Protein 5V8W (pdb70)

B-factor: mean 38.39, std 20.38, range [12.82, 131.74]

Solvent-accessible surface area: 36473 Å² total; per-residue (Å²): 114,43,17,3,0,23,85,12,54,18,138,103,0,26,122,28,0,99,169,79,65,4,77,109,24,126,65,83,112,48,112,197,5,52,28,0,52,8,150,66,19,114,1,58,0,63,10,62,151,51,35,1,23,0,23,2,32,28,59,48,154,6,4,42,106,0,46,54,7,0,20,149,49,8,90,102,64,139,55,38,91,100,20,8,158,138,117,74,71,56,88,3,70,2,46,1,14,2,48,2,108,12,146,3,106,114,133,51,108,74,2,8,92,58,0,50,59,31,0,91,64,62,14,166,125,57,25,2,13,54,6,7,68,27,8,0,0,0,45,16,0,5,1,62,51,26,89,105,88,109,121,10,45,31,30,6,51,0,5,0,25,20,83,31,0,113,24,0,20,94,0,1,41,35,2,127,147,23,34,75,219,107,50,19,5,0,23,82,13,60,18,130,91,0,18,109,18,0,100,181,86,63,6,42,58,27,125,61,106,97,88,125,155,14,60,44,0,40,9,91,29,14,110,0,47,0,49,13,37,154,51,32,0,27,0,25,0,28,23,26,39,126,3,1,46,91,0,48,62,18,0,21,122,25,3,92,97,53,169,52,44,117,109,30,10,172,144,102,68,72,62,88,3,69,2,45,0,10,2,37,0,44,3,131,17,134,113,169,52,162,74,2,10,89,50,0,47,55,48,0,99,90,70,15,159,130,75,24,2,12,59,5,8,69,28,8,2,0,0,46,18,0,4,2,63,38,21,92,108,51,124,10,65,23,21,27,30,2,52,0,4,0,26,25,87,37,1,115,34,0,23,107,0,0,41,40,1,127,165,30,33,134,112,47,61,4,11,30,96,16,51,24,122,106,0,14,99,33,0,99,160,54,11,2,82,108,26,124,65,80,109,47,112,194,4,57,22,0,53,6,151,64,18,115,0,59,0,61,11,62,149,52,34,0,26,0,23,1,30,16,65,49,74,6,4,38,51,0,47,52,8,0,20,161,54,7,126,93,132,230,39,102,5,65,3,41,1,14,3,46,1,76,7,62,53,146,95,151,77,158,60,3,14,90,25,0,49,58,30,0,97,64,71,11,174,131,64,27,1,13,61,6,5,70,28,6,0,0,0,46,17,0,4,1,68,41,35,92,153,70,43,0,53,0,4,0,30,22,99,37,2,120,27,0,22,104,0,1,50,36,1,95,84,26,24,122,118,49,26,0,7,28,80,12,51,26,131,103,0,21,85,32,0,100,180,81,60,32,56,77,30,116,66,91,116,45,86,166,17,61,30,0,35,2,85,125,19,115,2,56,0,48,10,46,151,41,29,0,22,0,27,1,44,17,64,57,159,28,4,43,102,0,40,64,15,0,18,178,51,4,122,98,70,171,60,44,123,107,31,6,172,146,97,64,83,57,82,1,58,0,39,0,10,3,54,0,72,2,128,22,131,92,140,74,152,59,3,18,104,19,0,50,62,33,0,100,90,72,12,160,133,71,27,4,13,61,6,10,74,29,7,1,0,0,50,16,0,3,1,63,53,30,83,99,43,184,73,139,41,9,17,18,2,50,0,3,0,23,20,60,46,2,117,36,0,21,108,0,1,59,22,1,131,173,27,17,78,152

Radius of gyration: 35.38 Å; Cα contacts (8 Å, |Δi|>4): 1351; chains: 8; bounding box: 80×42×120 Å

Structure (mmCIF, N/CA/C/O backbone):
data_5V8W
#
_entry.id   5V8W
#
_cell.length_a   63.010
_cell.length_b   67.780
_cell.length_c   98.585
_cell.angle_alpha   90.00
_cell.angle_beta   100.65
_cell.angle_gamma   90.00
#
_symmetry.space_group_name_H-M   'P 1 21 1'
#
loop_
_entity.id
_entity.type
_entity.pdbx_description
1 polymer 'Integrator complex subunit 9'
2 polymer 'Integrator complex subunit 11'
3 water water
#
loop_
_atom_site.group_PDB
_atom_site.id
_atom_site.type_symbol
_atom_site.label_atom_id
_atom_site.label_alt_id
_atom_site.label_comp_id
_atom_site.label_asym_id
_atom_site.label_entity_id
_atom_site.label_seq_id
_atom_site.pdbx_PDB_ins_code
_atom_site.Cartn_x
_atom_site.Cartn_y
_atom_site.Cartn_z
_atom_site.occupancy
_atom_site.B_iso_or_equiv
_atom_site.auth_seq_id
_atom_site.auth_comp_id
_atom_site.auth_asym_id
_atom_site.auth_atom_id
_atom_site.pdbx_PDB_model_num
ATOM 1 N N . LYS A 1 2 ? 19.622 50.031 61.798 1.00 64.35 582 LYS A N 1
ATOM 2 C CA . LYS A 1 2 ? 18.734 50.999 62.441 1.00 61.61 582 LYS A CA 1
ATOM 3 C C . LYS A 1 2 ? 17.260 50.816 62.015 1.00 62.88 582 LYS A C 1
ATOM 4 O O . LYS A 1 2 ? 16.966 50.330 60.917 1.00 51.19 582 LYS A O 1
ATOM 10 N N . PRO A 1 3 ? 16.322 51.201 62.900 1.00 67.67 583 PRO A N 1
ATOM 11 C CA . PRO A 1 3 ? 14.895 51.085 62.573 1.00 64.42 583 PRO A CA 1
ATOM 12 C C . PRO A 1 3 ? 14.372 52.227 61.698 1.00 53.30 583 PRO A C 1
ATOM 13 O O . PRO A 1 3 ? 14.894 53.345 61.752 1.00 48.04 583 PRO A O 1
ATOM 17 N N . LEU A 1 4 ? 13.341 51.938 60.909 1.00 41.95 584 LEU A N 1
ATOM 18 C CA . LEU A 1 4 ? 12.550 52.987 60.287 1.00 43.39 584 LEU A CA 1
ATOM 19 C C . LEU A 1 4 ? 11.868 53.831 61.372 1.00 46.32 584 LEU A C 1
ATOM 20 O O . LEU A 1 4 ? 11.550 53.324 62.440 1.00 39.52 584 LEU A O 1
ATOM 25 N N . LEU A 1 5 ? 11.672 55.116 61.080 1.00 36.04 585 LEU A N 1
ATOM 26 C CA . LEU A 1 5 ? 11.085 56.097 61.998 1.00 42.23 585 LEU A CA 1
ATOM 27 C C . LEU A 1 5 ? 9.795 56.634 61.404 1.00 34.93 585 LEU A C 1
ATOM 28 O O . LEU A 1 5 ? 9.662 56.710 60.187 1.00 44.24 585 LEU A O 1
ATOM 33 N N . SER A 1 6 ? 8.833 56.989 62.245 1.00 39.43 586 SER A N 1
ATOM 34 C CA . SER A 1 6 ? 7.691 57.782 61.782 1.00 38.40 586 SER A CA 1
ATOM 35 C C . SER A 1 6 ? 7.162 58.643 62.922 1.00 37.96 586 SER A C 1
ATOM 36 O O . SER A 1 6 ? 7.459 58.410 64.095 1.00 36.98 586 SER A O 1
ATOM 39 N N . GLY A 1 7 ? 6.384 59.647 62.564 1.00 33.93 587 GLY A N 1
ATOM 40 C CA . GLY A 1 7 ? 5.778 60.510 63.549 1.00 40.41 587 GLY A CA 1
ATOM 41 C C . GLY A 1 7 ? 6.153 61.956 63.306 1.00 36.90 587 GLY A C 1
ATOM 42 O O . GLY A 1 7 ? 6.715 62.304 62.271 1.00 34.21 587 GLY A O 1
ATOM 43 N N . SER A 1 8 ? 5.825 62.794 64.278 1.00 35.60 588 SER A N 1
ATOM 44 C CA . SER A 1 8 ? 5.900 64.229 64.116 1.00 37.96 588 SER A CA 1
ATOM 45 C C . SER A 1 8 ? 6.658 64.801 65.295 1.00 38.13 588 SER A C 1
ATOM 46 O O . SER A 1 8 ? 6.681 64.205 66.371 1.00 36.19 588 SER A O 1
ATOM 49 N N . ILE A 1 9 ? 7.306 65.937 65.086 1.00 35.19 589 ILE A N 1
ATOM 50 C CA . ILE A 1 9 ? 7.960 66.633 66.186 1.00 31.70 589 ILE A CA 1
ATOM 51 C C . ILE A 1 9 ? 7.230 67.942 66.437 1.00 30.99 589 ILE A C 1
ATOM 52 O O . ILE A 1 9 ? 7.350 68.863 65.642 1.00 30.21 589 ILE A O 1
ATOM 57 N N . PRO A 1 10 ? 6.469 68.030 67.530 1.00 27.65 590 PRO A N 1
ATOM 58 C CA . PRO A 1 10 ? 5.785 69.299 67.827 1.00 25.21 590 PRO A CA 1
ATOM 59 C C . PRO A 1 10 ? 6.831 70.304 68.351 1.00 23.54 590 PRO A C 1
ATOM 60 O O . PRO A 1 10 ? 7.540 70.018 69.303 1.00 22.85 590 PRO A O 1
ATOM 64 N N . VAL A 1 11 ? 6.928 71.464 67.711 1.00 23.67 591 VAL A N 1
ATOM 65 C CA . VAL A 1 11 ? 8.037 72.367 67.978 1.00 26.09 591 VAL A CA 1
ATOM 66 C C . VAL A 1 11 ? 8.044 72.937 69.424 1.00 23.30 591 VAL A C 1
ATOM 67 O O . VAL A 1 11 ? 9.109 73.044 70.027 1.00 26.13 591 VAL A O 1
ATOM 71 N N . GLU A 1 12 ? 6.871 73.264 69.983 1.00 27.88 592 GLU A N 1
ATOM 72 C CA . GLU A 1 12 ? 6.753 73.731 71.366 1.00 27.51 592 GLU A CA 1
ATOM 73 C C . GLU A 1 12 ? 7.298 72.708 72.344 1.00 31.01 592 GLU A C 1
ATOM 74 O O . GLU A 1 12 ? 8.018 73.044 73.282 1.00 26.91 592 GLU A O 1
ATOM 80 N N . GLN A 1 13 ? 6.887 71.463 72.153 1.00 29.22 593 GLN A N 1
ATOM 81 C CA . GLN A 1 13 ? 7.316 70.396 73.024 1.00 30.02 593 GLN A CA 1
ATOM 82 C C . GLN A 1 13 ? 8.816 70.132 72.842 1.00 26.19 593 GLN A C 1
ATOM 83 O O . GLN A 1 13 ? 9.544 69.856 73.804 1.00 28.73 593 GLN A O 1
ATOM 89 N N . PHE A 1 14 ? 9.274 70.214 71.610 1.00 21.67 594 PHE A N 1
ATOM 90 C CA . PHE A 1 14 ? 10.682 69.933 71.364 1.00 21.84 594 PHE A CA 1
ATOM 91 C C . PHE A 1 14 ? 11.537 70.963 72.108 1.00 24.91 594 PHE A C 1
ATOM 92 O O . PHE A 1 14 ? 12.502 70.612 72.807 1.00 22.37 594 PHE A O 1
ATOM 100 N N . VAL A 1 15 ? 11.137 72.224 72.004 1.00 20.45 595 VAL A N 1
ATOM 101 C CA . VAL A 1 15 ? 11.874 73.320 72.640 1.00 21.95 595 VAL A CA 1
ATOM 102 C C . VAL A 1 15 ? 11.858 73.145 74.155 1.00 22.46 595 VAL A C 1
ATOM 103 O O . VAL A 1 15 ? 12.887 73.243 74.823 1.00 22.24 595 VAL A O 1
ATOM 107 N N . GLN A 1 16 ? 10.683 72.833 74.684 1.00 24.45 596 GLN A N 1
ATOM 108 C CA . GLN A 1 16 ? 10.578 72.572 76.098 1.00 26.62 596 GLN A CA 1
ATOM 109 C C . GLN A 1 16 ? 11.536 71.473 76.562 1.00 33.64 596 GLN A C 1
ATOM 110 O O . GLN A 1 16 ? 12.178 71.610 77.603 1.00 26.43 596 GLN A O 1
ATOM 116 N N . THR A 1 17 ? 11.655 70.399 75.791 1.00 23.40 597 THR A N 1
ATOM 117 C CA . THR A 1 17 ? 12.570 69.333 76.184 1.00 29.54 597 THR A CA 1
ATOM 118 C C . THR A 1 17 ? 14.046 69.744 75.991 1.00 25.33 597 THR A C 1
ATOM 119 O O . THR A 1 17 ? 14.937 69.290 76.712 1.00 22.89 597 THR A O 1
ATOM 123 N N . LEU A 1 18 ? 14.300 70.634 75.055 1.00 21.80 598 LEU A N 1
ATOM 124 C CA . LEU A 1 18 ? 15.648 71.163 74.908 1.00 19.66 598 LEU A CA 1
ATOM 125 C C . LEU A 1 18 ? 16.000 71.941 76.186 1.00 22.90 598 LEU A C 1
ATOM 126 O O . LEU A 1 18 ? 17.098 71.846 76.710 1.00 26.45 598 LEU A O 1
ATOM 131 N N . GLU A 1 19 ? 15.049 72.705 76.697 1.00 22.54 599 GLU A N 1
ATOM 132 C CA . GLU A 1 19 ? 15.306 73.453 77.901 1.00 24.94 599 GLU A CA 1
ATOM 133 C C . GLU A 1 19 ? 15.542 72.511 79.080 1.00 31.27 599 GLU A C 1
ATOM 134 O O . GLU A 1 19 ? 16.404 72.762 79.922 1.00 27.47 599 GLU A O 1
ATOM 140 N N . LYS A 1 20 ? 14.772 71.431 79.136 1.00 26.33 600 LYS A N 1
ATOM 141 C CA . LYS A 1 20 ? 14.870 70.480 80.233 1.00 34.40 600 LYS A CA 1
ATOM 142 C C . LYS A 1 20 ? 16.259 69.860 80.251 1.00 34.56 600 LYS A C 1
ATOM 143 O O . LYS A 1 20 ? 16.775 69.468 81.296 1.00 33.79 600 LYS A O 1
ATOM 149 N N . HIS A 1 21 ? 16.846 69.759 79.065 1.00 24.62 601 HIS A N 1
ATOM 150 C CA . HIS A 1 21 ? 18.154 69.155 78.912 1.00 24.70 601 HIS A CA 1
ATOM 151 C C . HIS A 1 21 ? 19.310 70.185 78.851 1.00 25.49 601 HIS A C 1
ATOM 152 O O . HIS A 1 21 ? 20.410 69.879 78.394 1.00 33.52 601 HIS A O 1
ATOM 159 N N . GLY A 1 22 ? 19.081 71.395 79.348 1.00 25.99 602 GLY A N 1
ATOM 160 C CA . GLY A 1 22 ? 20.199 72.312 79.617 1.00 25.05 602 GLY A CA 1
ATOM 161 C C . GLY A 1 22 ? 20.504 73.319 78.503 1.00 30.77 602 GLY A C 1
ATOM 162 O O . GLY A 1 22 ? 21.459 74.079 78.597 1.00 27.71 602 GLY A O 1
ATOM 163 N N . PHE A 1 23 ? 19.714 73.300 77.427 1.00 27.75 603 PHE A N 1
ATOM 164 C CA . PHE A 1 23 ? 19.807 74.314 76.376 1.00 28.38 603 PHE A CA 1
ATOM 165 C C . PHE A 1 23 ? 19.014 75.560 76.754 1.00 33.14 603 PHE A C 1
ATOM 166 O O . PHE A 1 23 ? 17.914 75.453 77.262 1.00 29.59 603 PHE A O 1
ATOM 174 N N . SER A 1 24 ? 19.571 76.731 76.492 1.00 28.66 604 SER A N 1
ATOM 175 C CA . SER A 1 24 ? 18.870 77.987 76.749 1.00 36.09 604 SER A CA 1
ATOM 176 C C . SER A 1 24 ? 19.095 78.933 75.550 1.00 41.63 604 SER A C 1
ATOM 177 O O . SER A 1 24 ? 19.947 78.649 74.694 1.00 31.04 604 SER A O 1
ATOM 180 N N . ASP A 1 25 ? 18.331 80.025 75.483 1.00 33.97 605 ASP A N 1
ATOM 181 C CA . ASP A 1 25 ? 18.415 81.008 74.385 1.00 42.22 605 ASP A CA 1
ATOM 182 C C . ASP A 1 25 ? 18.013 80.413 73.047 1.00 39.70 605 ASP A C 1
ATOM 183 O O . ASP A 1 25 ? 18.478 80.849 71.999 1.00 42.89 605 ASP A O 1
ATOM 188 N N . ILE A 1 26 ? 17.117 79.445 73.103 1.00 31.48 606 ILE A N 1
ATOM 189 C CA . ILE A 1 26 ? 16.650 78.759 71.909 1.00 33.50 606 ILE A CA 1
ATOM 190 C C . ILE A 1 26 ? 15.822 79.712 71.046 1.00 35.06 606 ILE A C 1
ATOM 191 O O . ILE A 1 26 ? 14.975 80.424 71.555 1.00 27.19 606 ILE A O 1
ATOM 196 N N . LYS A 1 27 ? 16.091 79.751 69.746 1.00 23.26 607 LYS A N 1
ATOM 197 C CA . LYS A 1 27 ? 15.290 80.599 68.865 1.00 24.86 607 LYS A CA 1
ATOM 198 C C . LYS A 1 27 ? 14.562 79.745 67.823 1.00 21.53 607 LYS A C 1
ATOM 199 O O . LYS A 1 27 ? 15.076 78.753 67.347 1.00 23.66 607 LYS A O 1
ATOM 205 N N . VAL A 1 28 ? 13.370 80.159 67.451 1.00 22.56 608 VAL A N 1
ATOM 206 C CA . VAL A 1 28 ? 12.542 79.391 66.552 1.00 21.86 608 VAL A CA 1
ATOM 207 C C . VAL A 1 28 ? 12.006 80.285 65.425 1.00 21.63 608 VAL A C 1
ATOM 208 O O . VAL A 1 28 ? 11.310 81.263 65.691 1.00 20.76 608 VAL A O 1
ATOM 212 N N . GLU A 1 29 ? 12.326 79.928 64.181 1.00 21.75 609 GLU A N 1
ATOM 213 C CA . GLU A 1 29 ? 11.763 80.565 62.985 1.00 19.74 609 GLU A CA 1
ATOM 214 C C . GLU 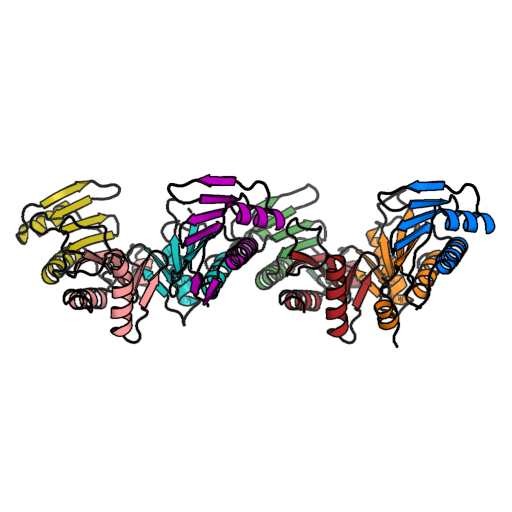A 1 29 ? 10.601 79.764 62.455 1.00 27.22 609 GLU A C 1
ATOM 215 O O . GLU A 1 29 ? 10.601 78.536 62.566 1.00 26.18 609 GLU A O 1
ATOM 221 N N . ASP A 1 30 ? 9.650 80.435 61.817 1.00 26.53 610 ASP A N 1
ATOM 222 C CA . ASP A 1 30 ? 8.628 79.749 61.046 1.00 31.01 610 ASP A CA 1
ATOM 223 C C . ASP A 1 30 ? 8.963 79.683 59.543 1.00 33.37 610 ASP A C 1
ATOM 224 O O . ASP A 1 30 ? 9.530 80.619 58.976 1.00 38.50 610 ASP A O 1
ATOM 229 N N . THR A 1 31 ? 8.607 78.568 58.922 1.00 32.44 611 THR A N 1
ATOM 230 C CA . THR A 1 31 ? 8.729 78.378 57.479 1.00 31.33 611 THR A CA 1
ATOM 231 C C . THR A 1 31 ? 7.332 78.173 56.990 1.00 28.21 611 THR A C 1
ATOM 232 O O . THR A 1 31 ? 6.415 78.250 57.783 1.00 32.91 611 THR A O 1
ATOM 236 N N . ALA A 1 32 ? 7.159 77.830 55.718 1.00 38.85 612 ALA A N 1
ATOM 237 C CA . ALA A 1 32 ? 5.811 77.845 55.134 1.00 40.92 612 ALA A CA 1
ATOM 238 C C . ALA A 1 32 ? 4.827 76.914 55.862 1.00 45.36 612 ALA A C 1
ATOM 239 O O . ALA A 1 32 ? 3.663 77.275 56.055 1.00 49.87 612 ALA A O 1
ATOM 241 N N . LYS A 1 33 ? 5.291 75.739 56.281 1.00 38.40 613 LYS A N 1
ATOM 242 C CA . LYS A 1 33 ? 4.443 74.819 57.054 1.00 46.49 613 LYS A CA 1
ATOM 243 C C . LYS A 1 33 ? 5.186 74.241 58.256 1.00 49.65 613 LYS A C 1
ATOM 244 O O . LYS A 1 33 ? 4.595 73.479 59.038 1.00 54.60 613 LYS A O 1
ATOM 250 N N . GLY A 1 34 ? 6.476 74.576 58.384 1.00 34.30 614 GLY A N 1
ATOM 251 C CA . GLY A 1 34 ? 7.278 74.073 59.483 1.00 32.85 614 GLY A CA 1
ATOM 252 C C . GLY A 1 34 ? 8.006 75.146 60.270 1.00 26.89 614 GLY A C 1
ATOM 253 O O . GLY A 1 34 ? 7.591 76.295 60.333 1.00 27.33 614 GLY A O 1
ATOM 254 N N . HIS A 1 35 ? 9.123 74.758 60.850 1.00 22.77 615 HIS A N 1
ATOM 255 C CA . HIS A 1 35 ? 9.880 75.618 61.748 1.00 30.77 615 HIS A CA 1
ATOM 256 C C . HIS A 1 35 ? 11.364 75.314 61.618 1.00 31.77 615 HIS A C 1
ATOM 257 O O . HIS A 1 35 ? 11.731 74.243 61.157 1.00 19.44 615 HIS A O 1
ATOM 264 N N . ILE A 1 36 ? 12.199 76.221 62.096 1.00 18.69 616 ILE A N 1
ATOM 265 C CA . ILE A 1 36 ? 13.616 75.944 62.242 1.00 19.70 616 ILE A CA 1
ATOM 266 C C . ILE A 1 36 ? 13.980 76.296 63.671 1.00 16.92 616 ILE A C 1
ATOM 267 O O . ILE A 1 36 ? 13.664 77.380 64.129 1.00 23.52 616 ILE A O 1
ATOM 272 N N . VAL A 1 37 ? 14.607 75.382 64.393 1.00 20.16 617 VAL A N 1
ATOM 273 C CA . VAL A 1 37 ? 15.084 75.693 65.729 1.00 18.16 617 VAL A CA 1
ATOM 274 C C . VAL A 1 37 ? 16.547 76.089 65.585 1.00 26.80 617 VAL A C 1
ATOM 275 O O . VAL A 1 37 ? 17.288 75.418 64.867 1.00 18.15 617 VAL A O 1
ATOM 279 N N . LEU A 1 38 ? 16.938 77.195 66.225 1.00 16.16 618 LEU A N 1
ATOM 280 C CA . LEU A 1 38 ? 18.272 77.763 66.093 1.00 21.74 618 LEU A CA 1
ATOM 281 C C . LEU A 1 38 ? 18.969 77.721 67.438 1.00 24.21 618 LEU A C 1
ATOM 282 O O . LEU A 1 38 ? 18.434 78.260 68.398 1.00 21.43 618 LEU A O 1
ATOM 287 N N . LEU A 1 39 ? 20.151 77.106 67.503 1.00 18.98 619 LEU A N 1
ATOM 288 C CA . LEU A 1 39 ? 20.932 77.033 68.750 1.00 17.52 619 LEU A CA 1
ATOM 289 C C . LEU A 1 39 ? 22.311 77.602 68.515 1.00 18.89 619 LEU A C 1
ATOM 290 O O . LEU A 1 39 ? 22.936 77.344 67.464 1.00 24.01 619 LEU A O 1
ATOM 295 N N . GLN A 1 40 ? 22.833 78.304 69.498 1.00 20.32 620 GLN A N 1
ATOM 296 C CA . GLN A 1 40 ? 24.185 78.834 69.352 1.00 25.36 620 GLN A CA 1
ATOM 297 C C . GLN A 1 40 ? 25.205 77.691 69.315 1.00 25.32 620 GLN A C 1
ATOM 298 O O . GLN A 1 40 ? 26.211 77.786 68.609 1.00 21.20 620 GLN A O 1
ATOM 304 N N . GLU A 1 41 ? 24.935 76.623 70.069 1.00 20.20 621 GLU A N 1
ATOM 305 C CA . GLU A 1 41 ? 25.845 75.470 70.171 1.00 20.06 621 GLU A CA 1
ATOM 306 C C . GLU A 1 41 ? 26.053 74.852 68.815 1.00 21.59 621 GLU A C 1
ATOM 307 O O . GLU A 1 41 ? 25.098 74.368 68.190 1.00 21.19 621 GLU A O 1
ATOM 313 N N . ALA A 1 42 ? 27.308 74.850 68.388 1.00 22.01 622 ALA A N 1
ATOM 314 C CA . ALA A 1 42 ? 27.733 74.336 67.103 1.00 18.42 622 ALA A CA 1
ATOM 315 C C . ALA A 1 42 ? 26.951 74.973 65.932 1.00 22.85 622 ALA A C 1
ATOM 316 O O . ALA A 1 42 ? 26.797 74.352 64.890 1.00 22.31 622 ALA A O 1
ATOM 318 N N . GLU A 1 43 ? 26.472 76.205 66.122 1.00 19.44 623 GLU A N 1
ATOM 319 C CA . GLU A 1 43 ? 25.734 76.945 65.093 1.00 17.85 623 GLU A CA 1
ATOM 320 C C . GLU A 1 43 ? 24.727 76.024 64.434 1.00 16.16 623 GLU A C 1
ATOM 321 O O . GLU A 1 43 ? 24.777 75.808 63.227 1.00 19.75 623 GLU A O 1
ATOM 327 N N . THR A 1 44 ? 23.825 75.492 65.256 1.00 15.57 624 THR A N 1
ATOM 328 C CA . THR A 1 44 ? 22.935 74.418 64.871 1.00 16.07 624 THR A CA 1
ATOM 329 C C . THR A 1 44 ? 21.605 74.919 64.378 1.00 20.55 624 THR A C 1
ATOM 330 O O . THR A 1 44 ? 21.000 75.782 65.023 1.00 19.76 624 THR A O 1
ATOM 334 N N . LEU A 1 45 ? 21.157 74.372 63.247 1.00 16.13 625 LEU A N 1
ATOM 335 C CA . LEU A 1 45 ? 19.778 74.525 62.784 1.00 17.90 625 LEU A CA 1
ATOM 336 C C . LEU A 1 45 ? 19.111 73.144 62.870 1.00 22.00 625 LEU A C 1
ATOM 337 O O . LEU A 1 45 ? 19.692 72.129 62.473 1.00 14.49 625 LEU A O 1
ATOM 342 N N . ILE A 1 46 ? 17.898 73.117 63.371 1.00 18.42 626 ILE A N 1
ATOM 343 C CA . ILE A 1 46 ? 17.082 71.922 63.314 1.00 14.43 626 ILE A CA 1
ATOM 344 C C . ILE A 1 46 ? 15.829 72.264 62.484 1.00 18.74 626 ILE A C 1
ATOM 345 O O . ILE A 1 46 ? 14.943 72.958 62.952 1.00 19.52 626 ILE A O 1
ATOM 350 N N . GLN A 1 47 ? 15.796 71.814 61.245 1.00 17.60 627 GLN A N 1
ATOM 351 C CA . GLN A 1 47 ? 14.662 72.050 60.351 1.00 16.94 627 GLN A CA 1
ATOM 352 C C . GLN A 1 47 ? 13.581 71.032 60.605 1.00 25.48 627 GLN A C 1
ATOM 353 O O . GLN A 1 47 ? 13.802 69.829 60.417 1.00 22.72 627 GLN A O 1
ATOM 359 N N . ILE A 1 48 ? 12.418 71.525 61.008 1.00 19.57 628 ILE A N 1
ATOM 360 C CA . ILE A 1 48 ? 11.295 70.667 61.393 1.00 25.06 628 ILE A CA 1
ATOM 361 C C . ILE A 1 48 ? 10.177 70.818 60.378 1.00 29.09 628 ILE A C 1
ATOM 362 O O . ILE A 1 48 ? 9.575 71.883 60.247 1.00 26.85 628 ILE A O 1
ATOM 367 N N . GLU A 1 49 ? 9.950 69.744 59.632 1.00 24.14 629 GLU A N 1
ATOM 368 C CA . GLU A 1 49 ? 8.934 69.704 58.605 1.00 31.76 629 GLU A CA 1
ATOM 369 C C . GLU A 1 49 ? 8.182 68.380 58.716 1.00 28.94 629 GLU A C 1
ATOM 370 O O . GLU A 1 49 ? 8.577 67.486 59.478 1.00 35.67 629 GLU A O 1
ATOM 376 N N . GLU A 1 50 ? 7.118 68.257 57.943 1.00 31.82 630 GLU A N 1
ATOM 377 C CA . GLU A 1 50 ? 6.305 67.053 57.929 1.00 34.82 630 GLU A CA 1
ATOM 378 C C . GLU A 1 50 ? 7.174 65.893 57.476 1.00 42.12 630 GLU A C 1
ATOM 379 O O . GLU A 1 50 ? 7.803 65.970 56.410 1.00 34.51 630 GLU A O 1
ATOM 385 N N . ASP A 1 51 ? 7.213 64.830 58.280 1.00 35.33 631 ASP A N 1
ATOM 386 C CA . ASP A 1 51 ? 8.018 63.650 57.965 1.00 36.97 631 ASP A CA 1
ATOM 387 C C . ASP A 1 51 ? 9.494 63.934 57.680 1.00 35.20 631 ASP A C 1
ATOM 388 O O . ASP A 1 51 ? 10.180 63.103 57.061 1.00 39.73 631 ASP A O 1
ATOM 393 N N . SER A 1 52 ? 9.992 65.087 58.115 1.00 29.62 632 SER A N 1
ATOM 394 C CA . SER A 1 52 ? 11.390 65.424 57.843 1.00 30.00 632 SER A CA 1
ATOM 395 C C . SER A 1 52 ? 12.037 66.283 58.927 1.00 25.95 632 SER A C 1
ATOM 396 O O . SER A 1 52 ? 11.634 67.403 59.171 1.00 30.16 632 SER A O 1
ATOM 399 N N . THR A 1 53 ? 13.064 65.754 59.567 1.00 25.20 633 THR A N 1
ATOM 400 C CA . THR A 1 53 ? 13.814 66.537 60.523 1.00 20.61 633 THR A CA 1
ATOM 401 C C . THR A 1 53 ? 15.262 66.573 60.057 1.00 20.92 633 THR A C 1
ATOM 402 O O . THR A 1 53 ? 15.855 65.525 59.787 1.00 20.53 633 THR A O 1
ATOM 406 N N . HIS A 1 54 ? 15.853 67.754 59.988 1.00 18.86 634 HIS A N 1
ATOM 407 C CA . HIS A 1 54 ? 17.218 67.834 59.467 1.00 19.52 634 HIS A CA 1
ATOM 408 C C . HIS A 1 54 ? 18.053 68.656 60.433 1.00 19.88 634 HIS A C 1
ATOM 409 O O . HIS A 1 54 ? 17.808 69.839 60.633 1.00 18.91 634 HIS A O 1
ATOM 416 N N . ILE A 1 55 ? 19.017 67.992 61.049 1.00 15.20 635 ILE A N 1
ATOM 417 C CA . ILE A 1 55 ? 19.923 68.635 61.983 1.00 15.38 635 ILE A CA 1
ATOM 418 C C . ILE A 1 55 ? 21.207 69.012 61.242 1.00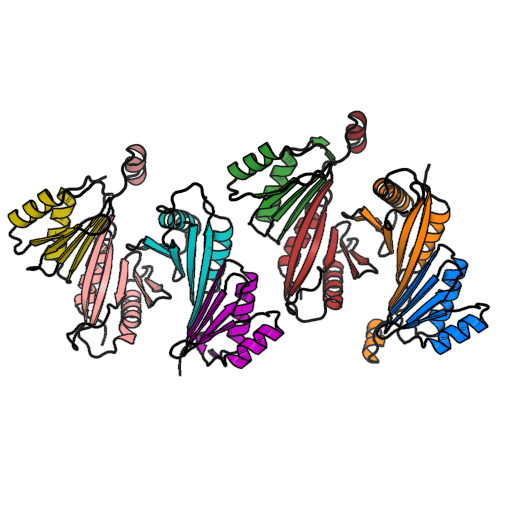 18.87 635 ILE A C 1
ATOM 419 O O . ILE A 1 55 ? 21.913 68.131 60.701 1.00 18.31 635 ILE A O 1
ATOM 424 N N . ILE A 1 56 ? 21.487 70.314 61.217 1.00 14.87 636 ILE A N 1
ATOM 425 C CA . ILE A 1 56 ? 22.680 70.856 60.564 1.00 17.16 636 ILE A CA 1
ATOM 426 C C . ILE A 1 56 ? 23.518 71.517 61.659 1.00 24.22 636 ILE A C 1
ATOM 427 O O . ILE A 1 56 ? 23.049 72.463 62.297 1.00 15.99 636 ILE A O 1
ATOM 432 N N . CYS A 1 57 ? 24.729 71.009 61.898 1.00 14.09 637 CYS A N 1
ATOM 433 C CA . CYS A 1 57 ? 25.591 71.572 62.921 1.00 14.46 637 CYS A CA 1
ATOM 434 C C . CYS A 1 57 ? 27.073 71.410 62.617 1.00 18.84 637 CYS A C 1
ATOM 435 O O . CYS A 1 57 ? 27.477 70.609 61.735 1.00 18.49 637 CYS A O 1
ATOM 438 N N . ASP A 1 58 ? 27.887 72.155 63.364 1.00 17.55 638 ASP A N 1
ATOM 439 C CA . ASP A 1 58 ? 29.343 72.037 63.273 1.00 16.67 638 ASP A CA 1
ATOM 440 C C . ASP A 1 58 ? 29.715 70.653 63.827 1.00 20.55 638 ASP A C 1
ATOM 441 O O . ASP A 1 58 ? 28.856 69.948 64.374 1.00 18.99 638 ASP A O 1
ATOM 446 N N . ASN A 1 59 ? 30.968 70.264 63.674 1.00 17.60 639 ASN A N 1
ATOM 447 C CA . ASN A 1 59 ? 31.402 68.912 64.054 1.00 19.15 639 ASN A CA 1
ATOM 448 C C . ASN A 1 59 ? 31.583 68.765 65.587 1.00 24.43 639 ASN A C 1
ATOM 449 O O . ASN A 1 59 ? 32.688 68.661 66.107 1.00 24.48 639 ASN A O 1
ATOM 454 N N . ASP A 1 60 ? 30.468 68.781 66.297 1.00 21.60 640 ASP A N 1
ATOM 455 C CA . ASP A 1 60 ? 30.454 68.674 67.739 1.00 22.53 640 ASP A CA 1
ATOM 456 C C . ASP A 1 60 ? 29.648 67.411 68.018 1.00 21.86 640 ASP A C 1
ATOM 457 O O . ASP A 1 60 ? 28.419 67.455 68.096 1.00 18.01 640 ASP A O 1
ATOM 462 N N . GLU A 1 61 ? 30.332 66.279 68.134 1.00 23.46 641 GLU A N 1
ATOM 463 C CA . GLU A 1 61 ? 29.639 65.002 68.138 1.00 21.82 641 GLU A CA 1
ATOM 464 C C . GLU A 1 61 ? 28.760 64.812 69.382 1.00 26.00 641 GLU A C 1
ATOM 465 O O . GLU A 1 61 ? 27.694 64.188 69.311 1.00 25.93 641 GLU A O 1
ATOM 471 N N . MET A 1 62 ? 29.194 65.370 70.510 1.00 26.04 642 MET A N 1
ATOM 472 C CA . MET A 1 62 ? 28.419 65.245 71.740 1.00 24.55 642 MET A CA 1
ATOM 473 C C . MET A 1 62 ? 27.128 66.055 71.675 1.00 23.40 642 MET A C 1
ATOM 474 O O . MET A 1 62 ? 26.091 65.599 72.156 1.00 20.53 642 MET A O 1
ATOM 479 N N . LEU A 1 63 ? 27.206 67.251 71.089 1.00 19.73 643 LEU A N 1
ATOM 480 C CA . LEU A 1 63 ? 26.015 68.054 70.799 1.00 23.18 643 LEU A CA 1
ATOM 481 C C . LEU A 1 63 ? 25.074 67.318 69.823 1.00 23.73 643 LEU A C 1
ATOM 482 O O . LEU A 1 63 ? 23.870 67.211 70.072 1.00 24.24 643 LEU A O 1
ATOM 487 N N . ARG A 1 64 ? 25.622 66.817 68.718 1.00 17.14 644 ARG A N 1
ATOM 488 C CA . ARG A 1 64 ? 24.799 66.142 67.701 1.00 18.89 644 ARG A CA 1
ATOM 489 C C . ARG A 1 64 ? 24.071 64.937 68.330 1.00 17.98 644 ARG A C 1
ATOM 490 O O . ARG A 1 64 ? 22.900 64.745 68.113 1.00 16.64 644 ARG A O 1
ATOM 498 N N . VAL A 1 65 ? 24.780 64.167 69.157 1.00 20.58 645 VAL A N 1
ATOM 499 C CA . VAL A 1 65 ? 24.203 62.974 69.772 1.00 22.95 645 VAL A CA 1
ATOM 500 C C . VAL A 1 65 ? 23.063 63.382 70.698 1.00 26.06 645 VAL A C 1
ATOM 501 O O . VAL A 1 65 ? 21.990 62.746 70.725 1.00 19.73 645 VAL A O 1
ATOM 505 N N . ARG A 1 66 ? 23.271 64.472 71.431 1.00 23.29 646 ARG A N 1
ATOM 506 C CA . ARG A 1 66 ? 22.232 64.956 72.344 1.00 20.84 646 ARG A CA 1
ATOM 507 C C . ARG A 1 66 ? 20.948 65.298 71.577 1.00 21.55 646 ARG A C 1
ATOM 508 O O . ARG A 1 66 ? 19.869 64.889 71.973 1.00 19.27 646 ARG A O 1
ATOM 516 N N . LEU A 1 67 ? 21.081 66.026 70.470 1.00 17.21 647 LEU A N 1
ATOM 517 C CA . LEU A 1 67 ? 19.918 66.406 69.671 1.00 23.11 647 LEU A CA 1
ATOM 518 C C . LEU A 1 67 ? 19.294 65.180 69.017 1.00 20.92 647 LEU A C 1
ATOM 519 O O . LEU A 1 67 ? 18.078 65.042 68.995 1.00 24.74 647 LEU A O 1
ATOM 524 N N . ARG A 1 68 ? 20.141 64.305 68.480 1.00 17.14 648 ARG A N 1
ATOM 525 C CA . ARG A 1 68 ? 19.686 63.054 67.894 1.00 20.79 648 ARG A CA 1
ATOM 526 C C . ARG A 1 68 ? 18.780 62.325 68.884 1.00 22.48 648 ARG A C 1
ATOM 527 O O . ARG A 1 68 ? 17.659 61.916 68.538 1.00 21.71 648 ARG A O 1
ATOM 535 N N . ASP A 1 69 ? 19.241 62.202 70.125 1.00 20.35 649 ASP A N 1
ATOM 536 C CA . ASP A 1 69 ? 18.475 61.413 71.110 1.00 25.17 649 ASP A CA 1
ATOM 537 C C . ASP A 1 69 ? 17.135 62.070 71.443 1.00 25.10 649 ASP A C 1
ATOM 538 O O . ASP A 1 69 ? 16.133 61.401 71.645 1.00 25.00 649 ASP A O 1
ATOM 543 N N . LEU A 1 70 ? 17.107 63.388 71.533 1.00 26.37 650 LEU A N 1
ATOM 544 C CA . LEU A 1 70 ? 15.847 64.034 71.908 1.00 22.09 650 LEU A CA 1
ATOM 545 C C . LEU A 1 70 ? 14.859 63.957 70.752 1.00 23.90 650 LEU A C 1
ATOM 546 O O . LEU A 1 70 ? 13.667 63.729 70.972 1.00 26.32 650 LEU A O 1
ATOM 551 N N . VAL A 1 71 ? 15.350 64.113 69.525 1.00 20.71 651 VAL A N 1
ATOM 552 C CA . VAL A 1 71 ? 14.466 63.975 68.367 1.00 24.65 651 VAL A CA 1
ATOM 553 C C . VAL A 1 71 ? 13.859 62.565 68.316 1.00 26.58 651 VAL A C 1
ATOM 554 O O . VAL A 1 71 ? 12.654 62.425 68.136 1.00 30.75 651 VAL A O 1
ATOM 558 N N . LEU A 1 72 ? 14.689 61.537 68.531 1.00 24.47 652 LEU A N 1
ATOM 559 C CA . LEU A 1 72 ? 14.237 60.138 68.498 1.00 27.79 652 LEU A CA 1
ATOM 560 C C . LEU A 1 72 ? 13.154 59.824 69.543 1.00 27.64 652 LEU A C 1
ATOM 561 O O . LEU A 1 72 ? 12.288 58.982 69.290 1.00 29.84 652 LEU A O 1
ATOM 566 N N . LYS A 1 73 ? 13.186 60.497 70.695 1.00 27.62 653 LYS A N 1
ATOM 567 C CA . LYS A 1 73 ? 12.157 60.293 71.721 1.00 37.06 653 LYS A CA 1
ATOM 568 C C . LYS A 1 73 ? 10.768 60.789 71.315 1.00 36.58 653 LYS A C 1
ATOM 569 O O . LYS A 1 73 ? 9.787 60.429 71.945 1.00 34.14 653 LYS A O 1
ATOM 575 N N . PHE A 1 74 ? 10.682 61.589 70.250 1.00 31.26 654 PHE A N 1
ATOM 576 C CA . PHE A 1 74 ? 9.380 62.002 69.730 1.00 31.25 654 PHE A CA 1
ATOM 577 C C . PHE A 1 74 ? 8.889 61.122 68.605 1.00 34.30 654 PHE A C 1
ATOM 578 O O . PHE A 1 74 ? 7.771 61.288 68.140 1.00 34.65 654 PHE A O 1
ATOM 586 N N . LEU A 1 75 ? 9.725 60.191 68.149 1.00 33.23 655 LEU A N 1
ATOM 587 C CA . LEU A 1 75 ? 9.355 59.350 67.017 1.00 35.97 655 LEU A CA 1
ATOM 588 C C . LEU A 1 75 ? 9.115 57.885 67.414 1.00 40.88 655 LEU A C 1
ATOM 589 O O . LEU A 1 75 ? 9.650 57.405 68.413 1.00 44.69 655 LEU A O 1
ATOM 594 N N . GLN A 1 76 ? 8.295 57.192 66.631 1.00 39.88 656 GLN A N 1
ATOM 595 C CA . GLN A 1 76 ? 8.118 55.739 66.756 1.00 47.34 656 GLN A CA 1
ATOM 596 C C . GLN A 1 76 ? 9.152 54.947 65.910 1.00 52.01 656 GLN A C 1
ATOM 597 O O . GLN A 1 76 ? 9.506 55.358 64.797 1.00 38.37 656 GLN A O 1
ATOM 603 N N . LYS A 1 77 ? 9.627 53.818 66.445 1.00 46.39 657 LYS A N 1
ATOM 604 C CA . LYS A 1 77 ? 10.683 53.026 65.797 1.00 51.25 657 LYS A CA 1
ATOM 605 C C . LYS A 1 77 ? 10.158 51.720 65.217 1.00 60.41 657 LYS A C 1
ATOM 606 O O . LYS A 1 77 ? 9.688 50.865 65.963 1.00 62.48 657 LYS A O 1
ATOM 612 N N . PHE A 1 78 ? 10.266 51.547 63.898 1.00 60.39 658 PHE A N 1
ATOM 613 C CA . PHE A 1 78 ? 9.822 50.301 63.254 1.00 70.42 658 PHE A CA 1
ATOM 614 C C . PHE A 1 78 ? 10.987 49.461 62.710 1.00 70.96 658 PHE A C 1
ATOM 615 O O . PHE A 1 78 ? 11.168 48.292 63.092 1.00 68.84 658 PHE A O 1
ATOM 623 N N . VAL B 2 7 ? 5.899 40.249 60.403 1.00 96.91 493 VAL B N 1
ATOM 624 C CA . VAL B 2 7 ? 5.746 41.410 59.531 1.00 96.29 493 VAL B CA 1
ATOM 625 C C . VAL B 2 7 ? 7.096 42.130 59.407 1.00 95.75 493 VAL B C 1
ATOM 626 O O . VAL B 2 7 ? 7.902 42.081 60.335 1.00 97.21 493 VAL B O 1
ATOM 630 N N . SER B 2 8 ? 7.359 42.767 58.262 1.00 94.61 494 SER B N 1
ATOM 631 C CA . SER B 2 8 ? 8.584 43.565 58.084 1.00 85.48 494 SER B CA 1
ATOM 632 C C . SER B 2 8 ? 8.393 45.013 58.571 1.00 82.65 494 SER B C 1
ATOM 633 O O . SER B 2 8 ? 7.322 45.354 59.082 1.00 74.61 494 SER B O 1
ATOM 636 N N . SER B 2 9 ? 9.415 45.860 58.405 1.00 77.61 495 SER B N 1
ATOM 637 C CA . SER B 2 9 ? 9.347 47.248 58.900 1.00 74.76 495 SER B CA 1
ATOM 638 C C . SER B 2 9 ? 8.533 48.191 58.002 1.00 78.64 495 SER B C 1
ATOM 639 O O . SER B 2 9 ? 7.872 49.104 58.510 1.00 68.49 495 SER B O 1
ATOM 642 N N . GLU B 2 10 ? 8.583 47.985 56.683 1.00 91.96 496 GLU B N 1
ATOM 643 C CA . GLU B 2 10 ? 7.805 48.815 55.757 1.00 96.37 496 GLU B CA 1
ATOM 644 C C . GLU B 2 10 ? 6.348 48.362 55.695 1.00 95.70 496 GLU B C 1
ATOM 645 O O . GLU B 2 10 ? 5.450 49.190 55.545 1.00 96.27 496 GLU B O 1
ATOM 651 N N . GLN B 2 11 ? 6.115 47.056 55.807 1.00 93.68 497 GLN B N 1
ATOM 652 C CA . GLN B 2 11 ? 4.751 46.534 55.884 1.00 92.99 497 GLN B CA 1
ATOM 653 C C . GLN B 2 11 ? 4.066 47.024 57.166 1.00 87.68 497 GLN B C 1
ATOM 654 O O . GLN B 2 11 ? 2.876 47.340 57.153 1.00 80.78 497 GLN B O 1
ATOM 660 N N . ALA B 2 12 ? 4.816 47.090 58.267 1.00 83.43 498 ALA B N 1
ATOM 661 C CA . ALA B 2 12 ? 4.262 47.523 59.551 1.00 81.18 498 ALA B CA 1
ATOM 662 C C . ALA B 2 12 ? 4.000 49.028 59.567 1.00 77.92 498 ALA B C 1
ATOM 663 O O . ALA B 2 12 ? 3.196 49.514 60.370 1.00 81.47 498 ALA B O 1
ATOM 665 N N . LEU B 2 13 ? 4.680 49.757 58.681 1.00 71.20 499 LEU B N 1
ATOM 666 C CA . LEU B 2 13 ? 4.401 51.176 58.474 1.00 64.97 499 LEU B CA 1
ATOM 667 C C . LEU B 2 13 ? 3.155 51.343 57.604 1.00 66.34 499 LEU B C 1
ATOM 668 O O . LEU B 2 13 ? 2.224 52.066 57.969 1.00 66.76 499 LEU B O 1
ATOM 673 N N . LYS B 2 14 ? 3.146 50.671 56.456 1.00 67.62 500 LYS B N 1
ATOM 674 C CA . LYS B 2 14 ? 2.033 50.764 55.504 1.00 76.67 500 LYS B CA 1
ATOM 675 C C . LYS B 2 14 ? 0.696 50.267 56.083 1.00 78.08 500 LYS B C 1
ATOM 676 O O . LYS B 2 14 ? -0.358 50.808 55.744 1.00 78.21 500 LYS B O 1
ATOM 682 N N . GLU B 2 15 ? 0.746 49.261 56.963 1.00 84.41 501 GLU B N 1
ATOM 683 C CA . GLU B 2 15 ? -0.454 48.691 57.612 1.00 89.57 501 GLU B CA 1
ATOM 684 C C . GLU B 2 15 ? -1.121 49.662 58.604 1.00 81.72 501 GLU B C 1
ATOM 685 O O . GLU B 2 15 ? -2.256 49.438 59.025 1.00 78.97 501 GLU B O 1
ATOM 691 N N . LEU B 2 16 ? -0.412 50.729 58.975 1.00 78.01 502 LEU B N 1
ATOM 692 C CA . LEU B 2 16 ? -0.926 51.726 59.920 1.00 69.91 502 LEU B CA 1
ATOM 693 C C . LEU B 2 16 ? -1.201 53.068 59.240 1.00 64.38 502 LEU B C 1
ATOM 694 O O . LEU B 2 16 ? -1.516 54.062 59.910 1.00 60.31 502 LEU B O 1
ATOM 699 N N . GLY B 2 17 ? -1.088 53.084 57.913 1.00 63.38 503 GLY B N 1
ATOM 700 C CA . GLY B 2 17 ? -1.240 54.304 57.139 1.00 68.07 503 GLY B CA 1
ATOM 701 C C . GLY B 2 17 ? -0.139 55.353 57.304 1.00 62.83 503 GLY B C 1
ATOM 702 O O . GLY B 2 17 ? -0.271 56.470 56.798 1.00 64.48 503 GLY B O 1
ATOM 703 N N . LEU B 2 18 ? 0.952 55.012 57.989 1.00 64.20 504 LEU B N 1
ATOM 704 C CA . LEU B 2 18 ? 1.987 56.013 58.310 1.00 57.46 504 LEU B CA 1
ATOM 705 C C . LEU B 2 18 ? 3.051 56.191 57.221 1.00 64.66 504 LEU B C 1
ATOM 706 O O . LEU B 2 18 ? 3.356 55.256 56.476 1.00 69.54 504 LEU B O 1
ATOM 711 N N . ALA B 2 19 ? 3.602 57.404 57.136 1.00 45.60 505 ALA B N 1
ATOM 712 C CA . ALA B 2 19 ? 4.707 57.711 56.242 1.00 47.93 505 ALA B CA 1
ATOM 713 C C . ALA B 2 19 ? 6.002 57.593 57.008 1.00 46.89 505 ALA B C 1
ATOM 714 O O . ALA B 2 19 ? 6.029 57.734 58.231 1.00 45.61 505 ALA B O 1
ATOM 716 N N . GLU B 2 20 ? 7.083 57.328 56.299 1.00 44.21 506 GLU B N 1
ATOM 717 C CA . GLU B 2 20 ? 8.363 57.277 56.959 1.00 37.45 506 GLU B CA 1
ATOM 718 C C . GLU B 2 20 ? 8.799 58.705 57.307 1.00 33.88 506 GLU B C 1
ATOM 719 O O . GLU B 2 20 ? 8.554 59.635 56.538 1.00 38.28 506 GLU B O 1
ATOM 725 N N . HIS B 2 21 ? 9.426 58.861 58.477 1.00 34.58 507 HIS B N 1
ATOM 726 C CA . HIS B 2 21 ? 10.031 60.124 58.900 1.00 34.98 507 HIS B CA 1
ATOM 727 C C . HIS B 2 21 ? 11.498 60.055 58.545 1.00 32.29 507 HIS B C 1
ATOM 728 O O . HIS B 2 21 ? 12.189 59.141 59.018 1.00 31.29 507 HIS B O 1
ATOM 735 N N . GLN B 2 22 ? 11.977 60.997 57.724 1.00 27.13 508 GLN B N 1
ATOM 736 C CA . GLN B 2 22 ? 13.405 61.055 57.391 1.00 28.71 508 GLN B CA 1
ATOM 737 C C . GLN B 2 22 ? 14.120 61.891 58.439 1.00 26.81 508 GLN B C 1
ATOM 738 O O . GLN B 2 22 ? 13.821 63.073 58.601 1.00 23.16 508 GLN B O 1
ATOM 744 N N . LEU B 2 23 ? 15.044 61.270 59.174 1.00 25.22 509 LEU B N 1
ATOM 745 C CA . LEU B 2 23 ? 15.918 62.022 60.068 1.00 24.20 509 LEU B CA 1
ATOM 746 C C . LEU B 2 23 ? 17.295 62.167 59.435 1.00 19.38 509 LEU B C 1
ATOM 747 O O . LEU B 2 23 ? 18.010 61.185 59.225 1.00 19.46 509 LEU B O 1
ATOM 752 N N . ARG B 2 24 ? 17.667 63.408 59.169 1.00 19.42 510 ARG B N 1
ATOM 753 C CA . ARG B 2 24 ? 18.879 63.687 58.398 1.00 20.47 510 ARG B CA 1
ATOM 754 C C . ARG B 2 24 ? 19.837 64.564 59.214 1.00 20.86 510 ARG B C 1
ATOM 755 O O . ARG B 2 24 ? 19.396 65.415 60.008 1.00 16.74 510 ARG B O 1
ATOM 763 N N . PHE B 2 25 ? 21.133 64.307 59.018 1.00 16.53 511 PHE B N 1
ATOM 764 C CA . PHE B 2 25 ? 22.215 65.028 59.653 1.00 19.35 511 PHE B CA 1
ATOM 765 C C . PHE B 2 25 ? 23.087 65.615 58.548 1.00 18.65 511 PHE B C 1
ATOM 766 O O . PHE B 2 25 ? 23.350 64.941 57.548 1.00 18.24 511 PHE B O 1
ATOM 774 N N . THR B 2 26 ? 23.521 66.856 58.733 1.00 15.68 512 THR B N 1
ATOM 775 C CA . THR B 2 26 ? 24.567 67.448 57.900 1.00 19.10 512 THR B CA 1
ATOM 776 C C . THR B 2 26 ? 25.544 68.086 58.855 1.00 24.49 512 THR B C 1
ATOM 777 O O . THR B 2 26 ? 25.195 69.009 59.590 1.00 25.25 512 THR B O 1
ATOM 781 N N . CYS B 2 27 ? 26.762 67.558 58.868 1.00 21.02 513 CYS B N 1
ATOM 782 C CA . CYS B 2 27 ? 27.803 68.062 59.741 1.00 18.21 513 CYS B CA 1
ATOM 783 C C . CYS B 2 27 ? 28.810 68.903 58.942 1.00 17.05 513 CYS B C 1
ATOM 784 O O . CYS B 2 27 ? 29.301 68.443 57.894 1.00 20.77 513 CYS B O 1
ATOM 787 N N . ARG B 2 28 ? 29.079 70.131 59.386 1.00 17.71 514 ARG B N 1
ATOM 788 C CA . ARG B 2 28 ? 30.075 71.034 58.733 1.00 16.23 514 ARG B CA 1
ATOM 789 C C . ARG B 2 28 ? 31.494 70.702 59.210 1.00 18.60 514 ARG B C 1
ATOM 790 O O . ARG B 2 28 ? 31.907 71.138 60.260 1.00 22.42 514 ARG B O 1
ATOM 798 N N . VAL B 2 29 ? 32.208 69.858 58.482 1.00 18.07 515 VAL B N 1
ATOM 799 C CA . VAL B 2 29 ? 33.542 69.483 58.897 1.00 19.10 515 VAL B CA 1
ATOM 800 C C . VAL B 2 29 ? 34.547 70.516 58.350 1.00 24.75 515 VAL B C 1
ATOM 801 O O . VAL B 2 29 ? 34.535 70.831 57.167 1.00 24.02 515 VAL B O 1
ATOM 805 N N . HIS B 2 30 ? 35.404 71.042 59.204 1.00 20.51 516 HIS B N 1
ATOM 806 C CA . HIS B 2 30 ? 36.430 71.991 58.771 1.00 21.61 516 HIS B CA 1
ATOM 807 C C . HIS B 2 30 ? 37.780 71.297 58.559 1.00 33.09 516 HIS B C 1
ATOM 808 O O . HIS B 2 30 ? 38.273 70.579 59.450 1.00 27.55 516 HIS B O 1
ATOM 815 N N . LEU B 2 31 ? 38.389 71.540 57.409 1.00 23.87 517 LEU B N 1
ATOM 816 C CA . LEU B 2 31 ? 39.707 71.001 57.126 1.00 33.13 517 LEU B CA 1
ATOM 817 C C . LEU B 2 31 ? 40.631 72.119 56.681 1.00 36.34 517 LEU B C 1
ATOM 818 O O . LEU B 2 31 ? 40.231 72.994 55.929 1.00 32.91 517 LEU B O 1
ATOM 823 N N . HIS B 2 32 ? 41.862 72.109 57.166 1.00 36.45 518 HIS B N 1
ATOM 824 C CA . HIS B 2 32 ? 42.818 73.072 56.695 1.00 30.79 518 HIS B CA 1
ATOM 825 C C . HIS B 2 32 ? 43.506 72.525 55.463 1.00 31.87 518 HIS B C 1
ATOM 826 O O . HIS B 2 32 ? 44.122 71.467 55.501 1.00 33.33 518 HIS B O 1
ATOM 833 N N . ASP B 2 33 ? 43.372 73.239 54.362 1.00 31.37 519 ASP B N 1
ATOM 834 C CA . ASP B 2 33 ? 44.053 72.882 53.125 1.00 37.32 519 ASP B CA 1
ATOM 835 C C . ASP B 2 33 ? 44.182 74.135 52.301 1.00 32.74 519 ASP B C 1
ATOM 836 O O . ASP B 2 33 ? 43.204 74.841 52.112 1.00 34.24 519 ASP B O 1
ATOM 841 N N . THR B 2 34 ? 45.368 74.426 51.814 1.00 34.99 520 THR B N 1
ATOM 842 C CA . THR B 2 34 ? 45.526 75.595 50.952 1.00 43.34 520 THR B CA 1
ATOM 843 C C . THR B 2 34 ? 45.437 75.243 49.463 1.00 40.36 520 THR B C 1
ATOM 844 O O . THR B 2 34 ? 45.469 76.129 48.618 1.00 38.42 520 THR B O 1
ATOM 848 N N . ARG B 2 35 ? 45.319 73.956 49.149 1.00 39.37 521 ARG B N 1
ATOM 849 C CA . ARG B 2 35 ? 45.044 73.518 47.780 1.00 39.44 521 ARG B CA 1
ATOM 850 C C . ARG B 2 35 ? 43.641 73.941 47.328 1.00 39.33 521 ARG B C 1
ATOM 851 O O . ARG B 2 35 ? 42.841 74.379 48.148 1.00 32.38 521 ARG B O 1
ATOM 859 N N . LYS B 2 36 ? 43.345 73.816 46.033 1.00 34.55 522 LYS B N 1
ATOM 860 C CA . LYS B 2 36 ? 41.997 74.080 45.536 1.00 35.42 522 LYS B CA 1
ATOM 861 C C . LYS B 2 36 ? 41.060 73.052 46.143 1.00 40.98 522 LYS B C 1
ATOM 862 O O . LYS B 2 36 ? 41.484 71.914 46.365 1.00 38.89 522 LYS B O 1
ATOM 868 N N . GLU B 2 37 ? 39.805 73.421 46.403 1.00 40.52 523 GLU B N 1
ATOM 869 C CA . GLU B 2 37 ? 38.876 72.510 47.083 1.00 38.80 523 GLU B CA 1
ATOM 870 C C . GLU B 2 37 ? 38.747 71.133 46.424 1.00 36.72 523 GLU B C 1
ATOM 871 O O . GLU B 2 37 ? 38.541 70.116 47.109 1.00 29.17 523 GLU B O 1
ATOM 877 N N . GLN B 2 38 ? 38.883 71.111 45.101 1.00 38.68 524 GLN B N 1
ATOM 878 C CA . GLN B 2 38 ? 38.800 69.874 44.326 1.00 40.63 524 GLN B CA 1
ATOM 879 C C . GLN B 2 38 ? 39.950 68.937 44.695 1.00 40.24 524 GLN B C 1
ATOM 880 O O . GLN B 2 38 ? 39.774 67.732 44.727 1.00 37.58 524 GLN B O 1
ATOM 886 N N . GLU B 2 39 ? 41.125 69.501 44.973 1.00 40.81 525 GLU B N 1
ATOM 887 C CA . GLU B 2 39 ? 42.266 68.706 45.430 1.00 41.22 525 GLU B CA 1
ATOM 888 C C . GLU B 2 39 ? 41.991 68.119 46.804 1.00 38.25 525 GLU B C 1
ATOM 889 O O . GLU B 2 39 ? 42.255 66.940 47.053 1.00 33.10 525 GLU B O 1
ATOM 895 N N . THR B 2 40 ? 41.464 68.965 47.682 1.00 36.22 526 THR B N 1
ATOM 896 C CA . THR B 2 40 ? 41.002 68.566 48.999 1.00 28.52 526 THR B CA 1
ATOM 897 C C . THR B 2 40 ? 40.027 67.387 48.956 1.00 34.17 526 THR B C 1
ATOM 898 O O . THR B 2 40 ? 40.186 66.396 49.675 1.00 33.61 526 THR B O 1
ATOM 902 N N . ALA B 2 41 ? 38.997 67.513 48.128 1.00 29.05 527 ALA B N 1
ATOM 903 C CA . ALA B 2 41 ? 38.025 66.436 47.938 1.00 28.28 527 ALA B CA 1
ATOM 904 C C . ALA B 2 41 ? 38.714 65.153 47.438 1.00 28.05 527 ALA B C 1
ATOM 905 O O . ALA B 2 41 ? 38.354 64.049 47.851 1.00 22.70 527 ALA B O 1
ATOM 907 N N . LEU B 2 42 ? 39.712 65.287 46.576 1.00 22.59 528 LEU B N 1
ATOM 908 C CA . LEU B 2 42 ? 40.421 64.096 46.113 1.00 31.25 528 LEU B CA 1
ATOM 909 C C . LEU B 2 42 ? 41.191 63.459 47.277 1.00 32.69 528 LEU B C 1
ATOM 910 O O . LEU B 2 42 ? 41.139 62.242 47.451 1.00 27.06 528 LEU B O 1
ATOM 915 N N . ARG B 2 43 ? 41.891 64.282 48.073 1.00 28.18 529 ARG B N 1
ATOM 916 C CA . ARG B 2 43 ? 42.629 63.777 49.239 1.00 28.08 529 ARG B CA 1
ATOM 917 C C . ARG B 2 43 ? 41.660 63.096 50.192 1.00 33.88 529 ARG B C 1
ATOM 918 O O . ARG B 2 43 ? 41.994 62.078 50.785 1.00 31.37 529 ARG B O 1
ATOM 926 N N . VAL B 2 44 ? 40.457 63.653 50.339 1.00 21.38 530 VAL B N 1
ATOM 927 C CA . VAL B 2 44 ? 39.497 63.039 51.242 1.00 19.76 530 VAL B CA 1
ATOM 928 C C . VAL B 2 44 ? 39.106 61.670 50.675 1.00 23.96 530 VAL B C 1
ATOM 929 O O . VAL B 2 44 ? 39.135 60.678 51.389 1.00 20.86 530 VAL B O 1
ATOM 933 N N . TYR B 2 45 ? 38.792 61.631 49.382 1.00 20.84 531 TYR B N 1
ATOM 934 C CA . TYR B 2 45 ? 38.407 60.390 48.729 1.00 23.61 531 TYR B CA 1
ATOM 935 C C . TYR B 2 45 ? 39.491 59.303 48.888 1.00 23.65 531 TYR B C 1
ATOM 936 O O . TYR B 2 45 ? 39.183 58.185 49.267 1.00 21.50 531 TYR B O 1
ATOM 945 N N . SER B 2 46 ? 40.750 59.634 48.600 1.00 27.99 532 SER B N 1
ATOM 946 C CA . SER B 2 46 ? 41.846 58.645 48.703 1.00 31.36 532 SER B CA 1
ATOM 947 C C . SER B 2 46 ? 42.016 58.118 50.115 1.00 29.10 532 SER B C 1
ATOM 948 O O . SER B 2 46 ? 42.273 56.936 50.311 1.00 28.95 532 SER B O 1
ATOM 951 N N . HIS B 2 47 ? 41.902 59.012 51.096 1.00 27.49 533 HIS B N 1
ATOM 952 C CA . HIS B 2 47 ? 42.022 58.623 52.508 1.00 32.79 533 HIS B CA 1
ATOM 953 C C . HIS B 2 47 ? 40.902 57.660 52.896 1.00 25.70 533 HIS B C 1
ATOM 954 O O . HIS B 2 47 ? 41.143 56.626 53.493 1.00 33.48 533 HIS B O 1
ATOM 961 N N . LEU B 2 48 ? 39.670 58.013 52.562 1.00 24.01 534 LEU B N 1
ATOM 962 C CA . LEU B 2 48 ? 38.539 57.164 52.958 1.00 26.95 534 LEU B CA 1
ATOM 963 C C . LEU B 2 48 ? 38.555 55.821 52.204 1.00 29.17 534 LEU B C 1
ATOM 964 O O . LEU B 2 48 ? 38.202 54.789 52.758 1.00 26.69 534 LEU B O 1
ATOM 969 N N . LYS B 2 49 ? 39.003 55.840 50.953 1.00 25.16 535 LYS B N 1
ATOM 970 C CA . LYS B 2 49 ? 39.067 54.613 50.169 1.00 25.44 535 LYS B CA 1
ATOM 971 C C . LYS B 2 49 ? 40.106 53.658 50.766 1.00 30.88 535 LYS B C 1
ATOM 972 O O . LYS B 2 49 ? 39.967 52.459 50.659 1.00 34.30 535 LYS B O 1
ATOM 978 N N . SER B 2 50 ? 41.139 54.214 51.397 1.00 30.97 536 SER B N 1
ATOM 979 C CA . SER B 2 50 ? 42.198 53.429 52.033 1.00 36.30 536 SER B CA 1
ATOM 980 C C . SER B 2 50 ? 41.810 52.915 53.417 1.00 41.07 536 SER B C 1
ATOM 981 O O . SER B 2 50 ? 42.100 51.776 53.781 1.00 46.57 536 SER B O 1
ATOM 984 N N . VAL B 2 51 ? 41.174 53.778 54.195 1.00 36.75 537 VAL B N 1
ATOM 985 C CA . VAL B 2 51 ? 40.720 53.422 55.530 1.00 38.11 537 VAL B CA 1
ATOM 986 C C . VAL B 2 51 ? 39.477 52.517 55.507 1.00 32.89 537 VAL B C 1
ATOM 987 O O . VAL B 2 51 ? 39.339 51.611 56.324 1.00 42.89 537 VAL B O 1
ATOM 991 N N . LEU B 2 52 ? 38.572 52.735 54.566 1.00 30.16 538 LEU B N 1
ATOM 992 C CA . LEU B 2 52 ? 37.359 51.933 54.592 1.00 33.55 538 LEU B CA 1
ATOM 993 C C . LEU B 2 52 ? 37.312 50.971 53.432 1.00 37.40 538 LEU B C 1
ATOM 994 O O . LEU B 2 52 ? 36.466 51.110 52.541 1.00 35.61 538 LEU B O 1
ATOM 999 N N . LYS B 2 53 ? 38.198 49.985 53.444 1.00 35.34 539 LYS B N 1
ATOM 1000 C CA . LYS B 2 53 ? 38.408 49.195 52.242 1.00 49.55 539 LYS B CA 1
ATOM 1001 C C . LYS B 2 53 ? 37.242 48.266 51.980 1.00 50.67 539 LYS B C 1
ATOM 1002 O O . LYS B 2 53 ? 37.019 47.861 50.850 1.00 59.29 539 LYS B O 1
ATOM 1008 N N . ASP B 2 54 ? 36.500 47.946 53.034 1.00 48.31 540 ASP B N 1
ATOM 1009 C CA . ASP B 2 54 ? 35.360 47.025 52.969 1.00 56.73 540 ASP B CA 1
ATOM 1010 C C . ASP B 2 54 ? 34.078 47.725 52.469 1.00 47.30 540 ASP B C 1
ATOM 1011 O O . ASP B 2 54 ? 33.048 47.087 52.225 1.00 43.91 540 ASP B O 1
ATOM 1016 N N . HIS B 2 55 ? 34.150 49.040 52.328 1.00 32.48 541 HIS B N 1
ATOM 1017 C CA . HIS B 2 55 ? 32.950 49.809 52.023 1.00 31.22 541 HIS B CA 1
ATOM 1018 C C . HIS B 2 55 ? 32.922 50.279 50.580 1.00 29.50 541 HIS B C 1
ATOM 1019 O O . HIS B 2 55 ? 33.955 50.349 49.926 1.00 31.24 541 HIS B O 1
ATOM 1026 N N . CYS B 2 56 ? 31.726 50.597 50.099 1.00 27.57 542 CYS B N 1
ATOM 1027 C CA . CYS B 2 56 ? 31.558 51.286 48.830 1.00 23.30 542 CYS B CA 1
ATOM 1028 C C . CYS B 2 56 ? 31.984 52.727 49.046 1.00 32.03 542 CYS B C 1
ATOM 1029 O O . CYS B 2 56 ? 31.375 53.452 49.840 1.00 23.85 542 CYS B O 1
ATOM 1032 N N . VAL B 2 57 ? 33.050 53.134 48.386 1.00 20.02 543 VAL B N 1
ATOM 1033 C CA . VAL B 2 57 ? 33.520 54.516 48.481 1.00 20.02 543 VAL B CA 1
ATOM 1034 C C . VAL B 2 57 ? 33.668 55.068 47.080 1.00 17.40 543 VAL B C 1
ATOM 1035 O O . VAL B 2 57 ? 34.330 54.444 46.228 1.00 19.18 543 VAL B O 1
ATOM 1039 N N . GLN B 2 58 ? 33.058 56.217 46.811 1.00 20.45 544 GLN B N 1
ATOM 1040 C CA . GLN B 2 58 ? 33.084 56.748 45.436 1.00 21.13 544 GLN B CA 1
ATOM 1041 C C . GLN B 2 58 ? 33.557 58.189 45.363 1.00 20.76 544 GLN B C 1
ATOM 1042 O O . GLN B 2 58 ? 33.443 58.947 46.333 1.00 20.19 544 GLN B O 1
ATOM 1048 N N . HIS B 2 59 ? 34.108 58.538 44.207 1.00 20.68 545 HIS B N 1
ATOM 1049 C CA . HIS B 2 59 ? 34.387 59.923 43.844 1.00 26.17 545 HIS B CA 1
ATOM 1050 C C . HIS B 2 59 ? 33.527 60.245 42.618 1.00 21.50 545 HIS B C 1
ATOM 1051 O O . HIS B 2 59 ? 33.790 59.774 41.530 1.00 28.01 545 HIS B O 1
ATOM 1058 N N . LEU B 2 60 ? 32.504 61.059 42.814 1.00 19.70 546 LEU B N 1
ATOM 1059 C CA . LEU B 2 60 ? 31.473 61.284 41.808 1.00 17.66 546 LEU B CA 1
ATOM 1060 C C . LEU B 2 60 ? 31.940 62.345 40.799 1.00 19.57 546 LEU B C 1
ATOM 1061 O O . LEU B 2 60 ? 32.830 63.113 41.121 1.00 26.98 546 LEU B O 1
ATOM 1066 N N . PRO B 2 61 ? 31.326 62.396 39.604 1.00 21.50 547 PRO B N 1
ATOM 1067 C CA . PRO B 2 61 ? 31.803 63.294 38.550 1.00 24.32 547 PRO B CA 1
ATOM 1068 C C . PRO B 2 61 ? 31.706 64.768 38.908 1.00 25.61 547 PRO B C 1
ATOM 1069 O O . PRO B 2 61 ? 32.345 65.551 38.219 1.00 27.80 547 PRO B O 1
ATOM 1073 N N . ASP B 2 62 ? 30.919 65.136 39.923 1.00 25.78 548 ASP B N 1
ATOM 1074 C CA . ASP B 2 62 ? 30.842 66.539 40.356 1.00 30.70 548 ASP B CA 1
ATOM 1075 C C . ASP B 2 62 ? 31.882 66.825 41.453 1.00 29.30 548 ASP B C 1
ATOM 1076 O O . ASP B 2 62 ? 31.949 67.932 41.943 1.00 31.38 548 ASP B O 1
ATOM 1081 N N . GLY B 2 63 ? 32.694 65.831 41.813 1.00 23.73 549 GLY B N 1
ATOM 1082 C CA . GLY B 2 63 ? 33.774 66.030 42.774 1.00 23.77 549 GLY B CA 1
ATOM 1083 C C . GLY B 2 63 ? 33.375 65.706 44.204 1.00 26.78 549 GLY B C 1
ATOM 1084 O O . GLY B 2 63 ? 34.201 65.737 45.131 1.00 22.30 549 GLY B O 1
ATOM 1085 N N . SER B 2 64 ? 32.105 65.374 44.396 1.00 21.16 550 SER B N 1
ATOM 1086 C CA . SER B 2 64 ? 31.635 64.989 45.718 1.00 17.92 550 SER B CA 1
ATOM 1087 C C . SER B 2 64 ? 32.112 63.549 46.018 1.00 22.34 550 SER B C 1
ATOM 1088 O O . SER B 2 64 ? 32.528 62.828 45.118 1.00 22.30 550 SER B O 1
ATOM 1091 N N . VAL B 2 65 ? 32.100 63.159 47.292 1.00 21.07 551 VAL B N 1
ATOM 1092 C CA . VAL B 2 65 ? 32.580 61.847 47.740 1.00 18.00 551 VAL B CA 1
ATOM 1093 C C . VAL B 2 65 ? 31.471 61.119 48.501 1.00 22.51 551 VAL B C 1
ATOM 1094 O O . VAL B 2 65 ? 30.685 61.752 49.194 1.00 18.04 551 VAL B O 1
ATOM 1098 N N . THR B 2 66 ? 31.369 59.800 48.373 1.00 22.98 552 THR B N 1
ATOM 1099 C CA . THR B 2 66 ? 30.356 59.095 49.149 1.00 20.46 552 THR B CA 1
ATOM 1100 C C . THR B 2 66 ? 30.957 57.867 49.775 1.00 22.29 552 THR B C 1
ATOM 1101 O O . THR B 2 66 ? 31.924 57.283 49.253 1.00 18.51 552 THR B O 1
ATOM 1105 N N . VAL B 2 67 ? 30.396 57.486 50.911 1.00 21.01 553 VAL B N 1
ATOM 1106 C CA . VAL B 2 67 ? 30.776 56.243 51.570 1.00 17.63 553 VAL B CA 1
ATOM 1107 C C . VAL B 2 67 ? 29.472 55.556 51.875 1.00 20.86 553 VAL B C 1
ATOM 1108 O O . VAL B 2 67 ? 28.684 56.070 52.675 1.00 20.64 553 VAL B O 1
ATOM 1112 N N . GLU B 2 68 ? 29.219 54.403 51.262 1.00 20.47 554 GLU B N 1
ATOM 1113 C CA . GLU B 2 68 ? 27.825 53.909 51.164 1.00 22.60 554 GLU B CA 1
ATOM 1114 C C . GLU B 2 68 ? 26.893 55.089 50.817 1.00 19.92 554 GLU B C 1
ATOM 1115 O O . GLU B 2 68 ? 27.086 55.756 49.823 1.00 17.38 554 GLU B O 1
ATOM 1121 N N . SER B 2 69 ? 25.931 55.405 51.674 1.00 20.25 555 SER B N 1
ATOM 1122 C CA . SER B 2 69 ? 25.006 56.457 51.326 1.00 17.74 555 SER B CA 1
ATOM 1123 C C . SER B 2 69 ? 25.264 57.762 52.098 1.00 21.89 555 SER B C 1
ATOM 1124 O O . SER B 2 69 ? 24.386 58.618 52.180 1.00 20.37 555 SER B O 1
ATOM 1127 N N . VAL B 2 70 ? 26.449 57.893 52.677 1.00 16.45 556 VAL B N 1
ATOM 1128 C CA . VAL B 2 70 ? 26.849 59.118 53.338 1.00 16.20 556 VAL B CA 1
ATOM 1129 C C . VAL B 2 70 ? 27.494 59.987 52.265 1.00 17.31 556 VAL B C 1
ATOM 1130 O O . VAL B 2 70 ? 28.365 59.504 51.512 1.00 16.71 556 VAL B O 1
ATOM 1134 N N . LEU B 2 71 ? 27.058 61.238 52.179 1.00 15.91 557 LEU B N 1
ATOM 1135 C CA . LEU B 2 71 ? 27.494 62.172 51.121 1.00 19.25 557 LEU B CA 1
ATOM 1136 C C . LEU B 2 71 ? 28.436 63.201 51.697 1.00 19.52 557 LEU B C 1
ATOM 1137 O O . LEU B 2 71 ? 28.092 63.827 52.693 1.00 16.43 557 LEU B O 1
ATOM 1142 N N . LEU B 2 72 ? 29.584 63.409 51.052 1.00 16.37 558 LEU B N 1
ATOM 1143 C CA . LEU B 2 72 ? 30.561 64.413 51.502 1.00 19.51 558 LEU B CA 1
ATOM 1144 C C . LEU B 2 72 ? 30.790 65.423 50.355 1.00 23.62 558 LEU B C 1
ATOM 1145 O O . LEU B 2 72 ? 31.262 65.042 49.275 1.00 24.12 558 LEU B O 1
ATOM 1150 N N . GLN B 2 73 ? 30.444 66.686 50.581 1.00 21.81 559 GLN B N 1
ATOM 1151 C CA . GLN B 2 73 ? 30.563 67.720 49.551 1.00 22.51 559 GLN B CA 1
ATOM 1152 C C . GLN B 2 73 ? 31.289 68.946 50.032 1.00 28.58 559 GLN B C 1
ATOM 1153 O O . GLN B 2 73 ? 31.128 69.349 51.180 1.00 29.89 559 GLN B O 1
ATOM 1159 N N . ALA B 2 74 ? 31.998 69.597 49.117 1.00 34.43 560 ALA B N 1
ATOM 1160 C CA . ALA B 2 74 ? 32.474 70.957 49.345 1.00 40.39 560 ALA B CA 1
ATOM 1161 C C . ALA B 2 74 ? 31.320 71.919 49.676 1.00 46.35 560 ALA B C 1
ATOM 1162 O O . ALA B 2 74 ? 30.254 71.901 49.054 1.00 45.65 560 ALA B O 1
ATOM 1164 N N . ALA B 2 75 ? 31.525 72.749 50.682 1.00 52.18 561 ALA B N 1
ATOM 1165 C CA . ALA B 2 75 ? 30.684 73.918 50.828 1.00 64.54 561 ALA B CA 1
ATOM 1166 C C . ALA B 2 75 ? 31.162 74.937 49.787 1.00 73.08 561 ALA B C 1
ATOM 1167 O O . ALA B 2 75 ? 32.150 74.682 49.075 1.00 56.51 561 ALA B O 1
ATOM 1169 N N . ALA B 2 76 ? 30.458 76.066 49.677 1.00 80.99 562 ALA B N 1
ATOM 1170 C CA . ALA B 2 76 ? 30.904 77.187 48.835 1.00 90.34 562 ALA B CA 1
ATOM 1171 C C . ALA B 2 76 ? 32.183 77.795 49.408 1.00 96.02 562 ALA B C 1
ATOM 1172 O O . ALA B 2 76 ? 32.245 78.053 50.618 1.00 95.08 562 ALA B O 1
ATOM 1174 N N . PRO B 2 77 ? 33.197 78.033 48.545 1.00 94.30 563 PRO B N 1
ATOM 1175 C CA . PRO B 2 77 ? 34.511 78.506 48.999 1.00 89.01 563 PRO B CA 1
ATOM 1176 C C . PRO B 2 77 ? 34.347 79.624 50.008 1.00 85.38 563 PRO B C 1
ATOM 1177 O O . PRO B 2 77 ? 33.494 80.482 49.801 1.00 91.99 563 PRO B O 1
ATOM 1181 N N . SER B 2 78 ? 35.099 79.583 51.099 1.00 76.85 564 SER B N 1
ATOM 1182 C CA . SER B 2 78 ? 34.956 80.586 52.147 1.00 77.70 564 SER B CA 1
ATOM 1183 C C . SER B 2 78 ? 35.274 81.992 51.636 1.00 83.51 564 SER B C 1
ATOM 1184 O O . SER B 2 78 ? 34.416 82.660 51.058 1.00 84.93 564 SER B O 1
ATOM 1187 N N . ASP B 2 80 ? 37.709 82.686 53.721 1.00 77.78 566 ASP B N 1
ATOM 1188 C CA . ASP B 2 80 ? 39.083 82.314 54.044 1.00 77.81 566 ASP B CA 1
ATOM 1189 C C . ASP B 2 80 ? 39.604 81.193 53.151 1.00 75.94 566 ASP B C 1
ATOM 1190 O O . ASP B 2 80 ? 38.986 80.124 53.052 1.00 68.52 566 ASP B O 1
ATOM 1195 N N . PRO B 2 81 ? 40.776 81.426 52.535 1.00 72.80 567 PRO B N 1
ATOM 1196 C CA . PRO B 2 81 ? 41.394 80.570 51.508 1.00 68.94 567 PRO B CA 1
ATOM 1197 C C . PRO B 2 81 ? 42.048 79.269 52.015 1.00 64.80 567 PRO B C 1
ATOM 1198 O O . PRO B 2 81 ? 42.290 78.372 51.205 1.00 64.10 567 PRO B O 1
ATOM 1202 N N . GLY B 2 82 ? 42.354 79.173 53.308 1.00 65.41 568 GLY B N 1
ATOM 1203 C CA . GLY B 2 82 ? 43.020 77.992 53.835 1.00 60.50 568 GLY B CA 1
ATOM 1204 C C . GLY B 2 82 ? 42.126 77.010 54.583 1.00 62.27 568 GLY B C 1
ATOM 1205 O O . GLY B 2 82 ? 42.600 76.007 55.106 1.00 54.82 568 GLY B O 1
ATOM 1206 N N . THR B 2 83 ? 40.830 77.301 54.640 1.00 45.90 569 THR B N 1
ATOM 1207 C CA . THR B 2 83 ? 39.877 76.444 55.348 1.00 39.64 569 THR B CA 1
ATOM 1208 C C . THR B 2 83 ? 38.797 75.887 54.453 1.00 34.17 569 THR B C 1
ATOM 1209 O O . THR B 2 83 ? 38.001 76.634 53.911 1.00 37.00 569 THR B O 1
ATOM 1213 N N . LYS B 2 84 ? 38.762 74.570 54.303 1.00 30.60 570 LYS B N 1
ATOM 1214 C CA . LYS B 2 84 ? 37.710 73.934 53.530 1.00 32.07 570 LYS B CA 1
ATOM 1215 C C . LYS B 2 84 ? 36.645 73.366 54.436 1.00 34.22 570 LYS B C 1
ATOM 1216 O O . LYS B 2 84 ? 36.942 72.719 55.440 1.00 32.43 570 LYS B O 1
ATOM 1222 N N . VAL B 2 85 ? 35.400 73.626 54.080 1.00 24.40 571 VAL B N 1
ATOM 1223 C CA . VAL B 2 85 ? 34.305 73.021 54.782 1.00 21.15 571 VAL B CA 1
ATOM 1224 C C . VAL B 2 85 ? 33.775 71.856 53.952 1.00 19.93 571 VAL B C 1
ATOM 1225 O O . VAL B 2 85 ? 33.450 71.998 52.775 1.00 20.29 571 VAL B O 1
ATOM 1229 N N . LEU B 2 86 ? 33.709 70.705 54.595 1.00 21.90 572 LEU B N 1
ATOM 1230 C CA . LEU B 2 86 ? 33.162 69.486 54.033 1.00 21.57 572 LEU B CA 1
ATOM 1231 C C . LEU B 2 86 ? 31.836 69.232 54.723 1.00 24.24 572 LEU B C 1
ATOM 1232 O O . LEU B 2 86 ? 31.815 68.962 55.920 1.00 21.55 572 LEU B O 1
ATOM 1237 N N . LEU B 2 87 ? 30.749 69.354 53.975 1.00 16.02 573 LEU B N 1
ATOM 1238 C CA . LEU B 2 87 ? 29.412 69.047 54.450 1.00 18.63 573 LEU B CA 1
ATOM 1239 C C . LEU B 2 87 ? 29.191 67.544 54.383 1.00 23.37 573 LEU B C 1
ATOM 1240 O O . LEU B 2 87 ? 29.132 66.961 53.289 1.00 21.55 573 LEU B O 1
ATOM 1245 N N . VAL B 2 88 ? 29.070 66.916 55.542 1.00 16.98 574 VAL B N 1
ATOM 1246 C CA . VAL B 2 88 ? 28.909 65.476 55.559 1.00 15.22 574 VAL B CA 1
ATOM 1247 C C . VA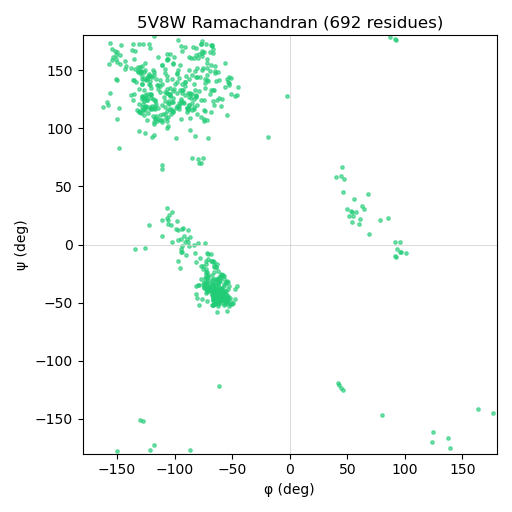L B 2 88 ? 27.472 65.200 55.901 1.00 18.93 574 VAL B C 1
ATOM 1248 O O . VAL B 2 88 ? 27.002 65.610 56.962 1.00 19.20 574 VAL B O 1
ATOM 1252 N N . SER B 2 89 ? 26.765 64.497 55.027 1.00 15.85 575 SER B N 1
ATOM 1253 C CA . SER B 2 89 ? 25.340 64.338 55.251 1.00 15.14 575 SER B CA 1
ATOM 1254 C C . SER B 2 89 ? 24.905 62.878 55.194 1.00 18.59 575 SER B C 1
ATOM 1255 O O . SER B 2 89 ? 25.369 62.132 54.353 1.00 18.25 575 SER B O 1
ATOM 1258 N N . TRP B 2 90 ? 24.029 62.480 56.116 1.00 17.56 576 TRP B N 1
ATOM 1259 C CA . TRP B 2 90 ? 23.504 61.110 56.129 1.00 19.34 576 TRP B CA 1
ATOM 1260 C C . TRP B 2 90 ? 22.149 61.102 56.806 1.00 20.85 576 TRP B C 1
ATOM 1261 O O . TRP B 2 90 ? 21.817 62.038 57.541 1.00 23.08 576 TRP B O 1
ATOM 1272 N N . THR B 2 91 ? 21.354 60.074 56.521 1.00 23.93 577 THR B N 1
ATOM 1273 C CA . THR B 2 91 ? 20.142 59.844 57.280 1.00 22.07 577 THR B CA 1
ATOM 1274 C C . THR B 2 91 ? 20.428 58.842 58.408 1.00 27.49 577 THR B C 1
ATOM 1275 O O . THR B 2 91 ? 21.503 58.202 58.479 1.00 26.68 577 THR B O 1
ATOM 1279 N N . TYR B 2 92 ? 19.439 58.718 59.279 1.00 27.13 578 TYR B N 1
ATOM 1280 C CA . TYR B 2 92 ? 19.515 57.881 60.456 1.00 25.72 578 TYR B CA 1
ATOM 1281 C C . TYR B 2 92 ? 19.837 56.408 60.119 1.00 30.20 578 TYR B C 1
ATOM 1282 O O . TYR B 2 92 ? 20.556 55.769 60.881 1.00 27.48 578 TYR B O 1
ATOM 1291 N N . GLN B 2 93 ? 19.354 55.896 58.980 1.00 27.96 579 GLN B N 1
ATOM 1292 C CA . GLN B 2 93 ? 19.745 54.565 58.479 1.00 34.72 579 GLN B CA 1
ATOM 1293 C C . GLN B 2 93 ? 21.257 54.327 58.503 1.00 34.15 579 GLN B C 1
ATOM 1294 O O . GLN B 2 93 ? 21.730 53.204 58.762 1.00 32.40 579 GLN B O 1
ATOM 1300 N N . ASP B 2 94 ? 22.009 55.368 58.175 1.00 25.26 580 ASP B N 1
ATOM 1301 C CA . ASP B 2 94 ? 23.467 55.271 58.157 1.00 30.30 580 ASP B CA 1
ATOM 1302 C C . ASP B 2 94 ? 24.127 55.952 59.330 1.00 25.93 580 ASP B C 1
ATOM 1303 O O . ASP B 2 94 ? 25.243 56.377 59.202 1.00 23.33 580 ASP B O 1
ATOM 1308 N N . GLU B 2 95 ? 23.415 56.082 60.442 1.00 23.73 581 GLU B N 1
ATOM 1309 C CA . GLU B 2 95 ? 23.902 56.831 61.614 1.00 23.20 581 GLU B CA 1
ATOM 1310 C C . GLU B 2 95 ? 25.293 56.414 62.099 1.00 27.18 581 GLU B C 1
ATOM 1311 O O . GLU B 2 95 ? 26.146 57.262 62.316 1.00 25.42 581 GLU B O 1
ATOM 1317 N N . GLU B 2 96 ? 25.550 55.112 62.219 1.00 25.64 582 GLU B N 1
ATOM 1318 C CA . GLU B 2 96 ? 26.856 54.656 62.699 1.00 33.06 582 GLU B CA 1
ATOM 1319 C C . GLU B 2 96 ? 27.982 55.065 61.756 1.00 33.13 582 GLU B C 1
ATOM 1320 O O . GLU B 2 96 ? 29.037 55.546 62.181 1.00 24.88 582 GLU B O 1
ATOM 1326 N N . LEU B 2 97 ? 27.743 54.891 60.469 1.00 27.32 583 LEU B N 1
ATOM 1327 C CA . LEU B 2 97 ? 28.749 55.216 59.485 1.00 23.61 583 LEU B CA 1
ATOM 1328 C C . LEU B 2 97 ? 29.009 56.722 59.467 1.00 24.32 583 LEU B C 1
ATOM 1329 O O . LEU B 2 97 ? 30.159 57.170 59.384 1.00 19.67 583 LEU B O 1
ATOM 1334 N N . GLY B 2 98 ? 27.928 57.493 59.570 1.00 19.88 584 GLY B N 1
ATOM 1335 C CA . GLY B 2 98 ? 28.012 58.941 59.521 1.00 18.50 584 GLY B CA 1
ATOM 1336 C C . GLY B 2 98 ? 28.812 59.510 60.684 1.00 22.65 584 GLY B C 1
ATOM 1337 O O . GLY B 2 98 ? 29.675 60.367 60.485 1.00 18.97 584 GLY B O 1
ATOM 1338 N N . SER B 2 99 ? 28.538 59.041 61.896 1.00 20.39 585 SER B N 1
ATOM 1339 C CA . SER B 2 99 ? 29.275 59.521 63.053 1.00 22.86 585 SER B CA 1
ATOM 1340 C C . SER B 2 99 ? 30.723 59.063 62.979 1.00 27.51 585 SER B C 1
ATOM 1341 O O . SER B 2 99 ? 31.626 59.811 63.330 1.00 29.64 585 SER B O 1
ATOM 1344 N N . PHE B 2 100 ? 30.944 57.832 62.530 1.00 26.11 586 PHE B N 1
ATOM 1345 C CA . PHE B 2 100 ? 32.304 57.357 62.298 1.00 22.49 586 PHE B CA 1
ATOM 1346 C C . PHE B 2 100 ? 33.123 58.299 61.372 1.00 28.33 586 PHE B C 1
ATOM 1347 O O . PHE B 2 100 ? 34.293 58.590 61.622 1.00 22.67 586 PHE B O 1
ATOM 1355 N N . LEU B 2 101 ? 32.509 58.756 60.293 1.00 18.58 587 LEU B N 1
ATOM 1356 C CA . LEU B 2 101 ? 33.223 59.550 59.316 1.00 17.35 587 LEU B CA 1
ATOM 1357 C C . LEU B 2 101 ? 33.514 60.937 59.861 1.00 19.20 587 LEU B C 1
ATOM 1358 O O . LEU B 2 101 ? 34.598 61.460 59.637 1.00 23.87 587 LEU B O 1
ATOM 1363 N N . THR B 2 102 ? 32.576 61.535 60.595 1.00 18.49 588 THR B N 1
ATOM 1364 C CA . THR B 2 102 ? 32.834 62.871 61.109 1.00 17.87 588 THR B CA 1
ATOM 1365 C C . THR B 2 102 ? 33.861 62.770 62.224 1.00 20.06 588 THR B C 1
ATOM 1366 O O . THR B 2 102 ? 34.712 63.641 62.379 1.00 19.95 588 THR B O 1
ATOM 1370 N N . SER B 2 103 ? 33.794 61.700 62.993 1.00 19.96 589 SER B N 1
ATOM 1371 C CA . SER B 2 103 ? 34.823 61.497 64.005 1.00 26.48 589 SER B CA 1
ATOM 1372 C C . SER B 2 103 ? 36.203 61.324 63.321 1.00 36.85 589 SER B C 1
ATOM 1373 O O . SER B 2 103 ? 37.215 61.884 63.775 1.00 24.54 589 SER B O 1
ATOM 1376 N N . LEU B 2 104 ? 36.241 60.571 62.220 1.00 25.54 590 LEU B N 1
ATOM 1377 C CA . LEU B 2 104 ? 37.525 60.269 61.558 1.00 22.87 590 LEU B CA 1
ATOM 1378 C C . LEU B 2 104 ? 38.166 61.565 61.062 1.00 30.35 590 LEU B C 1
ATOM 1379 O O . LEU B 2 104 ? 39.362 61.830 61.276 1.00 23.85 590 LEU B O 1
ATOM 1384 N N . LEU B 2 105 ? 37.350 62.402 60.433 1.00 19.79 591 LEU B N 1
ATOM 1385 C CA . LEU B 2 105 ? 37.883 63.597 59.805 1.00 19.35 591 LEU B CA 1
ATOM 1386 C C . LEU B 2 105 ? 38.337 64.629 60.833 1.00 27.48 591 LEU B C 1
ATOM 1387 O O . LEU B 2 105 ? 39.059 65.557 60.470 1.00 23.84 591 LEU B O 1
ATOM 1392 N N . LYS B 2 106 ? 37.974 64.454 62.109 1.00 27.17 592 LYS B N 1
ATOM 1393 C CA . LYS B 2 106 ? 38.503 65.336 63.158 1.00 28.75 592 LYS B CA 1
ATOM 1394 C C . LYS B 2 106 ? 40.008 65.234 63.254 1.00 33.44 592 LYS B C 1
ATOM 1395 O O . LYS B 2 106 ? 40.651 66.170 63.705 1.00 33.17 592 LYS B O 1
ATOM 1401 N N . LYS B 2 107 ? 40.569 64.080 62.885 1.00 31.44 593 LYS B N 1
ATOM 1402 C CA . LYS B 2 107 ? 42.030 63.882 62.936 1.00 31.80 593 LYS B CA 1
ATOM 1403 C C . LYS B 2 107 ? 42.724 64.353 61.679 1.00 35.18 593 LYS B C 1
ATOM 1404 O O . LYS B 2 107 ? 43.909 64.119 61.504 1.00 35.37 593 LYS B O 1
ATOM 1410 N N . GLY B 2 108 ? 41.980 64.989 60.780 1.00 32.00 594 GLY B N 1
ATOM 1411 C CA . GLY B 2 108 ? 42.587 65.489 59.562 1.00 30.66 594 GLY B CA 1
ATOM 1412 C C . GLY B 2 108 ? 42.815 64.458 58.469 1.00 33.49 594 GLY B C 1
ATOM 1413 O O . GLY B 2 108 ? 42.039 63.525 58.292 1.00 39.72 594 GLY B O 1
ATOM 1414 N N . LEU B 2 109 ? 43.885 64.653 57.714 1.00 35.40 595 LEU B N 1
ATOM 1415 C CA . LEU B 2 109 ? 44.163 63.850 56.534 1.00 34.53 595 LEU B CA 1
ATOM 1416 C C . LEU B 2 109 ? 45.623 63.469 56.560 1.00 40.40 595 LEU B C 1
ATOM 1417 O O . LEU B 2 109 ? 46.399 64.114 57.246 1.00 45.60 595 LEU B O 1
ATOM 1422 N N . PRO B 2 110 ? 45.996 62.421 55.820 1.00 46.88 596 PRO B N 1
ATOM 1423 C CA . PRO B 2 110 ? 47.413 62.081 55.661 1.00 53.05 596 PRO B CA 1
ATOM 1424 C C . PRO B 2 110 ? 48.190 63.292 55.185 1.00 58.93 596 PRO B C 1
ATOM 1425 O O . PRO B 2 110 ? 47.660 64.075 54.387 1.00 51.50 596 PRO B O 1
ATOM 1429 N N . GLN B 2 111 ? 49.419 63.431 55.666 1.00 63.46 597 GLN B N 1
ATOM 1430 C CA . GLN B 2 111 ? 50.259 64.574 55.343 1.00 73.64 597 GLN B CA 1
ATOM 1431 C C . GLN B 2 111 ? 50.364 64.843 53.842 1.00 75.31 597 GLN B C 1
ATOM 1432 O O . GLN B 2 111 ? 50.302 63.923 53.027 1.00 73.75 597 GLN B O 1
ATOM 1438 N N . LYS C 1 2 ? 40.154 51.761 31.478 1.00 32.85 582 LYS C N 1
ATOM 1439 C CA . LYS C 1 2 ? 40.242 53.007 30.679 1.00 31.72 582 LYS C CA 1
ATOM 1440 C C . LYS C 1 2 ? 41.495 53.745 31.039 1.00 30.86 582 LYS C C 1
ATOM 1441 O O . LYS C 1 2 ? 41.819 53.857 32.213 1.00 32.59 582 LYS C O 1
ATOM 1447 N N . PRO C 1 3 ? 42.206 54.260 30.031 1.00 38.12 583 PRO C N 1
ATO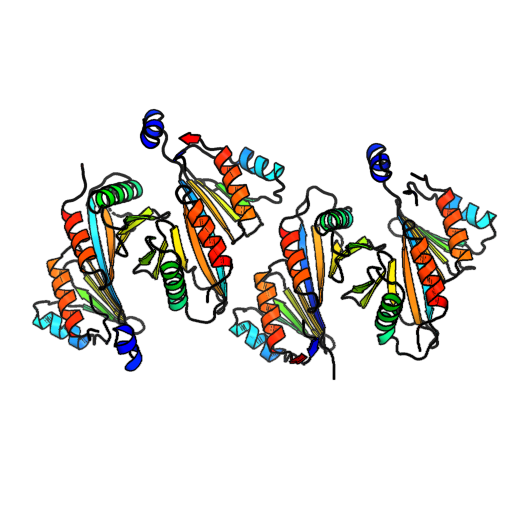M 1448 C CA . PRO C 1 3 ? 43.425 55.034 30.303 1.00 34.01 583 PRO C CA 1
ATOM 1449 C C . PRO C 1 3 ? 43.102 56.365 30.988 1.00 31.32 583 PRO C C 1
ATOM 1450 O O . PRO C 1 3 ? 41.992 56.880 30.823 1.00 29.78 583 PRO C O 1
ATOM 1454 N N . LEU C 1 4 ? 44.044 56.914 31.747 1.00 25.87 584 LEU C N 1
ATOM 1455 C CA . LEU C 1 4 ? 43.934 58.302 32.192 1.00 28.90 584 LEU C CA 1
ATOM 1456 C C . LEU C 1 4 ? 44.114 59.237 31.002 1.00 23.90 584 LEU C C 1
ATOM 1457 O O . LEU C 1 4 ? 44.842 58.927 30.056 1.00 29.25 584 LEU C O 1
ATOM 1462 N N . LEU C 1 5 ? 43.459 60.387 31.044 1.00 23.43 585 LEU C N 1
ATOM 1463 C CA . LEU C 1 5 ? 43.608 61.355 29.963 1.00 25.60 585 LEU C CA 1
ATOM 1464 C C . LEU C 1 5 ? 44.356 62.610 30.410 1.00 24.71 585 LEU C C 1
ATOM 1465 O O . LEU C 1 5 ? 44.353 62.965 31.577 1.00 25.40 585 LEU C O 1
ATOM 1470 N N . SER C 1 6 ? 44.994 63.274 29.460 1.00 25.48 586 SER C N 1
ATOM 1471 C CA . SER C 1 6 ? 45.405 64.663 29.638 1.00 28.63 586 SER C CA 1
ATOM 1472 C C . SER C 1 6 ? 45.513 65.303 28.270 1.00 36.72 586 SER C C 1
ATOM 1473 O O . SER C 1 6 ? 45.469 64.616 27.237 1.00 27.27 586 SER C O 1
ATOM 1476 N N . GLY C 1 7 ? 45.643 66.621 28.258 1.00 35.19 587 GLY C N 1
ATOM 1477 C CA . GLY C 1 7 ? 45.801 67.316 27.005 1.00 31.03 587 GLY C CA 1
ATOM 1478 C C . GLY C 1 7 ? 44.742 68.371 26.843 1.00 35.63 587 GLY C C 1
ATOM 1479 O O . GLY C 1 7 ? 44.124 68.814 27.815 1.00 32.81 587 GLY C O 1
ATOM 1480 N N . SER C 1 8 ? 44.544 68.801 25.605 1.00 33.79 588 SER C N 1
ATOM 1481 C CA . SER C 1 8 ? 43.598 69.867 25.355 1.00 42.60 588 SER C CA 1
ATOM 1482 C C . SER C 1 8 ? 42.970 69.735 23.975 1.00 43.42 588 SER C C 1
ATOM 1483 O O . SER C 1 8 ? 43.533 69.107 23.073 1.00 39.42 588 SER C O 1
ATOM 1486 N N . ILE C 1 9 ? 41.797 70.340 23.828 1.00 36.63 589 ILE C N 1
ATOM 1487 C CA . ILE C 1 9 ? 41.041 70.245 22.598 1.00 40.41 589 ILE C CA 1
ATOM 1488 C C . ILE C 1 9 ? 41.181 71.523 21.784 1.00 43.61 589 ILE C C 1
ATOM 1489 O O . ILE C 1 9 ? 40.694 72.581 22.198 1.00 43.72 589 ILE C O 1
ATOM 1494 N N . PRO C 1 10 ? 41.855 71.430 20.622 1.00 46.51 590 PRO C N 1
ATOM 1495 C CA . PRO C 1 10 ? 41.951 72.596 19.720 1.00 46.17 590 PRO C CA 1
ATOM 1496 C C . PRO C 1 10 ? 40.597 72.857 19.057 1.00 53.86 590 PRO C C 1
ATOM 1497 O O . PRO C 1 10 ? 40.186 72.096 18.187 1.00 47.42 590 PRO C O 1
ATOM 1501 N N . VAL C 1 11 ? 39.917 73.916 19.488 1.00 50.38 591 VAL C N 1
ATOM 1502 C CA . VAL C 1 11 ? 38.531 74.141 19.123 1.00 51.98 591 VAL C CA 1
ATOM 1503 C C . VAL C 1 11 ? 38.317 74.190 17.615 1.00 57.97 591 VAL C C 1
ATOM 1504 O O . VAL C 1 11 ? 37.378 73.564 17.109 1.00 51.78 591 VAL C O 1
ATOM 1508 N N . GLU C 1 12 ? 39.191 74.908 16.904 1.00 54.15 592 GLU C N 1
ATOM 1509 C CA . GLU C 1 12 ? 39.032 75.073 15.460 1.00 60.86 592 GLU C CA 1
ATOM 1510 C C . GLU C 1 12 ? 39.107 73.733 14.754 1.00 57.17 592 GLU C C 1
ATOM 1511 O O . GLU C 1 12 ? 38.205 73.374 14.008 1.00 57.81 592 GLU C O 1
ATOM 1517 N N . GLN C 1 13 ? 40.172 72.983 15.007 1.00 56.23 593 GLN C N 1
ATOM 1518 C CA . GLN C 1 13 ? 40.329 71.693 14.357 1.00 55.47 593 GLN C CA 1
ATOM 1519 C C . GLN C 1 13 ? 39.271 70.677 14.836 1.00 51.59 593 GLN C C 1
ATOM 1520 O O . GLN C 1 13 ? 38.876 69.792 14.087 1.00 52.03 593 GLN C O 1
ATOM 1526 N N . PHE C 1 14 ? 38.814 70.803 16.077 1.00 48.24 594 PHE C N 1
ATOM 1527 C CA . PHE C 1 14 ? 37.743 69.931 16.582 1.00 45.01 594 PHE C CA 1
ATOM 1528 C C . PHE C 1 14 ? 36.440 70.228 15.828 1.00 46.35 594 PHE C C 1
ATOM 1529 O O . PHE C 1 14 ? 35.754 69.318 15.355 1.00 46.00 594 PHE C O 1
ATOM 1537 N N . VAL C 1 15 ? 36.121 71.509 15.692 1.00 48.36 595 VAL C N 1
ATOM 1538 C CA . VAL C 1 15 ? 34.929 71.896 14.948 1.00 53.86 595 VAL C CA 1
ATOM 1539 C C . VAL C 1 15 ? 35.046 71.420 13.499 1.00 53.69 595 VAL C C 1
ATOM 1540 O O . VAL C 1 15 ? 34.089 70.882 12.938 1.00 54.09 595 VAL C O 1
ATOM 1544 N N . GLN C 1 16 ? 36.226 71.592 12.906 1.00 56.42 596 GLN C N 1
ATOM 1545 C CA . GLN C 1 16 ? 36.450 71.152 11.525 1.00 60.24 596 GLN C CA 1
ATOM 1546 C C . GLN C 1 16 ? 36.308 69.625 11.425 1.00 58.64 596 GLN C C 1
ATOM 1547 O O . GLN C 1 16 ? 35.749 69.101 10.456 1.00 60.42 596 GLN C O 1
ATOM 1553 N N . THR C 1 17 ? 36.795 68.917 12.444 1.00 54.28 597 THR C N 1
ATOM 1554 C CA . THR C 1 17 ? 36.707 67.458 12.474 1.00 52.55 597 THR C CA 1
ATOM 1555 C C . THR C 1 17 ? 35.238 67.035 12.592 1.00 54.12 597 THR C C 1
ATOM 1556 O O . THR C 1 17 ? 34.816 66.068 11.963 1.00 52.10 597 THR C O 1
ATOM 1560 N N . LEU C 1 18 ? 34.453 67.773 13.372 1.00 49.68 598 LEU C N 1
ATOM 1561 C CA . LEU C 1 18 ? 33.022 67.510 13.427 1.00 56.13 598 LEU C CA 1
ATOM 1562 C C . LEU C 1 18 ? 32.401 67.685 12.033 1.00 61.00 598 LEU C C 1
ATOM 1563 O O . LEU C 1 18 ? 31.542 66.903 11.631 1.00 63.12 598 LEU C O 1
ATOM 1568 N N . GLU C 1 19 ? 32.863 68.692 11.294 1.00 64.71 599 GLU C N 1
ATOM 1569 C CA . GLU C 1 19 ? 32.332 68.988 9.956 1.00 68.14 599 GLU C CA 1
ATOM 1570 C C . GLU C 1 19 ? 32.652 67.915 8.913 1.00 71.81 599 GLU C C 1
ATOM 1571 O O . GLU C 1 19 ? 31.926 67.772 7.937 1.00 84.47 599 GLU C O 1
ATOM 1577 N N . LYS C 1 20 ? 33.740 67.174 9.112 1.00 70.99 600 LYS C N 1
ATOM 1578 C CA . LYS C 1 20 ? 34.112 66.090 8.198 1.00 73.42 600 LYS C CA 1
ATOM 1579 C C . LYS C 1 20 ? 33.325 64.812 8.495 1.00 72.33 600 LYS C C 1
ATOM 1580 O O . LYS C 1 20 ? 33.298 63.883 7.685 1.00 68.34 600 LYS C O 1
ATOM 1586 N N . HIS C 1 21 ? 32.692 64.773 9.666 1.00 74.53 601 HIS C N 1
ATOM 1587 C CA . HIS C 1 21 ? 31.902 63.618 10.092 1.00 77.67 601 HIS C CA 1
ATOM 1588 C C . HIS C 1 21 ? 30.393 63.889 10.008 1.00 83.63 601 HIS C C 1
ATOM 1589 O O . HIS C 1 21 ? 29.596 63.225 10.680 1.00 85.72 601 HIS C O 1
ATOM 1596 N N . GLY C 1 22 ? 30.007 64.869 9.193 1.00 117.56 602 GLY C N 1
ATOM 1597 C CA . GLY C 1 22 ? 28.607 65.087 8.867 1.00 115.66 602 GLY C CA 1
ATOM 1598 C C . GLY C 1 22 ? 27.836 66.047 9.753 1.00 110.27 602 GLY C C 1
ATOM 1599 O O . GLY C 1 22 ? 26.635 66.240 9.552 1.00 115.17 602 GLY C O 1
ATOM 1600 N N . PHE C 1 23 ? 28.513 66.648 10.729 1.00 100.43 603 PHE C N 1
ATOM 1601 C CA . PHE C 1 23 ? 27.864 67.590 11.643 1.00 88.51 603 PHE C CA 1
ATOM 1602 C C . PHE C 1 23 ? 27.745 68.969 11.034 1.00 82.97 603 PHE C C 1
ATOM 1603 O O . PHE C 1 23 ? 28.729 69.562 10.595 1.00 82.13 603 PHE C O 1
ATOM 1611 N N . SER C 1 24 ? 26.530 69.487 11.034 1.00 83.30 604 SER C N 1
ATOM 1612 C CA . SER C 1 24 ? 26.275 70.754 10.399 1.00 84.75 604 SER C CA 1
ATOM 1613 C C . SER C 1 24 ? 25.719 71.749 11.392 1.00 90.21 604 SER C C 1
ATOM 1614 O O . SER C 1 24 ? 25.340 71.378 12.510 1.00 84.38 604 SER C O 1
ATOM 1617 N N . ASP C 1 25 ? 25.671 73.007 10.957 1.00 94.29 605 ASP C N 1
ATOM 1618 C CA . ASP C 1 25 ? 25.240 74.155 11.763 1.00 97.32 605 ASP C CA 1
ATOM 1619 C C . ASP C 1 25 ? 25.755 74.071 13.199 1.00 90.96 605 ASP C C 1
ATOM 1620 O O . ASP C 1 25 ? 24.987 74.054 14.171 1.00 91.53 605 ASP C O 1
ATOM 1625 N N . ILE C 1 26 ? 27.075 74.005 13.304 1.00 83.55 606 ILE C N 1
ATOM 1626 C CA . ILE C 1 26 ? 27.759 73.977 14.582 1.00 74.64 606 ILE C CA 1
ATOM 1627 C C . ILE C 1 26 ? 27.916 75.403 15.099 1.00 73.45 606 ILE C C 1
ATOM 1628 O O . ILE C 1 26 ? 28.444 76.268 14.403 1.00 75.55 606 ILE C O 1
ATOM 1633 N N . LYS C 1 27 ? 27.437 75.657 16.311 1.00 54.99 607 LYS C N 1
ATOM 1634 C CA . LYS C 1 27 ? 27.581 76.980 16.906 1.00 53.42 607 LYS C CA 1
ATOM 1635 C C . LYS C 1 27 ? 28.641 76.952 18.014 1.00 49.45 607 LYS C C 1
ATOM 1636 O O . LYS C 1 27 ? 28.737 75.988 18.759 1.00 48.60 607 LYS C O 1
ATOM 1642 N N . VAL C 1 28 ? 29.441 78.009 18.116 1.00 57.08 608 VAL C N 1
ATOM 1643 C CA . VAL C 1 28 ? 30.517 78.086 19.110 1.00 62.36 608 VAL C CA 1
ATOM 1644 C C . VAL C 1 28 ? 30.443 79.373 19.947 1.00 67.20 608 VAL C C 1
ATOM 1645 O O . VAL C 1 28 ? 30.576 80.474 19.402 1.00 68.32 608 VAL C O 1
ATOM 1649 N N . GLU C 1 29 ? 30.227 79.236 21.256 1.00 65.00 609 GLU C N 1
ATOM 1650 C CA . GLU C 1 29 ? 30.277 80.369 22.190 1.00 66.18 609 GLU C CA 1
ATOM 1651 C C . GLU C 1 29 ? 31.602 80.330 22.893 1.00 71.62 609 GLU C C 1
ATOM 1652 O O . GLU C 1 29 ? 32.202 79.265 22.975 1.00 70.57 609 GLU C O 1
ATOM 1658 N N . ASP C 1 30 ? 32.079 81.459 23.406 1.00 78.24 610 ASP C N 1
ATOM 1659 C CA . ASP C 1 30 ? 33.302 81.401 24.211 1.00 85.14 610 ASP C CA 1
ATOM 1660 C C . ASP C 1 30 ? 33.425 82.447 25.315 1.00 85.68 610 ASP C C 1
ATOM 1661 O O . ASP C 1 30 ? 33.638 83.635 25.063 1.00 87.29 610 ASP C O 1
ATOM 1666 N N . THR C 1 31 ? 33.286 81.971 26.546 1.00 83.40 611 THR C N 1
ATOM 1667 C CA . THR C 1 31 ? 33.686 82.722 27.724 1.00 85.73 611 THR C CA 1
ATOM 1668 C C . THR C 1 31 ? 35.223 82.807 27.749 1.00 87.28 611 THR C C 1
ATOM 1669 O O . THR C 1 31 ? 35.894 82.078 27.016 1.00 88.32 611 THR C O 1
ATOM 1673 N N . ALA C 1 32 ? 35.792 83.693 28.566 1.00 82.35 612 ALA C N 1
ATOM 1674 C CA . ALA C 1 32 ? 37.243 83.678 28.770 1.00 76.68 612 ALA C CA 1
ATOM 1675 C C . ALA C 1 32 ? 37.614 82.435 29.591 1.00 74.31 612 ALA C C 1
ATOM 1676 O O . ALA C 1 32 ? 38.790 82.105 29.765 1.00 64.08 612 ALA C O 1
ATOM 1678 N N . LYS C 1 33 ? 36.587 81.747 30.083 1.00 77.38 613 LYS C N 1
ATOM 1679 C CA . LYS C 1 33 ? 36.750 80.489 30.798 1.00 82.07 613 LYS C CA 1
ATOM 1680 C C . LYS C 1 33 ? 37.021 79.332 29.827 1.00 81.11 613 LYS C C 1
ATOM 1681 O O . LYS C 1 33 ? 37.693 78.352 30.172 1.00 83.83 613 LYS C O 1
ATOM 1687 N N . GLY C 1 34 ? 36.493 79.450 28.613 1.00 76.26 614 GLY C N 1
ATOM 1688 C CA . GLY C 1 34 ? 36.798 78.502 27.557 1.00 65.15 614 GLY C CA 1
ATOM 1689 C C . GLY C 1 34 ? 35.838 78.551 26.385 1.00 64.99 614 GLY C C 1
ATOM 1690 O O . GLY C 1 34 ? 35.394 79.632 25.967 1.00 61.17 614 GLY C O 1
ATOM 1691 N N . HIS C 1 35 ? 35.517 77.376 25.847 1.00 52.89 615 HIS C N 1
ATOM 1692 C CA . HIS C 1 35 ? 34.619 77.277 24.697 1.00 54.47 615 HIS C CA 1
ATOM 1693 C C . HIS C 1 35 ? 33.425 76.331 24.900 1.00 61.01 615 HIS C C 1
ATOM 1694 O O . HIS C 1 35 ? 33.501 75.322 25.618 1.00 53.70 615 HIS C O 1
ATOM 1701 N N . ILE C 1 36 ? 32.314 76.669 24.262 1.00 55.11 616 ILE C N 1
ATOM 1702 C CA . ILE C 1 36 ? 31.167 75.785 24.237 1.00 53.60 616 ILE C CA 1
ATOM 1703 C C . ILE C 1 36 ? 30.747 75.534 22.806 1.00 61.28 616 ILE C C 1
ATOM 1704 O O . ILE C 1 36 ? 30.341 76.458 22.084 1.00 60.73 616 ILE C O 1
ATOM 1709 N N . VAL C 1 37 ? 30.856 74.284 22.384 1.00 52.43 617 VAL C N 1
ATOM 1710 C CA . VAL C 1 37 ? 30.391 73.913 21.063 1.00 54.74 617 VAL C CA 1
ATOM 1711 C C . VAL C 1 37 ? 28.940 73.415 21.146 1.00 55.44 617 VAL C C 1
ATOM 1712 O O . VAL C 1 37 ? 28.636 72.478 21.892 1.00 51.72 617 VAL C O 1
ATOM 1716 N N . LEU C 1 38 ? 28.049 74.066 20.397 1.00 60.68 618 LEU C N 1
ATOM 1717 C CA . LEU C 1 38 ? 26.633 73.691 20.366 1.00 62.50 618 LEU C CA 1
ATOM 1718 C C . LEU C 1 38 ? 26.285 72.958 19.079 1.00 65.27 618 LEU C C 1
ATOM 1719 O O . LEU C 1 38 ? 26.478 73.475 17.978 1.00 68.73 618 LEU C O 1
ATOM 1724 N N . LEU C 1 39 ? 25.752 71.756 19.223 1.00 62.00 619 LEU C N 1
ATOM 1725 C CA . LEU C 1 39 ? 25.176 71.045 18.089 1.00 71.26 619 LEU C CA 1
ATOM 1726 C C . LEU C 1 39 ? 23.653 71.068 18.222 1.00 75.97 619 LEU C C 1
ATOM 1727 O O . LEU C 1 39 ? 23.125 71.360 19.298 1.00 70.77 619 LEU C O 1
ATOM 1732 N N . GLN C 1 40 ? 22.933 70.762 17.154 1.00 85.84 620 GLN C N 1
ATOM 1733 C CA . GLN C 1 40 ? 21.481 70.749 17.278 1.00 96.70 620 GLN C CA 1
ATOM 1734 C C . GLN C 1 40 ? 20.930 69.337 17.526 1.00 97.12 620 GLN C C 1
ATOM 1735 O O . GLN C 1 40 ? 19.778 69.176 17.937 1.00 92.87 620 GLN C O 1
ATOM 1741 N N . GLU C 1 41 ? 21.766 68.324 17.305 1.00 97.06 621 GLU C N 1
ATOM 1742 C CA . GLU C 1 41 ? 21.373 66.926 17.515 1.00 96.89 621 GLU C CA 1
ATOM 1743 C C . GLU C 1 41 ? 21.360 66.546 18.992 1.00 91.68 621 GLU C C 1
ATOM 1744 O O . GLU C 1 41 ? 22.365 66.700 19.681 1.00 81.94 621 GLU C O 1
ATOM 1750 N N . ALA C 1 42 ? 20.216 66.043 19.457 1.00 97.35 622 ALA C N 1
ATOM 1751 C CA . ALA C 1 42 ? 19.996 65.712 20.867 1.00 95.82 622 ALA C CA 1
ATOM 1752 C C . ALA C 1 42 ? 20.401 66.878 21.784 1.00 87.26 622 ALA C C 1
ATOM 1753 O O . ALA C 1 42 ? 20.839 66.657 22.925 1.00 80.30 622 ALA C O 1
ATOM 1755 N N . GLU C 1 43 ? 20.256 68.104 21.261 1.00 80.00 623 GLU C N 1
ATOM 1756 C CA . GLU C 1 43 ? 20.538 69.342 21.991 1.00 70.61 623 GLU C CA 1
ATOM 1757 C C . GLU C 1 43 ? 21.865 69.233 22.737 1.00 62.44 623 GLU C C 1
ATOM 1758 O O . GLU C 1 43 ? 21.905 69.208 23.961 1.00 59.12 623 GLU C O 1
ATOM 1764 N N . THR C 1 44 ? 22.955 69.144 21.988 1.00 56.15 624 THR C N 1
ATOM 1765 C CA . THR C 1 44 ? 24.229 68.767 22.574 1.00 50.82 624 THR C CA 1
ATOM 1766 C C . THR C 1 44 ? 25.157 69.966 22.825 1.00 68.56 624 THR C C 1
ATOM 1767 O O . THR C 1 44 ? 25.332 70.829 21.959 1.00 67.31 624 THR C O 1
ATOM 1771 N N . LEU C 1 45 ? 25.718 70.021 24.033 1.00 47.56 625 LEU C N 1
ATOM 1772 C CA . LEU C 1 45 ? 26.702 71.033 24.422 1.00 50.22 625 LEU C CA 1
ATOM 1773 C C . LEU C 1 45 ? 28.003 70.328 24.739 1.00 54.21 625 LEU C C 1
ATOM 1774 O O . LEU C 1 45 ? 28.021 69.419 25.566 1.00 53.15 625 LEU C O 1
ATOM 1779 N N . ILE C 1 46 ? 29.081 70.715 24.067 1.00 42.57 626 ILE C N 1
ATOM 1780 C CA . ILE C 1 46 ? 30.412 70.269 24.451 1.00 38.93 626 ILE C CA 1
ATOM 1781 C C . ILE C 1 46 ? 31.139 71.431 25.095 1.00 44.83 626 ILE C C 1
ATOM 1782 O O . ILE C 1 46 ? 31.522 72.406 24.430 1.00 42.83 626 ILE C O 1
ATOM 1787 N N . GLN C 1 47 ? 31.271 71.347 26.409 1.00 40.34 627 GLN C N 1
ATOM 1788 C CA . GLN C 1 47 ? 31.944 72.386 27.163 1.00 46.10 627 GLN C CA 1
ATOM 1789 C C . GLN C 1 47 ? 33.427 72.081 27.236 1.00 47.86 627 GLN C C 1
ATOM 1790 O O . GLN C 1 47 ? 33.852 71.086 27.826 1.00 33.83 627 GLN C O 1
ATOM 1796 N N . ILE C 1 48 ? 34.207 72.942 26.595 1.00 39.21 628 ILE C N 1
ATOM 1797 C CA . ILE C 1 48 ? 35.637 72.769 26.500 1.00 37.96 628 ILE C CA 1
ATOM 1798 C C . ILE C 1 48 ? 36.333 73.770 27.435 1.00 39.74 628 ILE C C 1
ATOM 1799 O O . ILE C 1 48 ? 36.418 74.967 27.140 1.00 43.45 628 ILE C O 1
ATOM 1804 N N . GLU C 1 49 ? 36.780 73.269 28.586 1.00 37.63 629 GLU C N 1
ATOM 1805 C CA . GLU C 1 49 ? 37.501 74.066 29.596 1.00 45.40 629 GLU C CA 1
ATOM 1806 C C . GLU C 1 49 ? 38.863 73.466 29.878 1.00 45.67 629 GLU C C 1
ATOM 1807 O O . GLU C 1 49 ? 39.157 72.334 29.465 1.00 34.85 629 GLU C O 1
ATOM 1813 N N . GLU C 1 50 ? 39.651 74.201 30.655 1.00 37.03 630 GLU C N 1
ATOM 1814 C CA . GLU C 1 50 ? 40.958 73.739 31.077 1.00 36.87 630 GLU C CA 1
ATOM 1815 C C . GLU C 1 50 ? 40.853 72.386 31.748 1.00 34.21 630 GLU C C 1
ATOM 1816 O O . GLU C 1 50 ? 40.256 72.268 32.812 1.00 34.33 630 GLU C O 1
ATOM 1822 N N . ASP C 1 51 ? 41.395 71.369 31.085 1.00 39.41 631 ASP C N 1
ATOM 1823 C CA . ASP C 1 51 ? 41.473 69.994 31.609 1.00 33.69 631 ASP C CA 1
ATOM 1824 C C . ASP C 1 51 ? 40.124 69.376 31.858 1.00 34.94 631 ASP C C 1
ATOM 1825 O O . ASP C 1 51 ? 39.954 68.561 32.782 1.00 27.33 631 ASP C O 1
ATOM 1830 N N . SER C 1 52 ? 39.164 69.744 31.017 1.00 33.03 632 SER C N 1
ATOM 1831 C CA . SER C 1 52 ? 37.793 69.326 31.239 1.00 31.31 632 SER C CA 1
ATOM 1832 C C . SER C 1 52 ? 36.956 69.477 29.986 1.00 28.55 632 SER C C 1
ATOM 1833 O O . SER C 1 52 ? 36.764 70.593 29.464 1.00 31.29 632 SER C O 1
ATOM 1836 N N . THR C 1 53 ? 36.446 68.338 29.531 1.00 24.91 633 THR C N 1
ATOM 1837 C CA . THR C 1 53 ? 35.492 68.300 28.444 1.00 25.99 633 THR C CA 1
ATOM 1838 C C . THR C 1 53 ? 34.247 67.657 29.016 1.00 26.52 633 THR C C 1
ATOM 1839 O O . THR C 1 53 ? 34.289 66.522 29.497 1.00 25.08 633 THR C O 1
ATOM 1843 N N . HIS C 1 54 ? 33.152 68.396 28.995 1.00 28.94 634 HIS C N 1
ATOM 1844 C CA . HIS C 1 54 ? 31.887 67.899 29.505 1.00 26.79 634 HIS C CA 1
ATOM 1845 C C . HIS C 1 54 ? 30.925 67.842 28.325 1.00 28.98 634 HIS C C 1
ATOM 1846 O O . HIS C 1 54 ? 30.546 68.866 27.775 1.00 28.17 634 HIS C O 1
ATOM 1853 N N . ILE C 1 55 ? 30.572 66.638 27.905 1.00 28.45 635 ILE C N 1
ATOM 1854 C CA . ILE C 1 55 ? 29.580 66.472 26.848 1.00 25.99 635 ILE C CA 1
ATOM 1855 C C . ILE C 1 55 ? 28.219 66.258 27.499 1.00 31.03 635 ILE C C 1
ATOM 1856 O O . ILE C 1 55 ? 28.036 65.333 28.285 1.00 28.21 635 ILE C O 1
ATOM 1861 N N . ILE C 1 56 ? 27.272 67.118 27.188 1.00 37.21 636 ILE C N 1
ATOM 1862 C CA . ILE C 1 56 ? 25.937 67.041 27.756 1.00 35.79 636 ILE C CA 1
ATOM 1863 C C . ILE C 1 56 ? 24.967 66.867 26.606 1.00 34.85 636 ILE C C 1
ATOM 1864 O O . ILE C 1 56 ? 24.888 67.733 25.754 1.00 35.16 636 ILE C O 1
ATOM 1869 N N . CYS C 1 57 ? 24.249 65.747 26.554 1.00 33.17 637 CYS C N 1
ATOM 1870 C CA . CYS C 1 57 ? 23.286 65.554 25.467 1.00 45.59 637 CYS C CA 1
ATOM 1871 C C . CYS C 1 57 ? 22.039 64.765 25.879 1.00 44.09 637 CYS C C 1
ATOM 1872 O O . CYS C 1 57 ? 21.973 64.233 26.979 1.00 47.52 637 CYS C O 1
ATOM 1875 N N . ASP C 1 58 ? 21.049 64.699 24.997 1.00 41.30 638 ASP C N 1
ATOM 1876 C CA . ASP C 1 58 ? 19.877 63.878 25.257 1.00 47.87 638 ASP C CA 1
ATOM 1877 C C . ASP C 1 58 ? 20.259 62.413 25.111 1.00 50.85 638 ASP C C 1
ATOM 1878 O O . ASP C 1 58 ? 21.373 62.114 24.695 1.00 56.82 638 ASP C O 1
ATOM 1883 N N . ASN C 1 59 ? 19.352 61.499 25.455 1.00 57.55 639 ASN C N 1
ATOM 1884 C CA . ASN C 1 59 ? 19.660 60.069 25.351 1.00 55.97 639 ASN C CA 1
ATOM 1885 C C . ASN C 1 59 ? 19.736 59.638 23.877 1.00 56.11 639 ASN C C 1
ATOM 1886 O O . ASN C 1 59 ? 18.730 59.262 23.277 1.00 57.57 639 ASN C O 1
ATOM 1891 N N . ASP C 1 60 ? 20.946 59.704 23.320 1.00 51.70 640 ASP C N 1
ATOM 1892 C CA . ASP C 1 60 ? 21.220 59.452 21.906 1.00 46.14 640 ASP C CA 1
ATOM 1893 C C . ASP C 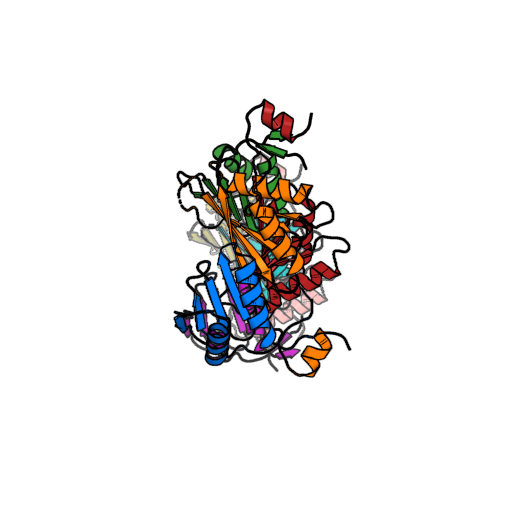1 60 ? 22.633 58.858 21.844 1.00 42.18 640 ASP C C 1
ATOM 1894 O O . ASP C 1 60 ? 23.642 59.539 21.630 1.00 35.87 640 ASP C O 1
ATOM 1899 N N . GLU C 1 61 ? 22.690 57.563 22.073 1.00 38.73 641 GLU C N 1
ATOM 1900 C CA . GLU C 1 61 ? 23.943 56.952 22.409 1.00 39.61 641 GLU C CA 1
ATOM 1901 C C . GLU C 1 61 ? 24.844 56.909 21.172 1.00 39.98 641 GLU C C 1
ATOM 1902 O O . GLU C 1 61 ? 26.051 57.109 21.281 1.00 36.22 641 GLU C O 1
ATOM 1908 N N . MET C 1 62 ? 24.248 56.710 19.996 1.00 38.04 642 MET C N 1
ATOM 1909 C CA . MET C 1 62 ? 25.004 56.722 18.747 1.00 47.51 642 MET C CA 1
ATOM 1910 C C . MET C 1 62 ? 25.728 58.056 18.562 1.00 47.43 642 MET C C 1
ATOM 1911 O O . MET C 1 62 ? 26.892 58.095 18.165 1.00 38.20 642 MET C O 1
ATOM 1916 N N . LEU C 1 63 ? 25.045 59.147 18.878 1.00 39.48 643 LEU C N 1
ATOM 1917 C CA . LEU C 1 63 ? 25.656 60.462 18.787 1.00 42.28 643 LEU C CA 1
ATOM 1918 C C . LEU C 1 63 ? 26.786 60.611 19.833 1.00 38.17 643 LEU C C 1
ATOM 1919 O O . LEU C 1 63 ? 27.921 60.967 19.486 1.00 37.20 643 LEU C O 1
ATOM 1924 N N . ARG C 1 64 ? 26.478 60.324 21.096 1.00 35.78 644 ARG C N 1
ATOM 1925 C CA . ARG C 1 64 ? 27.439 60.484 22.181 1.00 29.11 644 ARG C CA 1
ATOM 1926 C C . ARG C 1 64 ? 28.741 59.705 21.979 1.00 27.61 644 ARG C C 1
ATOM 1927 O O . ARG C 1 64 ? 29.827 60.185 22.305 1.00 26.04 644 ARG C O 1
ATOM 1935 N N . VAL C 1 65 ? 28.618 58.490 21.469 1.00 32.02 645 VAL C N 1
ATOM 1936 C CA . VAL C 1 65 ? 29.769 57.639 21.175 1.00 32.75 645 VAL C CA 1
ATOM 1937 C C . VAL C 1 65 ? 30.666 58.276 20.097 1.00 34.57 645 VAL C C 1
ATOM 1938 O O . VAL C 1 65 ? 31.888 58.284 20.225 1.00 35.97 645 VAL C O 1
ATOM 1942 N N . ARG C 1 66 ? 30.064 58.786 19.028 1.00 32.13 646 ARG C N 1
ATOM 1943 C CA . ARG C 1 66 ? 30.844 59.472 18.006 1.00 33.91 646 ARG C CA 1
ATOM 1944 C C . ARG C 1 66 ? 31.584 60.677 18.610 1.00 39.41 646 ARG C C 1
ATOM 1945 O O . ARG C 1 66 ? 32.762 60.853 18.341 1.00 37.91 646 ARG C O 1
ATOM 1953 N N . LEU C 1 67 ? 30.914 61.471 19.449 1.00 36.55 647 LEU C N 1
ATOM 1954 C CA . LEU C 1 67 ? 31.542 62.624 20.114 1.00 29.75 647 LEU C CA 1
ATOM 1955 C C . LEU C 1 67 ? 32.663 62.202 21.055 1.00 32.24 647 LEU C C 1
ATOM 1956 O O . LEU C 1 67 ? 33.698 62.867 21.171 1.00 28.39 647 LEU C O 1
ATOM 1961 N N . ARG C 1 68 ? 32.426 61.101 21.759 1.00 27.78 648 ARG C N 1
ATOM 1962 C CA . ARG C 1 68 ? 33.411 60.570 22.700 1.00 27.62 648 ARG C CA 1
ATOM 1963 C C . ARG C 1 68 ? 34.722 60.259 21.964 1.00 26.82 648 ARG C C 1
ATOM 1964 O O . ARG C 1 68 ? 35.800 60.644 22.390 1.00 26.70 648 ARG C O 1
ATOM 1972 N N . ASP C 1 69 ? 34.614 59.582 20.836 1.00 25.89 649 ASP C N 1
ATOM 1973 C CA . ASP C 1 69 ? 35.794 59.161 20.090 1.00 30.71 649 ASP C CA 1
ATOM 1974 C C . ASP C 1 69 ? 36.523 60.359 19.495 1.00 32.80 649 ASP C C 1
ATOM 1975 O O . ASP C 1 69 ? 37.754 60.400 19.488 1.00 34.73 649 ASP C O 1
ATOM 1980 N N . LEU C 1 70 ? 35.761 61.337 19.012 1.00 31.41 650 LEU C N 1
ATOM 1981 C CA . LEU C 1 70 ? 36.353 62.510 18.362 1.00 30.91 650 LEU C CA 1
ATOM 1982 C C . LEU C 1 70 ? 37.062 63.380 19.399 1.00 31.94 650 LEU C C 1
ATOM 1983 O O . LEU C 1 70 ? 38.092 63.998 19.104 1.00 33.75 650 LEU C O 1
ATOM 1988 N N . VAL C 1 71 ? 36.560 63.386 20.630 1.00 26.88 651 VAL C N 1
ATOM 1989 C CA . VAL C 1 71 ? 37.271 64.094 21.708 1.00 25.59 651 VAL C CA 1
ATOM 1990 C C . VAL C 1 71 ? 38.539 63.327 22.085 1.00 31.19 651 VAL C C 1
ATOM 1991 O O . VAL C 1 71 ? 39.640 63.905 22.119 1.00 31.11 651 VAL C O 1
ATOM 1995 N N . LEU C 1 72 ? 38.397 62.018 22.290 1.00 23.59 652 LEU C N 1
ATOM 1996 C CA . LEU C 1 72 ? 39.508 61.169 22.704 1.00 23.95 652 LEU C CA 1
ATOM 1997 C C . LEU C 1 72 ? 40.721 61.306 21.764 1.00 26.35 652 LEU C C 1
ATOM 1998 O O . LEU C 1 72 ? 41.856 61.336 22.200 1.00 26.62 652 LEU C O 1
ATOM 2003 N N . LYS C 1 73 ? 40.454 61.431 20.475 1.00 27.90 653 LYS C N 1
ATOM 2004 C CA . LYS C 1 73 ? 41.486 61.557 19.458 1.00 38.70 653 LYS C CA 1
ATOM 2005 C C . LYS C 1 73 ? 42.412 62.773 19.687 1.00 39.07 653 LYS C C 1
ATOM 2006 O O . LYS C 1 73 ? 43.583 62.772 19.267 1.00 31.61 653 LYS C O 1
ATOM 2012 N N . PHE C 1 74 ? 41.903 63.798 20.368 1.00 33.77 654 PHE C N 1
ATOM 2013 C CA . PHE C 1 74 ? 42.718 64.994 20.610 1.00 38.03 654 PHE C CA 1
ATOM 2014 C C . PHE C 1 74 ? 43.539 64.965 21.894 1.00 32.53 654 PHE C C 1
ATOM 2015 O O . PHE C 1 74 ? 44.408 65.815 22.101 1.00 33.83 654 PHE C O 1
ATOM 2023 N N . LEU C 1 75 ? 43.284 63.966 22.725 1.00 26.89 655 LEU C N 1
ATOM 2024 C CA . LEU C 1 75 ? 43.882 63.901 24.048 1.00 29.10 655 LEU C CA 1
ATOM 2025 C C . LEU C 1 75 ? 44.965 62.835 24.132 1.00 33.79 655 LEU C C 1
ATOM 2026 O O . LEU C 1 75 ? 44.995 61.872 23.334 1.00 31.89 655 LEU C O 1
ATOM 2031 N N . GLN C 1 76 ? 45.845 62.983 25.113 1.00 27.12 656 GLN C N 1
ATOM 2032 C CA . GLN C 1 76 ? 46.825 61.942 25.387 1.00 27.95 656 GLN C CA 1
ATOM 2033 C C . GLN C 1 76 ? 46.184 60.897 26.301 1.00 32.98 656 GLN C C 1
ATOM 2034 O O . GLN C 1 76 ? 45.322 61.238 27.125 1.00 28.45 656 GLN C O 1
ATOM 2040 N N . LYS C 1 77 ? 46.575 59.636 26.116 1.00 26.82 657 LYS C N 1
ATOM 2041 C CA . LYS C 1 77 ? 46.127 58.508 26.930 1.00 32.16 657 LYS C CA 1
ATOM 2042 C C . LYS C 1 77 ? 47.355 57.864 27.586 1.00 34.55 657 LYS C C 1
ATOM 2043 O O . LYS C 1 77 ? 48.377 57.657 26.925 1.00 37.66 657 LYS C O 1
ATOM 2049 N N . PHE C 1 78 ? 47.237 57.564 28.882 1.00 34.82 658 PHE C N 1
ATOM 2050 C CA . PHE C 1 78 ? 48.316 56.947 29.655 1.00 38.02 658 PHE C CA 1
ATOM 2051 C C . PHE C 1 78 ? 47.853 55.668 30.354 1.00 37.55 658 PHE C C 1
ATOM 2052 O O . PHE C 1 78 ? 46.674 55.561 30.709 1.00 39.90 658 PHE C O 1
ATOM 2060 N N . VAL D 2 7 ? 55.558 51.510 36.739 1.00 84.62 493 VAL D N 1
ATOM 2061 C CA . VAL D 2 7 ? 55.309 52.865 36.247 1.00 84.23 493 VAL D CA 1
ATOM 2062 C C . VAL D 2 7 ? 53.825 53.060 35.918 1.00 83.13 493 VAL D C 1
ATOM 2063 O O . VAL D 2 7 ? 53.370 52.840 34.787 1.00 81.12 493 VAL D O 1
ATOM 2067 N N . SER D 2 8 ? 53.062 53.469 36.927 1.00 77.90 494 SER D N 1
ATOM 2068 C CA . SER D 2 8 ? 51.611 53.533 36.800 1.00 70.25 494 SER D CA 1
ATOM 2069 C C . SER D 2 8 ? 51.188 54.615 35.823 1.00 64.70 494 SER D C 1
ATOM 2070 O O . SER D 2 8 ? 52.016 55.402 35.356 1.00 60.98 494 SER D O 1
ATOM 2073 N N . SER D 2 9 ? 49.896 54.643 35.512 1.00 64.45 495 SER D N 1
ATOM 2074 C CA . SER D 2 9 ? 49.363 55.675 34.639 1.00 63.43 495 SER D CA 1
ATOM 2075 C C . SER D 2 9 ? 49.526 57.034 35.311 1.00 63.41 495 SER D C 1
ATOM 2076 O O . SER D 2 9 ? 50.004 57.988 34.696 1.00 60.83 495 SER D O 1
ATOM 2079 N N . GLU D 2 10 ? 49.148 57.104 36.582 1.00 60.19 496 GLU D N 1
ATOM 2080 C CA . GLU D 2 10 ? 49.283 58.325 37.371 1.00 65.13 496 GLU D CA 1
ATOM 2081 C C . GLU D 2 10 ? 50.731 58.883 37.394 1.00 63.09 496 GLU D C 1
ATOM 2082 O O . GLU D 2 10 ? 50.944 60.096 37.295 1.00 59.78 496 GLU D O 1
ATOM 2088 N N . GLN D 2 11 ? 51.713 57.987 37.488 1.00 63.91 497 GLN D N 1
ATOM 2089 C CA . GLN D 2 11 ? 53.133 58.356 37.572 1.00 69.00 497 GLN D CA 1
ATOM 2090 C C . GLN D 2 11 ? 53.695 58.910 36.244 1.00 64.21 497 GLN D C 1
ATOM 2091 O O . GLN D 2 11 ? 54.513 59.841 36.231 1.00 58.72 497 GLN D O 1
ATOM 2097 N N . ALA D 2 12 ? 53.257 58.319 35.135 1.00 58.12 498 ALA D N 1
ATOM 2098 C CA . ALA D 2 12 ? 53.618 58.801 33.809 1.00 57.28 498 ALA D CA 1
ATOM 2099 C C . ALA D 2 12 ? 53.136 60.231 33.615 1.00 58.10 498 ALA D C 1
ATOM 2100 O O . ALA D 2 12 ? 53.862 61.097 33.118 1.00 63.60 498 ALA D O 1
ATOM 2102 N N . LEU D 2 13 ? 51.892 60.455 34.006 1.00 52.28 499 LEU D N 1
ATOM 2103 C CA . LEU D 2 13 ? 51.269 61.762 33.936 1.00 52.73 499 LEU D CA 1
ATOM 2104 C C . LEU D 2 13 ? 52.083 62.747 34.775 1.00 60.81 499 LEU D C 1
ATOM 2105 O O . LEU D 2 13 ? 52.320 63.879 34.360 1.00 65.38 499 LEU D O 1
ATOM 2110 N N . LYS D 2 14 ? 52.550 62.296 35.937 1.00 62.36 500 LYS D N 1
ATOM 2111 C CA . LYS D 2 14 ? 53.293 63.165 36.844 1.00 64.77 500 LYS D CA 1
ATOM 2112 C C . LYS D 2 14 ? 54.658 63.588 36.291 1.00 65.84 500 LYS D C 1
ATOM 2113 O O . LYS D 2 14 ? 55.072 64.727 36.498 1.00 63.64 500 LYS D O 1
ATOM 2119 N N . GLU D 2 15 ? 55.346 62.685 35.588 1.00 75.77 501 GLU D N 1
ATOM 2120 C CA . GLU D 2 15 ? 56.693 62.963 35.066 1.00 82.90 501 GLU D CA 1
ATOM 2121 C C . GLU D 2 15 ? 56.681 64.049 33.989 1.00 79.88 501 GLU D C 1
ATOM 2122 O O . GLU D 2 15 ? 57.628 64.843 33.864 1.00 81.11 501 GLU D O 1
ATOM 2128 N N . LEU D 2 16 ? 55.606 64.066 33.207 1.00 67.19 502 LEU D N 1
ATOM 2129 C CA . LEU D 2 16 ? 55.430 65.059 32.157 1.00 62.71 502 LEU D CA 1
ATOM 2130 C C . LEU D 2 16 ? 54.995 66.426 32.708 1.00 65.78 502 LEU D C 1
ATOM 2131 O O . LEU D 2 16 ? 55.122 67.446 32.023 1.00 71.21 502 LEU D O 1
ATOM 2136 N N . GLY D 2 17 ? 54.481 66.445 33.936 1.00 60.31 503 GLY D N 1
ATOM 2137 C CA . GLY D 2 17 ? 53.982 67.672 34.537 1.00 55.26 503 GLY D CA 1
ATOM 2138 C C . GLY D 2 17 ? 52.604 68.028 34.013 1.00 50.80 503 GLY D C 1
ATOM 2139 O O . GLY D 2 17 ? 52.180 69.180 34.078 1.00 51.69 503 GLY D O 1
ATOM 2140 N N . LEU D 2 18 ? 51.906 67.032 33.474 1.00 47.72 504 LEU D N 1
ATOM 2141 C CA . LEU D 2 18 ? 50.565 67.231 32.949 1.00 42.99 504 LEU D CA 1
ATOM 2142 C C . LEU D 2 18 ? 49.501 66.910 33.990 1.00 38.39 504 LEU D C 1
ATOM 2143 O O . LEU D 2 18 ? 49.598 65.915 34.704 1.00 38.57 504 LEU D O 1
ATOM 2148 N N . ALA D 2 19 ? 48.481 67.750 34.052 1.00 37.37 505 ALA D N 1
ATOM 2149 C CA . ALA D 2 19 ? 47.333 67.472 34.895 1.00 42.08 505 ALA D CA 1
ATOM 2150 C C . ALA D 2 19 ? 46.402 66.533 34.150 1.00 42.52 505 ALA D C 1
ATOM 2151 O O . ALA D 2 19 ? 46.334 66.550 32.908 1.00 32.08 505 ALA D O 1
ATOM 2153 N N . GLU D 2 20 ? 45.697 65.705 34.909 1.00 32.11 506 GLU D N 1
ATOM 2154 C CA . GLU D 2 20 ? 44.668 64.870 34.326 1.00 33.47 506 GLU D CA 1
ATOM 2155 C C . GLU D 2 20 ? 43.554 65.707 33.685 1.00 28.31 506 GLU D C 1
ATOM 2156 O O . GLU D 2 20 ? 43.191 66.739 34.193 1.00 29.65 506 GLU D O 1
ATOM 2162 N N . HIS D 2 21 ? 43.050 65.248 32.551 1.00 26.82 507 HIS D N 1
ATOM 2163 C CA . HIS D 2 21 ? 41.929 65.859 31.848 1.00 25.84 507 HIS D CA 1
ATOM 2164 C C . HIS D 2 21 ? 40.679 65.030 32.169 1.00 29.58 507 HIS D C 1
ATOM 2165 O O . HIS D 2 21 ? 40.667 63.824 31.938 1.00 26.08 507 HIS D O 1
ATOM 2172 N N . GLN D 2 22 ? 39.646 65.649 32.726 1.00 24.11 508 GLN D N 1
ATOM 2173 C CA . GLN D 2 22 ? 38.429 64.904 33.053 1.00 22.92 508 GLN D CA 1
ATOM 2174 C C . GLN D 2 22 ? 37.522 64.941 31.851 1.00 27.25 508 GLN D C 1
ATOM 2175 O O . GLN D 2 22 ? 37.115 66.025 31.416 1.00 26.36 508 GLN D O 1
ATOM 2181 N N . LEU D 2 23 ? 37.225 63.785 31.283 1.00 21.39 509 LEU D N 1
ATOM 2182 C CA . LEU D 2 23 ? 36.171 63.729 30.280 1.00 24.08 509 LEU D CA 1
ATOM 2183 C C . LEU D 2 23 ? 34.886 63.267 30.966 1.00 25.46 509 LEU D C 1
ATOM 2184 O O . LEU D 2 23 ? 34.798 62.151 31.503 1.00 21.33 509 LEU D O 1
ATOM 2189 N N . ARG D 2 24 ? 33.882 64.123 30.927 1.00 26.06 510 ARG D N 1
ATOM 2190 C CA . ARG D 2 24 ? 32.627 63.854 31.621 1.00 22.44 510 ARG D CA 1
ATOM 2191 C C . ARG D 2 24 ? 31.456 63.829 30.633 1.00 22.24 510 ARG D C 1
ATOM 2192 O O . ARG D 2 24 ? 31.460 64.578 29.644 1.00 24.56 510 ARG D O 1
ATOM 2200 N N . PHE D 2 25 ? 30.477 62.963 30.891 1.00 22.66 511 PHE D N 1
ATOM 2201 C CA . PHE D 2 25 ? 29.207 62.998 30.155 1.00 24.74 511 PHE D CA 1
ATOM 2202 C C . PHE D 2 25 ? 28.063 63.239 31.103 1.00 24.41 511 PHE D C 1
ATOM 2203 O O . PHE D 2 25 ? 28.074 62.737 32.231 1.00 23.02 511 PHE D O 1
ATOM 2211 N N . THR D 2 26 ? 27.070 63.992 30.637 1.00 23.28 512 THR D N 1
ATOM 2212 C CA . THR D 2 26 ? 25.751 63.971 31.259 1.00 26.60 512 THR D CA 1
ATOM 2213 C C . THR D 2 26 ? 24.696 63.726 30.196 1.00 30.69 512 THR D C 1
ATOM 2214 O O . THR D 2 26 ? 24.642 64.439 29.175 1.00 31.61 512 THR D O 1
ATOM 2218 N N . CYS D 2 27 ? 23.876 62.699 30.408 1.00 28.83 513 CYS D N 1
ATOM 2219 C CA . CYS D 2 27 ? 22.784 62.421 29.485 1.00 35.09 513 CYS D CA 1
ATOM 2220 C C . CYS D 2 27 ? 21.463 62.702 30.163 1.00 39.77 513 CYS D C 1
ATOM 2221 O O . CYS D 2 27 ? 21.274 62.362 31.336 1.00 29.11 513 CYS D O 1
ATOM 2224 N N . ARG D 2 28 ? 20.547 63.326 29.428 1.00 31.00 514 ARG D N 1
ATOM 2225 C CA . ARG D 2 28 ? 19.211 63.539 29.949 1.00 32.79 514 ARG D CA 1
ATOM 2226 C C . ARG D 2 28 ? 18.346 62.341 29.588 1.00 33.89 514 ARG D C 1
ATOM 2227 O O . ARG D 2 28 ? 18.114 62.053 28.413 1.00 39.83 514 ARG D O 1
ATOM 2235 N N . VAL D 2 29 ? 17.871 61.643 30.607 1.00 33.57 515 VAL D N 1
ATOM 2236 C CA . VAL D 2 29 ? 16.976 60.501 30.420 1.00 35.04 515 VAL D CA 1
ATOM 2237 C C . VAL D 2 29 ? 15.547 60.902 30.721 1.00 37.58 515 VAL D C 1
ATOM 2238 O O . VAL D 2 29 ? 15.247 61.365 31.819 1.00 47.47 515 VAL D O 1
ATOM 2242 N N . HIS D 2 30 ? 14.662 60.727 29.751 1.00 40.89 516 HIS D N 1
ATOM 2243 C CA . HIS D 2 30 ? 13.277 61.119 29.945 1.00 43.18 516 HIS D CA 1
ATOM 2244 C C . HIS D 2 30 ? 12.420 59.935 30.373 1.00 55.71 516 HIS D C 1
ATOM 2245 O O . HIS D 2 30 ? 12.289 58.957 29.652 1.00 57.81 516 HIS D O 1
ATOM 2252 N N . LEU D 2 31 ? 11.868 60.028 31.577 1.00 56.27 517 LEU D N 1
ATOM 2253 C CA . LEU D 2 31 ? 10.945 59.026 32.098 1.00 58.16 517 LEU D CA 1
ATOM 2254 C C . LEU D 2 31 ? 9.561 59.588 32.022 1.00 66.37 517 LEU D C 1
ATOM 2255 O O . LEU D 2 31 ? 9.333 60.734 32.398 1.00 71.31 517 LEU D O 1
ATOM 2260 N N . HIS D 2 32 ? 8.627 58.787 31.543 1.00 78.45 518 HIS D N 1
ATOM 2261 C CA . HIS D 2 32 ? 7.257 59.242 31.448 1.00 91.66 518 HIS D CA 1
ATOM 2262 C C . HIS D 2 32 ? 6.446 58.550 32.536 1.00 98.76 518 HIS D C 1
ATOM 2263 O O . HIS D 2 32 ? 6.097 57.381 32.416 1.00 103.41 518 HIS D O 1
ATOM 2270 N N . ASP D 2 33 ? 6.198 59.274 33.624 1.00 102.41 519 ASP D N 1
ATOM 2271 C CA . ASP D 2 33 ? 5.463 58.741 34.767 1.00 107.78 519 ASP D CA 1
ATOM 2272 C C . ASP D 2 33 ? 4.655 59.848 35.428 1.00 109.54 519 ASP D C 1
ATOM 2273 O O . ASP D 2 33 ? 5.005 61.025 35.332 1.00 107.23 519 ASP D O 1
ATOM 2278 N N . THR D 2 34 ? 3.589 59.473 36.123 1.00 107.13 520 THR D N 1
ATOM 2279 C CA . THR D 2 34 ? 2.685 60.475 36.665 1.00 106.34 520 THR D CA 1
ATOM 2280 C C . THR D 2 34 ? 2.969 60.848 38.125 1.00 104.31 520 THR D C 1
ATOM 2281 O O . THR D 2 34 ? 2.571 61.920 38.582 1.00 108.33 520 THR D O 1
ATOM 2285 N N . ARG D 2 35 ? 3.666 59.988 38.855 1.00 93.11 521 ARG D N 1
ATOM 2286 C CA . ARG D 2 35 ? 3.821 60.213 40.288 1.00 91.90 521 ARG D CA 1
ATOM 2287 C C . ARG D 2 35 ? 4.858 61.288 40.588 1.00 89.89 521 ARG D C 1
ATOM 2288 O O . ARG D 2 35 ? 5.549 61.762 39.690 1.00 88.53 521 ARG D O 1
ATOM 2296 N N . LYS D 2 36 ? 4.963 61.664 41.859 1.00 94.08 522 LYS D N 1
ATOM 2297 C CA . LYS D 2 36 ? 5.799 62.794 42.256 1.00 94.81 522 LYS D CA 1
ATOM 2298 C C . LYS D 2 36 ? 7.279 62.443 42.232 1.00 98.31 522 LYS D C 1
ATOM 2299 O O . LYS D 2 36 ? 7.666 61.289 42.411 1.00 94.56 522 LYS D O 1
ATOM 2305 N N . GLU D 2 37 ? 8.092 63.467 42.004 1.00 97.71 523 GLU D N 1
ATOM 2306 C CA . GLU D 2 37 ? 9.517 63.319 41.719 1.00 104.70 523 GLU D CA 1
ATOM 2307 C C . GLU D 2 37 ? 10.324 62.596 42.820 1.00 102.60 523 GLU D C 1
ATOM 2308 O O . GLU D 2 37 ? 11.378 61.996 42.534 1.00 99.34 523 GLU D O 1
ATOM 2314 N N . GLN D 2 38 ? 9.853 62.657 44.068 1.00 98.90 524 GLN D N 1
ATOM 2315 C CA . GLN D 2 38 ? 10.550 61.952 45.142 1.00 94.15 524 GLN D CA 1
ATOM 2316 C C . GLN D 2 38 ? 10.395 60.464 44.867 1.00 83.45 524 GLN D C 1
ATOM 2317 O O . GLN D 2 38 ? 11.328 59.674 45.071 1.00 78.25 524 GLN D O 1
ATOM 2323 N N . GLU D 2 39 ? 9.218 60.099 44.362 1.00 75.74 525 GLU D N 1
ATOM 2324 C CA . GLU D 2 39 ? 8.961 58.721 43.983 1.00 65.40 525 GLU D CA 1
ATOM 2325 C C . GLU D 2 39 ? 9.748 58.327 42.735 1.00 52.94 525 GLU D C 1
ATOM 2326 O O . GLU D 2 39 ? 10.046 57.162 42.550 1.00 53.93 525 GLU D O 1
ATOM 2332 N N . THR D 2 40 ? 10.094 59.292 41.887 1.00 49.16 526 THR D N 1
ATOM 2333 C CA . THR D 2 40 ? 10.905 58.976 40.712 1.00 45.55 526 THR D CA 1
ATOM 2334 C C . THR D 2 40 ? 12.289 58.448 41.106 1.00 41.75 526 THR D C 1
ATOM 2335 O O . THR D 2 40 ? 12.661 57.329 40.738 1.00 40.34 526 THR D O 1
ATOM 2339 N N . ALA D 2 41 ? 13.031 59.245 41.869 1.00 34.82 527 ALA D N 1
ATOM 2340 C CA . ALA D 2 41 ? 14.367 58.857 42.310 1.00 41.05 527 ALA D CA 1
ATOM 2341 C C . ALA D 2 41 ? 14.323 57.558 43.099 1.00 30.71 527 ALA D C 1
ATOM 2342 O O . ALA D 2 41 ? 15.193 56.703 42.926 1.00 28.81 527 ALA D O 1
ATOM 2344 N N . LEU D 2 42 ? 13.308 57.406 43.948 1.00 32.15 528 LEU D N 1
ATOM 2345 C CA . LEU D 2 42 ? 13.148 56.185 44.719 1.00 31.80 528 LEU D CA 1
ATOM 2346 C C . LEU D 2 42 ? 12.881 54.994 43.802 1.00 38.24 528 LEU D C 1
ATOM 2347 O O . LEU D 2 42 ? 13.490 53.939 43.963 1.00 35.31 528 LEU D O 1
ATOM 2352 N N . ARG D 2 43 ? 12.004 55.152 42.822 1.00 34.79 529 ARG D N 1
ATOM 2353 C CA . ARG D 2 43 ? 11.810 54.059 41.869 1.00 35.66 529 ARG D CA 1
ATOM 2354 C C . ARG D 2 43 ? 13.101 53.756 41.077 1.00 33.20 529 ARG D C 1
ATOM 2355 O O . ARG D 2 43 ? 13.436 52.599 40.870 1.00 32.48 529 ARG D O 1
ATOM 2363 N N . VAL D 2 44 ? 13.810 54.797 40.639 1.00 32.16 530 VAL D N 1
ATOM 2364 C CA . VAL D 2 44 ? 15.079 54.572 39.963 1.00 29.94 530 VAL D CA 1
ATOM 2365 C C . VAL D 2 44 ? 16.018 53.763 40.863 1.00 27.23 530 VAL D C 1
ATOM 2366 O O . VAL D 2 44 ? 16.557 52.756 40.441 1.00 26.14 530 VAL D O 1
ATOM 2370 N N . TYR D 2 45 ? 16.186 54.206 42.105 1.00 26.42 531 TYR D N 1
ATOM 2371 C CA . TYR D 2 45 ? 17.043 53.527 43.076 1.00 24.95 531 TYR D CA 1
ATOM 2372 C C . TYR D 2 45 ? 16.626 52.040 43.219 1.00 35.04 531 TYR D C 1
ATOM 2373 O O . TYR D 2 45 ? 17.453 51.142 43.139 1.00 23.24 531 TYR D O 1
ATOM 2382 N N . SER D 2 46 ? 15.332 51.802 43.398 1.00 27.33 532 SER D N 1
ATOM 2383 C CA . SER D 2 46 ? 14.841 50.467 43.705 1.00 28.44 532 SER D CA 1
ATOM 2384 C C . SER D 2 46 ? 15.088 49.525 42.544 1.00 28.33 532 SER D C 1
ATOM 2385 O O . SER D 2 46 ? 15.509 48.401 42.731 1.00 27.66 532 SER D O 1
ATOM 2388 N N . HIS D 2 47 ? 14.799 49.995 41.339 1.00 30.57 533 HIS D N 1
ATOM 2389 C CA . HIS D 2 47 ? 14.989 49.182 40.164 1.00 29.55 533 HIS D CA 1
ATOM 2390 C C . HIS D 2 47 ? 16.462 48.869 39.943 1.00 26.37 533 HIS D C 1
ATOM 2391 O O . HIS D 2 47 ? 16.822 47.716 39.789 1.00 33.17 533 HIS D O 1
ATOM 2398 N N . LEU D 2 48 ? 17.323 49.886 39.951 1.00 24.48 534 LEU D N 1
ATOM 2399 C CA . LEU D 2 48 ? 18.758 49.657 39.750 1.00 21.69 534 LEU D CA 1
ATOM 2400 C C . LEU D 2 48 ? 19.363 48.754 40.840 1.00 29.93 534 LEU D C 1
ATOM 2401 O O . LEU D 2 48 ? 20.108 47.830 40.530 1.00 27.83 534 LEU D O 1
ATOM 2406 N N . LYS D 2 49 ? 19.013 49.005 42.095 1.00 22.33 535 LYS D N 1
ATOM 2407 C CA . LYS D 2 49 ? 19.447 48.189 43.238 1.00 23.77 535 LYS D CA 1
ATOM 2408 C C . LYS D 2 49 ? 19.098 46.712 43.050 1.00 29.28 535 LYS D C 1
ATOM 2409 O O . LYS D 2 49 ? 19.914 45.832 43.283 1.00 25.71 535 LYS D O 1
ATOM 2415 N N . SER D 2 50 ? 17.883 46.437 42.606 1.00 29.48 536 SER D N 1
ATOM 2416 C CA . SER D 2 50 ? 17.480 45.040 42.477 1.00 34.42 536 SER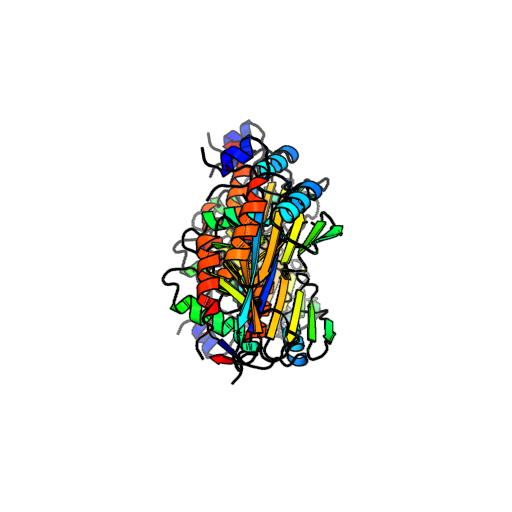 D CA 1
ATOM 2417 C C . SER D 2 50 ? 18.157 44.378 41.246 1.00 36.30 536 SER D C 1
ATOM 2418 O O . SER D 2 50 ? 18.586 43.238 41.318 1.00 42.49 536 SER D O 1
ATOM 2421 N N . VAL D 2 51 ? 18.298 45.115 40.151 1.00 32.03 537 VAL D N 1
ATOM 2422 C CA . VAL D 2 51 ? 18.881 44.595 38.904 1.00 30.51 537 VAL D CA 1
ATOM 2423 C C . VAL D 2 51 ? 20.422 44.449 38.929 1.00 32.92 537 VAL D C 1
ATOM 2424 O O . VAL D 2 51 ? 20.983 43.435 38.506 1.00 26.26 537 VAL D O 1
ATOM 2428 N N . LEU D 2 52 ? 21.111 45.473 39.403 1.00 27.07 538 LEU D N 1
ATOM 2429 C CA . LEU D 2 52 ? 22.565 45.445 39.392 1.00 28.57 538 LEU D CA 1
ATOM 2430 C C . LEU D 2 52 ? 23.150 44.736 40.586 1.00 30.41 538 LEU D C 1
ATOM 2431 O O . LEU D 2 52 ? 23.711 45.393 41.470 1.00 25.78 538 LEU D O 1
ATOM 2436 N N . LYS D 2 53 ? 23.054 43.402 40.576 1.00 24.38 539 LYS D N 1
ATOM 2437 C CA . LYS D 2 53 ? 23.577 42.579 41.658 1.00 32.57 539 LYS D CA 1
ATOM 2438 C C . LYS D 2 53 ? 25.028 42.929 41.917 1.00 34.56 539 LYS D C 1
ATOM 2439 O O . LYS D 2 53 ? 25.782 43.186 40.965 1.00 26.64 539 LYS D O 1
ATOM 2445 N N . ASP D 2 54 ? 25.378 42.976 43.209 1.00 32.48 540 ASP D N 1
ATOM 2446 C CA . ASP D 2 54 ? 26.750 43.128 43.685 1.00 30.34 540 ASP D CA 1
ATOM 2447 C C . ASP D 2 54 ? 27.387 44.435 43.227 1.00 32.42 540 ASP D C 1
ATOM 2448 O O . ASP D 2 54 ? 28.605 44.535 43.162 1.00 35.67 540 ASP D O 1
ATOM 2453 N N . HIS D 2 55 ? 26.567 45.420 42.880 1.00 19.66 541 HIS D N 1
ATOM 2454 C CA . HIS D 2 55 ? 27.098 46.746 42.595 1.00 24.88 541 HIS D CA 1
ATOM 2455 C C . HIS D 2 55 ? 26.853 47.619 43.809 1.00 25.33 541 HIS D C 1
ATOM 2456 O O . HIS D 2 55 ? 25.943 47.361 44.594 1.00 24.41 541 HIS D O 1
ATOM 2463 N N . CYS D 2 56 ? 27.679 48.644 43.943 1.00 20.80 542 CYS D N 1
ATOM 2464 C CA . CYS D 2 56 ? 27.465 49.707 44.915 1.00 26.70 542 CYS D CA 1
ATOM 2465 C C . CYS D 2 56 ? 26.338 50.604 44.416 1.00 25.11 542 CYS D C 1
ATOM 2466 O O . CYS D 2 56 ? 26.515 51.382 43.464 1.00 27.37 542 CYS D O 1
ATOM 2469 N N . VAL D 2 57 ? 25.177 50.481 45.038 1.00 21.87 543 VAL D N 1
ATOM 2470 C CA . VAL D 2 57 ? 24.006 51.248 44.618 1.00 25.73 543 VAL D CA 1
ATOM 2471 C C . VAL D 2 57 ? 23.469 52.001 45.819 1.00 27.54 543 VAL D C 1
ATOM 2472 O O . VAL D 2 57 ? 23.190 51.391 46.870 1.00 23.92 543 VAL D O 1
ATOM 2476 N N . GLN D 2 58 ? 23.345 53.323 45.672 1.00 18.92 544 GLN D N 1
ATOM 2477 C CA . GLN D 2 58 ? 23.021 54.172 46.820 1.00 19.19 544 GLN D CA 1
ATOM 2478 C C . GLN D 2 58 ? 21.912 55.164 46.584 1.00 22.29 544 GLN D C 1
ATOM 2479 O O . GLN D 2 58 ? 21.746 55.710 45.479 1.00 18.02 544 GLN D O 1
ATOM 2485 N N . HIS D 2 59 ? 21.193 55.459 47.666 1.00 23.60 545 HIS D N 1
ATOM 2486 C CA . HIS D 2 59 ? 20.219 56.510 47.617 1.00 22.94 545 HIS D CA 1
ATOM 2487 C C . HIS D 2 59 ? 20.688 57.580 48.617 1.00 22.84 545 HIS D C 1
ATOM 2488 O O . HIS D 2 59 ? 20.618 57.367 49.820 1.00 23.60 545 HIS D O 1
ATOM 2495 N N . LEU D 2 60 ? 21.150 58.725 48.117 1.00 21.16 546 LEU D N 1
ATOM 2496 C CA . LEU D 2 60 ? 21.854 59.714 48.971 1.00 21.95 546 LEU D CA 1
ATOM 2497 C C . LEU D 2 60 ? 20.855 60.642 49.655 1.00 23.82 546 LEU D C 1
ATOM 2498 O O . LEU D 2 60 ? 19.732 60.742 49.204 1.00 24.42 546 LEU D O 1
ATOM 2503 N N . PRO D 2 61 ? 21.263 61.320 50.751 1.00 28.20 547 PRO D N 1
ATOM 2504 C CA . PRO D 2 61 ? 20.275 62.061 51.552 1.00 27.14 547 PRO D CA 1
ATOM 2505 C C . PRO D 2 61 ? 19.630 63.209 50.795 1.00 28.14 547 PRO D C 1
ATOM 2506 O O . PRO D 2 61 ? 18.580 63.679 51.194 1.00 29.99 547 PRO D O 1
ATOM 2510 N N . ASP D 2 62 ? 20.267 63.655 49.722 1.00 27.22 548 ASP D N 1
ATOM 2511 C CA . ASP D 2 62 ? 19.717 64.744 48.926 1.00 33.08 548 ASP D CA 1
ATOM 2512 C C . ASP D 2 62 ? 18.798 64.196 47.826 1.00 39.72 548 ASP D C 1
ATOM 2513 O O . ASP D 2 62 ? 18.330 64.940 46.989 1.00 28.92 548 ASP D O 1
ATOM 2518 N N . GLY D 2 63 ? 18.565 62.887 47.831 1.00 26.61 549 GLY D N 1
ATOM 2519 C CA . GLY D 2 63 ? 17.656 62.276 46.880 1.00 32.93 549 GLY D CA 1
ATOM 2520 C C . GLY D 2 63 ? 18.306 61.758 45.599 1.00 32.49 549 GLY D C 1
ATOM 2521 O O . GLY D 2 63 ? 17.686 61.053 44.804 1.00 26.11 549 GLY D O 1
ATOM 2522 N N . SER D 2 64 ? 19.563 62.096 45.380 1.00 23.59 550 SER D N 1
ATOM 2523 C CA . SER D 2 64 ? 20.212 61.639 44.168 1.00 22.14 550 SER D CA 1
ATOM 2524 C C . SER D 2 64 ? 20.587 60.138 44.296 1.00 23.82 550 SER D C 1
ATOM 2525 O O . SER D 2 64 ? 20.553 59.551 45.386 1.00 23.19 550 SER D O 1
ATOM 2528 N N . VAL D 2 65 ? 20.894 59.496 43.185 1.00 19.50 551 VAL D N 1
ATOM 2529 C CA . VAL D 2 65 ? 21.121 58.042 43.187 1.00 20.72 551 VAL D CA 1
ATOM 2530 C C . VAL D 2 65 ? 22.474 57.770 42.555 1.00 21.56 551 VAL D C 1
ATOM 2531 O O . VAL D 2 65 ? 22.873 58.475 41.616 1.00 18.85 551 VAL D O 1
ATOM 2535 N N . THR D 2 66 ? 23.206 56.788 43.080 1.00 16.57 552 THR D N 1
ATOM 2536 C CA . THR D 2 66 ? 24.474 56.440 42.473 1.00 20.69 552 THR D CA 1
ATOM 2537 C C . THR D 2 66 ? 24.632 54.933 42.204 1.00 23.03 552 THR D C 1
ATOM 2538 O O . THR D 2 66 ? 24.104 54.084 42.937 1.00 15.62 552 THR D O 1
ATOM 2542 N N . VAL D 2 67 ? 25.351 54.618 41.135 1.00 19.98 553 VAL D N 1
ATOM 2543 C CA . VAL D 2 67 ? 25.692 53.230 40.812 1.00 17.48 553 VAL D CA 1
ATOM 2544 C C . VAL D 2 67 ? 27.189 53.239 40.580 1.00 18.64 553 VAL D C 1
ATOM 2545 O O . VAL D 2 67 ? 27.663 53.894 39.642 1.00 17.90 553 VAL D O 1
ATOM 2549 N N . GLU D 2 68 ? 27.939 52.576 41.459 1.00 18.00 554 GLU D N 1
ATOM 2550 C CA . GLU D 2 68 ? 29.379 52.795 41.548 1.00 18.72 554 GLU D CA 1
ATOM 2551 C C . GLU D 2 68 ? 29.595 54.308 41.547 1.00 20.71 554 GLU D C 1
ATOM 2552 O O . GLU D 2 68 ? 28.961 54.994 42.332 1.00 20.67 554 GLU D O 1
ATOM 2558 N N . SER D 2 69 ? 30.408 54.832 40.640 1.00 15.00 555 SER D N 1
ATOM 2559 C CA . SER D 2 69 ? 30.626 56.283 40.557 1.00 16.04 555 SER D CA 1
ATOM 2560 C C . SER D 2 69 ? 29.793 57.023 39.508 1.00 16.34 555 SER D C 1
ATOM 2561 O O . SER D 2 69 ? 30.106 58.187 39.167 1.00 19.33 555 SER D O 1
ATOM 2564 N N . VAL D 2 70 ? 28.781 56.352 38.966 1.00 14.80 556 VAL D N 1
ATOM 2565 C CA . VAL D 2 70 ? 27.805 56.998 38.084 1.00 15.03 556 VAL D CA 1
ATOM 2566 C C . VAL D 2 70 ? 26.762 57.720 38.965 1.00 19.40 556 VAL D C 1
ATOM 2567 O O . VAL D 2 70 ? 26.212 57.144 39.894 1.00 18.80 556 VAL D O 1
ATOM 2571 N N . LEU D 2 71 ? 26.524 58.992 38.686 1.00 16.63 557 LEU D N 1
ATOM 2572 C CA . LEU D 2 71 ? 25.589 59.790 39.463 1.00 20.09 557 LEU D CA 1
ATOM 2573 C C . LEU D 2 71 ? 24.292 60.039 38.697 1.00 23.87 557 LEU D C 1
ATOM 2574 O O . LEU D 2 71 ? 24.307 60.436 37.510 1.00 22.97 557 LEU D O 1
ATOM 2579 N N . LEU D 2 72 ? 23.167 59.846 39.374 1.00 20.70 558 LEU D N 1
ATOM 2580 C CA . LEU D 2 72 ? 21.872 60.054 38.729 1.00 18.99 558 LEU D CA 1
ATOM 2581 C C . LEU D 2 72 ? 21.014 60.982 39.593 1.00 26.75 558 LEU D C 1
ATOM 2582 O O . LEU D 2 72 ? 20.697 60.645 40.738 1.00 28.90 558 LEU D O 1
ATOM 2587 N N . GLN D 2 73 ? 20.648 62.137 39.037 1.00 21.91 559 GLN D N 1
ATOM 2588 C CA . GLN D 2 73 ? 19.926 63.185 39.761 1.00 33.97 559 GLN D CA 1
ATOM 2589 C C . GLN D 2 73 ? 18.683 63.621 38.998 1.00 44.87 559 GLN D C 1
ATOM 2590 O O . GLN D 2 73 ? 18.693 63.684 37.752 1.00 36.30 559 GLN D O 1
ATOM 2596 N N . ALA D 2 74 ? 17.619 63.952 39.723 1.00 47.73 560 ALA D N 1
ATOM 2597 C CA . ALA D 2 74 ? 16.447 64.560 39.075 1.00 49.32 560 ALA D CA 1
ATOM 2598 C C . ALA D 2 74 ? 16.805 65.923 38.468 1.00 45.39 560 ALA D C 1
ATOM 2599 O O . ALA D 2 74 ? 17.591 66.692 39.042 1.00 45.66 560 ALA D O 1
ATOM 2601 N N . ALA D 2 75 ? 16.270 66.227 37.296 1.00 41.12 561 ALA D N 1
ATOM 2602 C CA . ALA D 2 75 ? 16.437 67.585 36.792 1.00 48.95 561 ALA D CA 1
ATOM 2603 C C . ALA D 2 75 ? 15.499 68.493 37.586 1.00 49.82 561 ALA D C 1
ATOM 2604 O O . ALA D 2 75 ? 14.603 68.010 38.294 1.00 47.84 561 ALA D O 1
ATOM 2606 N N . ALA D 2 76 ? 15.712 69.800 37.494 1.00 55.24 562 ALA D N 1
ATOM 2607 C CA . ALA D 2 76 ? 14.703 70.736 37.988 1.00 67.79 562 ALA D CA 1
ATOM 2608 C C . ALA D 2 76 ? 13.349 70.378 37.352 1.00 67.63 562 ALA D C 1
ATOM 2609 O O . ALA D 2 76 ? 13.301 70.032 36.169 1.00 58.91 562 ALA D O 1
ATOM 2611 N N . PRO D 2 77 ? 12.266 70.394 38.152 1.00 71.84 563 PRO D N 1
ATOM 2612 C CA . PRO D 2 77 ? 10.898 70.096 37.705 1.00 75.52 563 PRO D CA 1
ATOM 2613 C C . PRO D 2 77 ? 10.498 70.828 36.436 1.00 76.14 563 PRO D C 1
ATOM 2614 O O . PRO D 2 77 ? 10.646 72.045 36.361 1.00 78.59 563 PRO D O 1
ATOM 2618 N N . SER D 2 78 ? 10.010 70.088 35.446 1.00 76.65 564 SER D N 1
ATOM 2619 C CA . SER D 2 78 ? 9.462 70.710 34.254 1.00 77.84 564 SER D CA 1
ATOM 2620 C C . SER D 2 78 ? 8.027 71.146 34.519 1.00 82.89 564 SER D C 1
ATOM 2621 O O . SER D 2 78 ? 7.398 70.699 35.478 1.00 80.27 564 SER D O 1
ATOM 2624 N N . GLU D 2 79 ? 7.501 72.019 33.673 1.00 89.50 565 GLU D N 1
ATOM 2625 C CA . GLU D 2 79 ? 6.126 72.469 33.852 1.00 99.40 565 GLU D CA 1
ATOM 2626 C C . GLU D 2 79 ? 5.175 71.383 33.348 1.00 93.01 565 GLU D C 1
ATOM 2627 O O . GLU D 2 79 ? 3.967 71.433 33.610 1.00 94.96 565 GLU D O 1
ATOM 2633 N N . ASP D 2 80 ? 5.746 70.399 32.647 1.00 79.08 566 ASP D N 1
ATOM 2634 C CA . ASP D 2 80 ? 5.023 69.215 32.189 1.00 72.96 566 ASP D CA 1
ATOM 2635 C C . ASP D 2 80 ? 5.018 68.130 33.261 1.00 71.13 566 ASP D C 1
ATOM 2636 O O . ASP D 2 80 ? 6.045 67.498 33.497 1.00 66.60 566 ASP D O 1
ATOM 2641 N N . PRO D 2 81 ? 3.852 67.891 33.888 1.00 76.44 567 PRO D N 1
ATOM 2642 C CA . PRO D 2 81 ? 3.735 66.964 35.020 1.00 76.41 567 PRO D CA 1
ATOM 2643 C C . PRO D 2 81 ? 4.235 65.561 34.688 1.00 79.77 567 PRO D C 1
ATOM 2644 O O . PRO D 2 81 ? 5.043 64.996 35.437 1.00 80.51 567 PRO D O 1
ATOM 2648 N N . GLY D 2 82 ? 3.787 65.031 33.555 1.00 60.09 568 GLY D N 1
ATOM 2649 C CA . GLY D 2 82 ? 4.004 63.639 33.206 1.00 57.55 568 GLY D CA 1
ATOM 2650 C C . GLY D 2 82 ? 5.398 63.216 32.777 1.00 67.70 568 GLY D C 1
ATOM 2651 O O . GLY D 2 82 ? 5.618 62.041 32.453 1.00 66.17 568 GLY D O 1
ATOM 2652 N N . THR D 2 83 ? 6.350 64.145 32.780 1.00 65.15 569 THR D N 1
ATOM 2653 C CA . THR D 2 83 ? 7.718 63.800 32.385 1.00 60.25 569 THR D CA 1
ATOM 2654 C C . THR D 2 83 ? 8.743 64.216 33.418 1.00 50.51 569 THR D C 1
ATOM 2655 O O . THR D 2 83 ? 8.851 65.397 33.745 1.00 50.61 569 THR D O 1
ATOM 2659 N N . LYS D 2 84 ? 9.492 63.248 33.938 1.00 46.08 570 LYS D N 1
ATOM 2660 C CA . LYS D 2 84 ? 10.593 63.567 34.829 1.00 49.11 570 LYS D CA 1
ATOM 2661 C C . LYS D 2 84 ? 11.898 63.300 34.105 1.00 52.62 570 LYS D C 1
ATOM 2662 O O . LYS D 2 84 ? 12.111 62.218 33.563 1.00 56.85 570 LYS D O 1
ATOM 2668 N N . VAL D 2 85 ? 12.760 64.303 34.077 1.00 44.55 571 VAL D N 1
ATOM 2669 C CA . VAL D 2 85 ? 14.059 64.144 33.467 1.00 37.53 571 VAL D CA 1
ATOM 2670 C C . VAL D 2 85 ? 15.059 63.674 34.525 1.00 38.62 571 VAL D C 1
ATOM 2671 O O . VAL D 2 85 ? 15.097 64.150 35.666 1.00 36.65 571 VAL D O 1
ATOM 2675 N N . LEU D 2 86 ? 15.860 62.711 34.125 1.00 31.18 572 LEU D N 1
ATOM 2676 C CA . LEU D 2 86 ? 16.819 62.119 35.003 1.00 27.97 572 LEU D CA 1
ATOM 2677 C C . LEU D 2 86 ? 18.196 62.418 34.417 1.00 37.78 572 LEU D C 1
ATOM 2678 O O . LEU D 2 86 ? 18.479 62.044 33.276 1.00 38.46 572 LEU D O 1
ATOM 2683 N N . LEU D 2 87 ? 19.035 63.135 35.155 1.00 33.68 573 LEU D N 1
ATOM 2684 C CA . LEU D 2 87 ? 20.385 63.437 34.675 1.00 30.44 573 LEU D CA 1
ATOM 2685 C C . LEU D 2 87 ? 21.340 62.318 35.084 1.00 30.82 573 LEU D C 1
ATOM 2686 O O . LEU D 2 87 ? 21.551 62.083 36.274 1.00 33.33 573 LEU D O 1
ATOM 2691 N N . VAL D 2 88 ? 21.892 61.612 34.097 1.00 28.17 574 VAL D N 1
ATOM 2692 C CA . VAL D 2 88 ? 22.832 60.525 34.381 1.00 25.16 574 VAL D CA 1
ATOM 2693 C C . VAL D 2 88 ? 24.223 60.976 33.972 1.00 26.03 574 VAL D C 1
ATOM 2694 O O . VAL D 2 88 ? 24.432 61.377 32.826 1.00 25.89 574 VAL D O 1
ATOM 2698 N N . SER D 2 89 ? 25.165 60.940 34.898 1.00 22.90 575 SER D N 1
ATOM 2699 C CA . SER D 2 89 ? 26.445 61.552 34.630 1.00 24.71 575 SER D CA 1
ATOM 2700 C C . SER D 2 89 ? 27.597 60.668 35.071 1.00 23.88 575 SER D C 1
ATOM 2701 O O . SER D 2 89 ? 27.519 60.018 36.106 1.00 21.58 575 SER D O 1
ATOM 2704 N N . TRP D 2 90 ? 28.666 60.652 34.267 1.00 23.01 576 TRP D N 1
ATOM 2705 C CA . TRP D 2 90 ? 29.827 59.825 34.559 1.00 20.71 576 TRP D CA 1
ATOM 2706 C C . TRP D 2 90 ? 31.073 60.374 33.880 1.00 21.30 576 TRP D C 1
ATOM 2707 O O . TRP D 2 90 ? 30.975 61.116 32.906 1.00 23.12 576 TRP D O 1
ATOM 2718 N N . THR D 2 91 ? 32.245 60.058 34.421 1.00 21.31 577 THR D N 1
ATOM 2719 C CA . THR D 2 91 ? 33.483 60.376 33.715 1.00 19.89 577 THR D CA 1
ATOM 2720 C C . THR D 2 91 ? 33.959 59.144 32.948 1.00 23.76 577 THR D C 1
ATOM 2721 O O . THR D 2 91 ? 33.366 58.031 33.043 1.00 22.46 577 THR D O 1
ATOM 2725 N N . TYR D 2 92 ? 35.028 59.336 32.192 1.00 20.89 578 TYR D N 1
ATOM 2726 C CA . TYR D 2 92 ? 35.434 58.342 31.200 1.00 27.88 578 TYR D CA 1
ATOM 2727 C C . TYR D 2 92 ? 35.828 57.012 31.885 1.00 23.65 578 TYR D C 1
ATOM 2728 O O . TYR D 2 92 ? 35.607 55.936 31.335 1.00 21.07 578 TYR D O 1
ATOM 2737 N N . GLN D 2 93 ? 36.382 57.080 33.090 1.00 26.90 579 GLN D N 1
ATOM 2738 C CA . GLN D 2 93 ? 36.726 55.845 33.818 1.00 22.97 579 GLN D CA 1
ATOM 2739 C C . GLN D 2 93 ? 35.518 54.888 33.920 1.00 31.62 579 GLN D C 1
ATOM 2740 O O . GLN D 2 93 ? 35.677 53.663 33.852 1.00 23.77 579 GLN D O 1
ATOM 2746 N N . ASP D 2 94 ? 34.313 55.443 34.062 1.00 17.73 580 ASP D N 1
ATOM 2747 C CA . ASP D 2 94 ? 33.105 54.610 34.140 1.00 23.07 580 ASP D CA 1
ATOM 2748 C C . ASP D 2 94 ? 32.250 54.658 32.870 1.00 25.41 580 ASP D C 1
ATOM 2749 O O . ASP D 2 94 ? 31.021 54.570 32.927 1.00 23.77 580 ASP D O 1
ATOM 2754 N N . GLU D 2 95 ? 32.910 54.832 31.738 1.00 19.79 581 GLU D N 1
ATOM 2755 C CA . GLU D 2 95 ? 32.202 54.963 30.469 1.00 19.89 581 GLU D CA 1
ATOM 2756 C C . GLU D 2 95 ? 31.286 53.758 30.202 1.00 24.22 581 GLU D C 1
ATOM 2757 O O . GLU D 2 95 ? 30.115 53.909 29.826 1.00 23.68 581 GLU D O 1
ATOM 2763 N N . GLU D 2 96 ? 31.806 52.559 30.429 1.00 18.13 582 GLU D N 1
ATOM 2764 C CA . GLU D 2 96 ? 31.046 51.347 30.061 1.00 22.39 582 GLU D CA 1
ATOM 2765 C C . GLU D 2 96 ? 29.718 51.228 30.853 1.00 26.23 582 GLU D C 1
ATOM 2766 O O . GLU D 2 96 ? 28.644 50.960 30.305 1.00 18.68 582 GLU D O 1
ATOM 2772 N N . LEU D 2 97 ? 29.810 51.428 32.152 1.00 16.64 583 LEU D N 1
ATOM 2773 C CA . LEU D 2 97 ? 28.640 51.340 33.016 1.00 21.73 583 LEU D CA 1
ATOM 2774 C C . LEU D 2 97 ? 27.699 52.527 32.800 1.00 17.88 583 LEU D C 1
ATOM 2775 O O . LEU D 2 97 ? 26.465 52.369 32.775 1.00 23.17 583 LEU D O 1
ATOM 2780 N N . GLY D 2 98 ? 28.281 53.710 32.650 1.00 17.84 584 GLY D N 1
ATOM 2781 C CA . GLY D 2 98 ? 27.484 54.913 32.406 1.00 16.37 584 GLY D CA 1
ATOM 2782 C C . GLY D 2 98 ? 26.634 54.728 31.156 1.00 20.03 584 GLY D C 1
ATOM 2783 O O . GLY D 2 98 ? 25.453 55.077 31.119 1.00 19.99 584 GLY D O 1
ATOM 2784 N N . SER D 2 99 ? 27.256 54.169 30.127 1.00 23.82 585 SER D N 1
ATOM 2785 C CA . SER D 2 99 ? 26.579 53.899 28.866 1.00 24.93 585 SER D CA 1
ATOM 2786 C C . SER D 2 99 ? 25.494 52.856 29.061 1.00 22.92 585 SER D C 1
ATOM 2787 O O . SER D 2 99 ? 24.382 53.011 28.567 1.00 25.37 585 SER D O 1
ATOM 2790 N N . PHE D 2 100 ? 25.830 51.774 29.759 1.00 22.42 586 PHE D N 1
ATOM 2791 C CA . PHE D 2 100 ? 24.861 50.727 29.999 1.00 19.97 586 PHE D CA 1
ATOM 2792 C C . PHE D 2 100 ? 23.615 51.276 30.730 1.00 19.57 586 PHE D C 1
ATOM 2793 O O . PHE D 2 100 ? 22.501 50.988 30.342 1.00 20.62 586 PHE D O 1
ATOM 2801 N N . LEU D 2 101 ? 23.832 52.073 31.779 1.00 18.88 587 LEU D N 1
ATOM 2802 C CA . LEU D 2 101 ? 22.718 52.558 32.581 1.00 21.75 587 LEU D CA 1
ATOM 2803 C C . LEU D 2 101 ? 21.861 53.499 31.746 1.00 25.87 587 LEU D C 1
ATOM 2804 O O . LEU D 2 101 ? 20.635 53.513 31.908 1.00 23.13 587 LEU D O 1
ATOM 2809 N N . THR D 2 102 ? 22.462 54.279 30.847 1.00 22.43 588 THR D N 1
ATOM 2810 C CA . THR D 2 102 ? 21.593 55.237 30.157 1.00 26.09 588 THR D CA 1
ATOM 2811 C C . THR D 2 102 ? 20.780 54.450 29.149 1.00 27.66 588 THR D C 1
ATOM 2812 O O . THR D 2 102 ? 19.605 54.748 28.934 1.00 23.43 588 THR D O 1
ATOM 2816 N N . SER D 2 103 ? 21.369 53.405 28.573 1.00 21.86 589 SER D N 1
ATOM 2817 C CA . SER D 2 103 ? 20.596 52.651 27.578 1.00 29.26 589 SER D CA 1
ATOM 2818 C C . SER D 2 103 ? 19.508 51.872 28.306 1.00 27.33 589 SER D C 1
ATOM 2819 O O . SER D 2 103 ? 18.417 51.670 27.786 1.00 27.21 589 SER D O 1
ATOM 2822 N N . LEU D 2 104 ? 19.802 51.459 29.527 1.00 24.57 590 LEU D N 1
ATOM 2823 C CA . LEU D 2 104 ? 18.840 50.672 30.281 1.00 27.24 590 LEU D CA 1
ATOM 2824 C C . LEU D 2 104 ? 17.604 51.523 30.610 1.00 25.65 590 LEU D C 1
ATOM 2825 O O . LEU D 2 104 ? 16.456 51.083 30.390 1.00 27.47 590 LEU D O 1
ATOM 2830 N N . LEU D 2 105 ? 17.860 52.730 31.116 1.00 25.42 591 LEU D N 1
ATOM 2831 C CA . LEU D 2 105 ? 16.846 53.680 31.582 1.00 24.04 591 LEU D CA 1
ATOM 2832 C C . LEU D 2 105 ? 16.046 54.317 30.448 1.00 30.09 591 LEU D C 1
ATOM 2833 O O . LEU D 2 105 ? 14.912 54.774 30.642 1.00 39.50 591 LEU D O 1
ATOM 2838 N N . LYS D 2 106 ? 16.637 54.336 29.260 1.00 33.10 592 LYS D N 1
ATOM 2839 C CA . LYS D 2 106 ? 15.913 54.714 28.055 1.00 31.08 592 LYS D CA 1
ATOM 2840 C C . LYS D 2 106 ? 14.646 53.874 27.877 1.00 37.06 592 LYS D C 1
ATOM 2841 O O . LYS D 2 106 ? 13.667 54.362 27.326 1.00 36.46 592 LYS D O 1
ATOM 2847 N N . LYS D 2 107 ? 14.662 52.620 28.336 1.00 37.92 593 LYS D N 1
ATOM 2848 C CA . LYS D 2 107 ? 13.493 51.741 28.184 1.00 44.34 593 LYS D CA 1
ATOM 2849 C C . LYS D 2 107 ? 12.390 52.152 29.128 1.00 45.24 593 LYS D C 1
ATOM 2850 O O . LYS D 2 107 ? 11.263 51.713 28.983 1.00 46.54 593 LYS D O 1
ATOM 2856 N N . GLY D 2 108 ? 12.723 52.991 30.104 1.00 44.29 594 GLY D N 1
ATOM 2857 C CA . GLY D 2 108 ? 11.733 53.487 31.042 1.00 44.28 594 GLY D CA 1
ATOM 2858 C C . GLY D 2 108 ? 11.660 52.601 32.262 1.00 48.78 594 GLY D C 1
ATOM 2859 O O . GLY D 2 108 ? 12.319 51.564 32.345 1.00 46.25 594 GLY D O 1
ATOM 2860 N N . LEU D 2 109 ? 10.851 52.995 33.226 1.00 54.38 595 LEU D N 1
ATOM 2861 C CA . LEU D 2 109 ? 10.756 52.205 34.441 1.00 58.35 595 LEU D CA 1
ATOM 2862 C C . LEU D 2 109 ? 9.459 51.386 34.483 1.00 65.32 595 LEU D C 1
ATOM 2863 O O . LEU D 2 109 ? 8.536 51.639 33.705 1.00 62.45 595 LEU D O 1
ATOM 2868 N N . PRO D 2 110 ? 9.411 50.377 35.374 1.00 69.95 596 PRO D N 1
ATOM 2869 C CA . PRO D 2 110 ? 8.173 49.675 35.722 1.00 71.89 596 PRO D CA 1
ATOM 2870 C C . PRO D 2 110 ? 7.052 50.621 36.156 1.00 71.16 596 PRO D C 1
ATOM 2871 O O . PRO D 2 110 ? 5.888 50.352 35.832 1.00 77.62 596 PRO D O 1
ATOM 2875 N N . LYS E 1 2 ? -3.131 49.705 14.306 1.00 24.81 582 LYS E N 1
ATOM 2876 C CA . LYS E 1 2 ? -3.518 50.971 14.942 1.00 34.07 582 LYS E CA 1
ATOM 2877 C C . LYS E 1 2 ? -5.014 51.190 14.804 1.00 29.53 582 LYS E C 1
ATOM 2878 O O . LYS E 1 2 ? -5.571 50.973 13.741 1.00 31.70 582 LYS E O 1
ATOM 2884 N N . PRO E 1 3 ? -5.680 51.626 15.876 1.00 31.31 583 PRO E N 1
ATOM 2885 C CA . PRO E 1 3 ? -7.139 51.743 15.727 1.00 26.69 583 PRO E CA 1
ATOM 2886 C C . PRO E 1 3 ? -7.565 52.915 14.825 1.00 28.32 583 PRO E C 1
ATOM 2887 O O . PRO E 1 3 ? -6.832 53.895 14.696 1.00 26.18 583 PRO E O 1
ATOM 2891 N N . LEU E 1 4 ? -8.712 52.794 14.178 1.00 24.53 584 LEU E N 1
ATOM 2892 C CA . LEU E 1 4 ? -9.382 53.968 13.624 1.00 34.76 584 LEU E CA 1
ATOM 2893 C C . LEU E 1 4 ? -9.955 54.784 14.783 1.00 36.73 584 LEU E C 1
ATOM 2894 O O . LEU E 1 4 ? -10.137 54.249 15.888 1.00 33.81 584 LEU E O 1
ATOM 2899 N N . LEU E 1 5 ? -10.228 56.068 14.531 1.00 24.01 585 LEU E N 1
ATOM 2900 C CA . LEU E 1 5 ? -10.584 56.997 15.592 1.00 23.02 585 LEU E CA 1
ATOM 2901 C C . LEU E 1 5 ? -11.889 57.682 15.303 1.00 25.16 585 LEU E C 1
ATOM 2902 O O . LEU E 1 5 ? -12.280 57.829 14.145 1.00 29.26 585 LEU E O 1
ATOM 2907 N N . SER E 1 6 ? -12.537 58.146 16.362 1.00 24.41 586 SER E N 1
ATOM 2908 C CA . SER E 1 6 ? -13.821 58.815 16.237 1.00 28.50 586 SER E CA 1
ATOM 2909 C C . SER E 1 6 ? -14.040 59.836 17.335 1.00 30.17 586 SER E C 1
ATOM 2910 O O . SER E 1 6 ? -13.649 59.606 18.481 1.00 25.85 586 SER E O 1
ATOM 2913 N N . GLY E 1 7 ? -14.660 60.965 16.990 1.00 24.81 587 GLY E N 1
ATOM 2914 C CA . GLY E 1 7 ? -15.149 61.852 18.028 1.00 25.39 587 GLY E CA 1
ATOM 2915 C C . GLY E 1 7 ? -14.944 63.321 17.777 1.00 31.50 587 GLY E C 1
ATOM 2916 O O . GLY E 1 7 ? -14.491 63.759 16.713 1.00 22.33 587 GLY E O 1
ATOM 2917 N N . SER E 1 8 ? -15.302 64.100 18.784 1.00 29.04 588 SER E N 1
ATOM 2918 C CA . SER E 1 8 ? -15.357 65.541 18.648 1.00 25.13 588 SER E CA 1
ATOM 2919 C C . SER E 1 8 ? -14.520 66.219 19.750 1.00 35.80 588 SER E C 1
ATOM 2920 O O . SER E 1 8 ? -14.743 65.988 20.935 1.00 37.11 588 SER E O 1
ATOM 2923 N N . ILE E 1 9 ? -13.553 67.041 19.361 1.00 23.01 589 ILE E N 1
ATOM 2924 C CA . ILE E 1 9 ? -12.698 67.698 20.339 1.00 23.18 589 ILE E CA 1
ATOM 2925 C C . ILE E 1 9 ? -13.356 68.996 20.848 1.00 32.55 589 ILE E C 1
ATOM 2926 O O . ILE E 1 9 ? -13.597 69.899 20.075 1.00 31.65 589 ILE E O 1
ATOM 2931 N N . PRO E 1 10 ? -13.701 69.059 22.145 1.00 33.64 590 PRO E N 1
ATOM 2932 C CA . PRO E 1 10 ? -14.171 70.324 22.719 1.00 37.31 590 PRO E CA 1
ATOM 2933 C C . PRO E 1 10 ? -12.977 71.263 22.896 1.00 45.44 590 PRO E C 1
ATOM 2934 O O . PRO E 1 10 ? -12.113 71.036 23.762 1.00 27.34 590 PRO E O 1
ATOM 2938 N N . VAL E 1 11 ? -12.911 72.294 22.063 1.00 26.86 591 VAL E N 1
ATOM 2939 C CA . VAL E 1 11 ? -11.704 73.115 21.955 1.00 24.36 591 VAL E CA 1
ATOM 2940 C C . VAL E 1 11 ? -11.354 73.763 23.291 1.00 32.32 591 VAL E C 1
ATOM 2941 O O . VAL E 1 11 ? -10.192 73.768 23.711 1.00 25.74 591 VAL E O 1
ATOM 2945 N N . GLU E 1 12 ? -12.364 74.262 23.983 1.00 29.63 592 GLU E N 1
ATOM 2946 C CA . GLU E 1 12 ? -12.114 74.939 25.242 1.00 39.13 592 GLU E CA 1
ATOM 2947 C C . GLU E 1 12 ? -11.583 73.962 26.321 1.00 41.52 592 GLU E C 1
ATOM 2948 O O . GLU E 1 12 ? -10.622 74.275 27.019 1.00 34.19 592 GLU E O 1
ATOM 2954 N N . GLN E 1 13 ? -12.167 72.775 26.428 1.00 39.28 593 GLN E N 1
ATOM 2955 C CA . GLN E 1 13 ? -11.670 71.776 27.392 1.00 37.53 593 GLN E CA 1
ATOM 2956 C C . GLN E 1 13 ? -10.271 71.237 26.979 1.00 34.82 593 GLN E C 1
ATOM 2957 O O . GLN E 1 13 ? -9.375 71.024 27.814 1.00 34.80 593 GLN E O 1
ATOM 2963 N N . PHE E 1 14 ? -10.085 71.036 25.685 1.00 30.80 594 PHE E N 1
ATOM 2964 C CA . PHE E 1 14 ? -8.781 70.627 25.157 1.00 30.27 594 PHE E CA 1
ATOM 2965 C C . PHE E 1 14 ? -7.676 71.619 25.571 1.00 28.48 594 PHE E C 1
ATOM 2966 O O . PHE E 1 14 ? -6.618 71.219 26.040 1.00 26.99 594 PHE E O 1
ATOM 2974 N N . VAL E 1 15 ? -7.943 72.914 25.421 1.00 26.70 595 VAL E N 1
ATOM 2975 C CA . VAL E 1 15 ? -7.000 73.938 25.855 1.00 26.72 595 VAL E CA 1
ATOM 2976 C C . VAL E 1 15 ? -6.767 73.867 27.370 1.00 35.49 595 VAL E C 1
ATOM 2977 O O . VAL E 1 15 ? -5.626 73.949 27.821 1.00 29.85 595 VAL E O 1
ATOM 2981 N N . GLN E 1 16 ? -7.848 73.715 28.138 1.00 32.90 596 GLN E N 1
ATOM 2982 C CA . GLN E 1 16 ? -7.737 73.495 29.581 1.00 36.47 596 GLN E CA 1
ATOM 2983 C C . GLN E 1 16 ? -6.825 72.308 29.883 1.00 36.00 596 GLN E C 1
ATOM 2984 O O . GLN E 1 16 ? -5.974 72.393 30.759 1.00 38.37 596 GLN E O 1
ATOM 2990 N N . THR E 1 17 ? -7.016 71.205 29.159 1.00 34.61 597 THR E N 1
ATOM 2991 C CA . THR E 1 17 ? -6.175 70.030 29.360 1.00 41.20 597 THR E CA 1
ATOM 2992 C C . THR E 1 17 ? -4.722 70.338 29.010 1.00 39.58 597 THR E C 1
ATOM 2993 O O . THR E 1 17 ? -3.815 69.903 29.712 1.00 32.94 597 THR E O 1
ATOM 2997 N N . LEU E 1 18 ? -4.505 71.097 27.935 1.00 33.93 598 LEU E N 1
ATOM 2998 C CA . LEU E 1 18 ? -3.151 71.517 27.590 1.00 27.52 598 LEU E CA 1
ATOM 2999 C C . LEU E 1 18 ? -2.538 72.261 28.757 1.00 30.42 598 LEU E C 1
ATOM 3000 O O . LEU E 1 18 ? -1.418 71.969 29.160 1.00 31.70 598 LEU E O 1
ATOM 3005 N N . GLU E 1 19 ? -3.292 73.205 29.318 1.00 31.40 599 GLU E N 1
ATOM 3006 C CA . GLU E 1 19 ? -2.771 74.045 30.393 1.00 33.93 599 GLU E CA 1
ATOM 3007 C C . GLU E 1 19 ? -2.394 73.200 31.617 1.00 42.41 599 GLU E C 1
ATOM 3008 O O . GLU E 1 19 ? -1.362 73.438 32.244 1.00 42.65 599 GLU E O 1
ATOM 3014 N N . LYS E 1 20 ? -3.231 72.210 31.927 1.00 37.49 600 LYS E N 1
ATOM 3015 C CA . LYS E 1 20 ? -2.975 71.253 33.003 1.00 48.56 600 LYS E CA 1
ATOM 3016 C C . LYS E 1 20 ? -1.682 70.483 32.732 1.00 46.58 600 LYS E C 1
ATOM 3017 O O . LYS E 1 20 ? -0.983 70.069 33.663 1.00 47.88 600 LYS E O 1
ATOM 3023 N N . HIS E 1 21 ? -1.348 70.313 31.455 1.00 42.05 601 HIS E N 1
ATOM 3024 C CA . HIS E 1 21 ? -0.189 69.506 31.128 1.00 39.55 601 HIS E CA 1
ATOM 3025 C C . HIS E 1 21 ? 1.036 70.312 30.765 1.00 41.14 601 HIS E C 1
ATOM 3026 O O . HIS E 1 21 ? 1.871 69.830 30.008 1.00 42.48 601 HIS E O 1
ATOM 3033 N N . GLY E 1 22 ? 1.147 71.529 31.292 1.00 42.57 602 GLY E N 1
ATOM 3034 C CA . GLY E 1 22 ? 2.365 72.310 31.134 1.00 43.78 602 GLY E CA 1
ATOM 3035 C C . GLY E 1 22 ? 2.399 73.422 30.086 1.00 44.40 602 GLY E C 1
ATOM 3036 O O . GLY E 1 22 ? 3.367 74.185 30.031 1.00 42.33 602 GLY E O 1
ATOM 3037 N N . PHE E 1 23 ? 1.368 73.529 29.254 1.00 40.39 603 PHE E N 1
ATOM 3038 C CA . PHE E 1 23 ? 1.366 74.562 28.218 1.00 37.48 603 PHE E CA 1
ATOM 3039 C C . PHE E 1 23 ? 0.700 75.841 28.711 1.00 37.52 603 PHE E C 1
ATOM 3040 O O . PHE E 1 23 ? -0.468 75.820 29.106 1.00 40.55 603 PHE E O 1
ATOM 3048 N N . SER E 1 24 ? 1.432 76.952 28.689 1.00 39.02 604 SER E N 1
ATOM 3049 C CA . SER E 1 24 ? 0.809 78.270 28.873 1.00 43.22 604 SER E CA 1
ATOM 3050 C C . SER E 1 24 ? 1.020 79.128 27.622 1.00 46.80 604 SER E C 1
ATOM 3051 O O . SER E 1 24 ? 1.633 78.686 26.648 1.00 50.42 604 SER E O 1
ATOM 3054 N N . ASP E 1 25 ? 0.491 80.342 27.646 1.00 47.26 605 ASP E N 1
ATOM 3055 C CA . ASP E 1 25 ? 0.517 81.212 26.478 1.00 50.22 605 ASP E CA 1
ATOM 3056 C C . ASP E 1 25 ? -0.104 80.570 25.252 1.00 46.98 605 ASP E C 1
ATOM 3057 O O . ASP E 1 25 ? 0.384 80.730 24.145 1.00 55.85 605 ASP E O 1
ATOM 3062 N N . ILE E 1 26 ? -1.181 79.839 25.461 1.00 29.43 606 ILE E N 1
ATOM 3063 C CA . ILE E 1 26 ? -1.868 79.187 24.377 1.00 26.48 606 ILE E CA 1
ATOM 3064 C C . ILE E 1 26 ? -2.737 80.201 23.644 1.00 35.65 606 ILE E C 1
ATOM 3065 O O . ILE E 1 26 ? -3.479 80.959 24.253 1.00 24.12 606 ILE E O 1
ATOM 3070 N N . LYS E 1 27 ? -2.647 80.220 22.327 1.00 25.98 607 LYS E N 1
ATOM 3071 C CA . LYS E 1 27 ? -3.481 81.128 21.565 1.00 23.38 607 LYS E CA 1
ATOM 3072 C C . LYS E 1 27 ? -4.413 80.303 20.715 1.00 20.69 607 LYS E C 1
ATOM 3073 O O . LYS E 1 27 ? -3.994 79.286 20.186 1.00 20.73 607 LYS E O 1
ATOM 3079 N N . VAL E 1 28 ? -5.661 80.737 20.555 1.00 25.26 608 VAL E N 1
ATOM 3080 C CA . VAL E 1 28 ? -6.616 79.993 19.729 1.00 21.62 608 VAL E CA 1
ATOM 3081 C C . VAL E 1 28 ? -7.215 80.870 18.642 1.00 24.89 608 VAL E C 1
ATOM 3082 O O . VAL E 1 28 ? -7.862 81.879 18.907 1.00 22.65 608 VAL E O 1
ATOM 3086 N N . GLU E 1 29 ? -6.986 80.472 17.408 1.00 19.19 609 GLU E N 1
ATOM 3087 C CA . GLU E 1 29 ? -7.465 81.193 16.250 1.00 21.91 609 GLU E CA 1
ATOM 3088 C C . GLU E 1 29 ? -8.758 80.540 15.753 1.00 21.79 609 GLU E C 1
ATOM 3089 O O . GLU E 1 29 ? -8.852 79.322 15.750 1.00 23.42 609 GLU E O 1
ATOM 3095 N N . ASP E 1 30 ? -9.755 81.328 15.345 1.00 22.16 610 ASP E N 1
ATOM 3096 C CA . ASP E 1 30 ? -10.966 80.759 14.745 1.00 28.83 610 ASP E CA 1
ATOM 3097 C C . ASP E 1 30 ? -10.833 80.630 13.237 1.00 28.08 610 ASP E C 1
ATOM 3098 O O . ASP E 1 30 ? -10.239 81.474 12.592 1.00 32.94 610 ASP E O 1
ATOM 3103 N N . THR E 1 31 ? -11.413 79.586 12.676 1.00 26.77 611 THR E N 1
ATOM 3104 C CA . THR E 1 31 ? -11.529 79.488 11.222 1.00 29.75 611 THR E CA 1
ATOM 3105 C C . THR E 1 31 ? -12.986 79.378 10.886 1.00 28.68 611 THR E C 1
ATOM 3106 O O . THR E 1 31 ? -13.806 79.389 11.793 1.00 35.78 611 THR E O 1
ATOM 3110 N N . ALA E 1 32 ? -13.301 79.204 9.605 1.00 29.00 612 ALA E N 1
ATOM 3111 C CA . ALA E 1 32 ? -14.686 79.238 9.152 1.00 44.09 612 ALA E CA 1
ATOM 3112 C C . ALA E 1 32 ? -15.567 78.332 9.986 1.00 51.43 612 ALA E C 1
ATOM 3113 O O . ALA E 1 32 ? -16.607 78.764 10.484 1.00 64.65 612 ALA E O 1
ATOM 3115 N N . LYS E 1 33 ? -15.158 77.082 10.158 1.00 48.17 613 LYS E N 1
ATOM 3116 C CA . LYS E 1 33 ? -15.930 76.187 11.019 1.00 56.23 613 LYS E CA 1
ATOM 3117 C C . LYS E 1 33 ? -15.095 75.535 12.143 1.00 61.07 613 LYS E C 1
ATOM 3118 O O . LYS E 1 33 ? -15.657 74.809 12.972 1.00 72.84 613 LYS E O 1
ATOM 3124 N N . GLY E 1 34 ? -13.781 75.786 12.198 1.00 38.02 614 GLY E N 1
ATOM 3125 C CA . GLY E 1 34 ? -13.008 75.195 13.265 1.00 30.94 614 GLY E CA 1
ATOM 3126 C C . GLY E 1 34 ? -12.112 76.143 14.035 1.00 30.11 614 GLY E C 1
ATOM 3127 O O . GLY E 1 34 ? -12.400 77.329 14.191 1.00 25.83 614 GLY E O 1
ATOM 3128 N N . HIS E 1 35 ? -11.022 75.589 14.545 1.00 26.07 615 HIS E N 1
ATOM 3129 C CA . HIS E 1 35 ? -10.054 76.350 15.317 1.00 24.96 615 HIS E CA 1
ATOM 3130 C C . HIS E 1 35 ? -8.632 75.883 15.030 1.00 29.94 615 HIS E C 1
ATOM 3131 O O . HIS E 1 35 ? -8.421 74.761 14.571 1.00 20.36 615 HIS E O 1
ATOM 3138 N N . ILE E 1 36 ? -7.671 76.764 15.294 1.00 20.97 616 ILE E N 1
ATOM 3139 C CA . ILE E 1 36 ? -6.265 76.407 15.264 1.00 18.04 616 ILE E CA 1
ATOM 3140 C C . ILE E 1 36 ? -5.641 76.785 16.607 1.00 24.48 616 ILE E C 1
ATOM 3141 O O . ILE E 1 36 ? -5.661 77.945 17.013 1.00 20.58 616 ILE E O 1
ATOM 3146 N N . VAL E 1 37 ? -5.141 75.798 17.320 1.00 17.76 617 VAL E N 1
ATOM 3147 C CA . VAL E 1 37 ? -4.433 76.083 18.557 1.00 21.05 617 VAL E CA 1
ATOM 3148 C C . VAL E 1 37 ? -3.015 76.465 18.178 1.00 17.62 617 VAL E C 1
ATOM 3149 O O . VAL E 1 37 ? -2.398 75.781 17.381 1.00 20.73 617 VAL E O 1
ATOM 3153 N N . LEU E 1 38 ? -2.504 77.551 18.746 1.00 18.68 618 LEU E N 1
ATOM 3154 C CA . LEU E 1 38 ? -1.179 78.029 18.399 1.00 20.91 618 LEU E CA 1
ATOM 3155 C C . LEU E 1 38 ? -0.284 78.005 19.628 1.00 21.97 618 LEU E C 1
ATOM 3156 O O . LEU E 1 38 ? -0.615 78.591 20.640 1.00 20.59 618 LEU E O 1
ATOM 3161 N N . LEU E 1 39 ? 0.852 77.323 19.508 1.00 19.62 619 LEU E N 1
ATOM 3162 C CA . LEU E 1 39 ? 1.804 77.124 20.603 1.00 22.35 619 LEU E CA 1
ATOM 3163 C C . LEU E 1 39 ? 3.186 77.581 20.161 1.00 23.37 619 LEU E C 1
ATOM 3164 O O . LEU E 1 39 ? 3.635 77.220 19.075 1.00 22.11 619 LEU E O 1
ATOM 3169 N N . GLN E 1 40 ? 3.872 78.359 20.979 1.00 23.14 620 GLN E N 1
ATOM 3170 C CA . GLN E 1 40 ? 5.245 78.703 20.660 1.00 26.54 620 GLN E CA 1
ATOM 3171 C C . GLN E 1 40 ? 6.120 77.437 20.638 1.00 26.53 620 GLN E C 1
ATOM 3172 O O . GLN E 1 40 ? 7.112 77.372 19.911 1.00 28.41 620 GLN E O 1
ATOM 3178 N N . GLU E 1 41 ? 5.767 76.447 21.454 1.00 22.06 621 GLU E N 1
ATOM 3179 C CA . GLU E 1 41 ? 6.616 75.265 21.587 1.00 25.17 621 GLU E CA 1
ATOM 3180 C C . GLU E 1 41 ? 6.612 74.542 20.250 1.00 23.07 621 GLU E C 1
ATOM 3181 O O . GLU E 1 41 ? 5.534 74.170 19.757 1.00 22.57 621 GLU E O 1
ATOM 3187 N N . ALA E 1 42 ? 7.806 74.417 19.669 1.00 21.65 622 ALA E N 1
ATOM 3188 C CA . ALA E 1 42 ? 8.037 73.833 18.344 1.00 29.48 622 ALA E CA 1
ATOM 3189 C C . ALA E 1 42 ? 7.213 74.513 17.243 1.00 26.38 622 ALA E C 1
ATOM 3190 O O . ALA E 1 42 ? 6.930 73.898 16.216 1.00 22.06 622 ALA E O 1
ATOM 3192 N N . GLU E 1 43 ? 6.827 75.771 17.476 1.00 24.48 623 GLU E N 1
ATOM 3193 C CA . GLU E 1 43 ? 6.053 76.567 16.518 1.00 18.13 623 GLU E CA 1
ATOM 3194 C C . GLU E 1 43 ? 4.867 75.749 15.971 1.00 24.82 623 GLU E C 1
ATOM 3195 O O . GLU E 1 43 ? 4.716 75.542 14.756 1.00 18.08 623 GLU E O 1
ATOM 3201 N N . THR E 1 44 ? 4.046 75.278 16.902 1.00 20.35 624 THR E N 1
ATOM 3202 C CA . THR E 1 44 ? 3.030 74.275 16.628 1.00 16.02 624 THR E CA 1
ATOM 3203 C C . THR E 1 44 ? 1.669 74.851 16.276 1.00 19.38 624 THR E C 1
ATOM 3204 O O . THR E 1 44 ? 1.192 75.777 16.932 1.00 18.70 624 THR E O 1
ATOM 3208 N N . LEU E 1 45 ? 1.065 74.327 15.219 1.00 14.24 625 LEU E N 1
ATOM 3209 C CA . LEU E 1 45 ? -0.354 74.570 14.964 1.00 14.43 625 LEU E CA 1
ATOM 3210 C C . LEU E 1 45 ? -1.104 73.251 15.130 1.00 23.28 625 LEU E C 1
ATOM 3211 O O . LEU E 1 45 ? -0.718 72.207 14.572 1.00 19.39 625 LEU E O 1
ATOM 3216 N N . ILE E 1 46 ? -2.182 73.285 15.889 1.00 19.71 626 ILE E N 1
ATOM 3217 C CA . ILE E 1 46 ? -3.091 72.164 15.923 1.00 18.09 626 ILE E CA 1
ATOM 3218 C C . ILE E 1 46 ? -4.387 72.604 15.245 1.00 19.68 626 ILE E C 1
ATOM 3219 O O . ILE E 1 46 ? -5.188 73.372 15.842 1.00 22.94 626 ILE E O 1
ATOM 3224 N N . GLN E 1 47 ? -4.611 72.124 14.030 1.00 14.84 627 GLN E N 1
ATOM 3225 C CA . GLN E 1 47 ? -5.812 72.475 13.303 1.00 16.21 627 GLN E CA 1
ATOM 3226 C C . GLN E 1 47 ? -6.946 71.575 13.743 1.00 21.44 627 GLN E C 1
ATOM 3227 O O . GLN E 1 47 ? -6.897 70.361 13.554 1.00 18.30 627 GLN E O 1
ATOM 3233 N N . ILE E 1 48 ? -7.974 72.164 14.333 1.00 18.31 628 ILE E N 1
ATOM 3234 C CA . ILE E 1 48 ? -9.084 71.368 14.863 1.00 20.30 628 ILE E CA 1
ATOM 3235 C C . ILE E 1 48 ? -10.341 71.599 14.047 1.00 24.82 628 ILE E C 1
ATOM 3236 O O . ILE E 1 48 ? -10.958 72.654 14.153 1.00 24.86 628 ILE E O 1
ATOM 3241 N N . GLU E 1 49 ? -10.722 70.610 13.235 1.00 20.83 629 GLU E N 1
ATOM 3242 C CA . GLU E 1 49 ? -11.879 70.748 12.353 1.00 23.25 629 GLU E CA 1
ATOM 3243 C C . GLU E 1 49 ? -12.793 69.528 12.511 1.00 31.18 629 GLU E C 1
ATOM 3244 O O . GLU E 1 49 ? -12.445 68.560 13.195 1.00 21.70 629 GLU E O 1
ATOM 3250 N N . GLU E 1 50 ? -13.963 69.569 11.883 1.00 33.19 630 GLU E N 1
ATOM 3251 C CA . GLU E 1 50 ? -14.904 68.463 12.019 1.00 33.03 630 GLU E CA 1
ATOM 3252 C C . GLU E 1 50 ? -14.241 67.170 11.532 1.00 32.31 630 GLU E C 1
ATOM 3253 O O . GLU E 1 50 ? -13.723 67.130 10.425 1.00 29.77 630 GLU E O 1
ATOM 3259 N N . ASP E 1 51 ? -14.218 66.148 12.381 1.00 27.20 631 ASP E N 1
ATOM 3260 C CA . ASP E 1 51 ? -13.594 64.855 12.058 1.00 24.52 631 ASP E CA 1
ATOM 3261 C C . ASP E 1 51 ? -12.118 64.903 11.556 1.00 25.69 631 ASP E C 1
ATOM 3262 O O . ASP E 1 51 ? -11.658 64.008 10.836 1.00 22.63 631 ASP E O 1
ATOM 3267 N N . SER E 1 52 ? -11.359 65.902 11.992 1.00 26.29 632 SER E N 1
ATOM 3268 C CA . SER E 1 52 ? -9.994 66.073 11.512 1.00 20.67 632 SER E CA 1
ATOM 3269 C C . SER E 1 52 ? -9.155 66.905 12.469 1.00 23.44 632 SER E C 1
ATOM 3270 O O . SER E 1 52 ? -9.490 68.056 12.793 1.00 21.37 632 SER E O 1
ATOM 3273 N N . THR E 1 53 ? -8.057 66.318 12.916 1.00 18.01 633 THR E N 1
ATOM 3274 C CA . THR E 1 53 ? -7.124 67.036 13.759 1.00 20.20 633 THR E CA 1
ATOM 3275 C C . THR E 1 53 ? -5.775 66.913 13.089 1.00 28.28 633 THR E C 1
ATOM 3276 O O . THR E 1 53 ? -5.343 65.806 12.749 1.00 25.12 633 THR E O 1
ATOM 3280 N N . HIS E 1 54 ? -5.135 68.047 12.841 1.00 19.17 634 HIS E N 1
ATOM 3281 C CA . HIS E 1 54 ? -3.858 68.035 12.136 1.00 17.84 634 HIS E CA 1
ATOM 3282 C C . HIS E 1 54 ? -2.848 68.810 12.995 1.00 21.51 634 HIS E C 1
ATOM 3283 O O . HIS E 1 54 ? -3.000 70.027 13.198 1.00 17.64 634 HIS E O 1
ATOM 3290 N N . ILE E 1 55 ? -1.872 68.089 13.539 1.00 16.95 635 ILE E N 1
ATOM 3291 C CA . ILE E 1 55 ? -0.823 68.694 14.355 1.00 17.49 635 ILE E CA 1
ATOM 3292 C C . ILE E 1 55 ? 0.363 68.989 13.437 1.00 22.57 635 ILE E C 1
ATOM 3293 O O . ILE E 1 55 ? 0.873 68.101 12.747 1.00 17.95 635 ILE E O 1
ATOM 3298 N N . ILE E 1 56 ? 0.773 70.249 13.412 1.00 19.32 636 ILE E N 1
ATOM 3299 C CA . ILE E 1 56 ? 1.898 70.680 12.594 1.00 16.66 636 ILE E CA 1
ATOM 3300 C C . ILE E 1 56 ? 2.962 71.303 13.516 1.00 20.67 636 ILE E C 1
ATOM 3301 O O . ILE E 1 56 ? 2.691 72.289 14.169 1.00 18.73 636 ILE E O 1
ATOM 3306 N N . CYS E 1 57 ? 4.159 70.728 13.569 1.00 17.77 637 CYS E N 1
ATOM 3307 C CA . CYS E 1 57 ? 5.189 71.238 14.476 1.00 17.51 637 CYS E CA 1
ATOM 3308 C C . CYS E 1 57 ? 6.611 70.958 13.942 1.00 20.04 637 CYS E C 1
ATOM 3309 O O . CYS E 1 57 ? 6.797 70.157 13.021 1.00 18.89 637 CYS E O 1
ATOM 3312 N N . ASP E 1 58 ? 7.601 71.618 14.535 1.00 19.33 638 ASP E N 1
ATOM 3313 C CA . ASP E 1 58 ? 8.986 71.320 14.241 1.00 21.27 638 ASP E CA 1
ATOM 3314 C C . ASP E 1 58 ? 9.313 69.920 14.771 1.00 21.26 638 ASP E C 1
ATOM 3315 O O . ASP E 1 58 ? 8.514 69.310 15.499 1.00 24.24 638 ASP E O 1
ATOM 3320 N N . ASN E 1 59 ? 10.488 69.425 14.434 1.00 21.53 639 ASN E N 1
ATOM 3321 C CA . ASN E 1 59 ? 10.842 68.043 14.768 1.00 22.48 639 ASN E CA 1
ATOM 3322 C C . ASN E 1 59 ? 11.275 67.892 16.233 1.00 33.29 639 ASN E C 1
ATOM 3323 O O . ASN E 1 59 ? 12.445 67.654 16.536 1.00 34.02 639 ASN E O 1
ATOM 3328 N N . ASP E 1 60 ? 10.307 68.038 17.129 1.00 28.37 640 ASP E N 1
ATOM 3329 C CA . ASP E 1 60 ? 10.512 67.910 18.550 1.00 30.99 640 ASP E CA 1
ATOM 3330 C C . ASP E 1 60 ? 9.645 66.743 18.957 1.00 36.49 640 ASP E C 1
ATOM 3331 O O . ASP E 1 60 ? 8.450 66.898 19.226 1.00 25.37 640 ASP E O 1
ATOM 3336 N N . GLU E 1 61 ? 10.240 65.561 18.993 1.00 24.69 641 GLU E N 1
ATOM 3337 C CA . GLU E 1 61 ? 9.438 64.361 19.115 1.00 25.97 641 GLU E CA 1
ATOM 3338 C C . GLU E 1 61 ? 8.723 64.281 20.476 1.00 24.70 641 GLU E C 1
ATOM 3339 O O . GLU E 1 61 ? 7.596 63.823 20.542 1.00 25.76 641 GLU E O 1
ATOM 3345 N N . MET E 1 62 ? 9.345 64.736 21.556 1.00 26.47 642 MET E N 1
ATOM 3346 C CA . MET E 1 62 ? 8.663 64.621 22.845 1.00 31.39 642 MET E CA 1
ATOM 3347 C C . MET E 1 62 ? 7.452 65.564 22.935 1.00 28.84 642 MET E C 1
ATOM 3348 O O . MET E 1 62 ? 6.413 65.219 23.502 1.00 30.18 642 MET E O 1
ATOM 3353 N N . LEU E 1 63 ? 7.582 66.750 22.362 1.00 25.30 643 LEU E N 1
ATOM 3354 C CA . LEU E 1 63 ? 6.436 67.648 22.245 1.00 23.33 643 LEU E CA 1
ATOM 3355 C C . LEU E 1 63 ? 5.333 66.982 21.381 1.00 28.28 643 LEU E C 1
ATOM 3356 O O . LEU E 1 63 ? 4.175 66.947 21.771 1.00 23.41 643 LEU E O 1
ATOM 3361 N N . ARG E 1 64 ? 5.693 66.450 20.215 1.00 22.06 644 ARG E N 1
ATOM 3362 C CA . ARG E 1 64 ? 4.682 65.823 19.344 1.00 21.23 644 ARG E CA 1
ATOM 3363 C C . ARG E 1 64 ? 3.974 64.646 20.058 1.00 21.62 644 ARG E C 1
ATOM 3364 O O . ARG E 1 64 ? 2.761 64.497 19.970 1.00 19.44 644 ARG E O 1
ATOM 3372 N N . VAL E 1 65 ? 4.727 63.850 20.803 1.00 24.20 645 VAL E N 1
ATOM 3373 C CA . VAL E 1 65 ? 4.130 62.714 21.498 1.00 27.35 645 VAL E CA 1
ATOM 3374 C C . VAL E 1 65 ? 3.133 63.198 22.529 1.00 27.46 645 VAL E C 1
ATOM 3375 O O . VAL E 1 65 ? 2.025 62.668 22.637 1.00 28.05 645 VAL E O 1
ATOM 3379 N N . ARG E 1 66 ? 3.526 64.210 23.292 1.00 27.00 646 ARG E N 1
ATOM 3380 C CA . ARG E 1 66 ? 2.623 64.789 24.276 1.00 23.68 646 ARG E CA 1
ATOM 3381 C C . ARG E 1 66 ? 1.299 65.209 23.652 1.00 22.35 646 ARG E C 1
ATOM 3382 O O . ARG E 1 66 ? 0.233 64.946 24.198 1.00 26.16 646 ARG E O 1
ATOM 3390 N N . LEU E 1 67 ? 1.364 65.897 22.521 1.00 20.98 647 LEU E N 1
ATOM 3391 C CA . LEU E 1 67 ? 0.130 66.404 21.890 1.00 20.13 647 LEU E CA 1
ATOM 3392 C C . LEU E 1 67 ? -0.673 65.252 21.277 1.00 21.79 647 LEU E C 1
ATOM 3393 O O . LEU E 1 67 ? -1.883 65.225 21.364 1.00 22.12 647 LEU E O 1
ATOM 3398 N N . ARG E 1 68 ? 0.024 64.292 20.668 1.00 20.62 648 ARG E N 1
ATOM 3399 C CA . ARG E 1 68 ? -0.621 63.074 20.176 1.00 19.87 648 ARG E CA 1
ATOM 3400 C C . ARG E 1 68 ? -1.437 62.428 21.299 1.00 25.66 648 ARG E C 1
ATOM 3401 O O . ARG E 1 68 ? -2.635 62.172 21.140 1.00 21.39 648 ARG E O 1
ATOM 3409 N N . ASP E 1 69 ? -0.790 62.196 22.442 1.00 22.06 649 ASP E N 1
ATOM 3410 C CA . ASP E 1 69 ? -1.464 61.512 23.535 1.00 25.22 649 ASP E CA 1
ATOM 3411 C C . ASP E 1 69 ? -2.662 62.310 24.063 1.00 28.14 649 ASP E C 1
ATOM 3412 O O . ASP E 1 69 ? -3.722 61.739 24.336 1.00 31.04 649 ASP E O 1
ATOM 3417 N N . LEU E 1 70 ? -2.509 63.617 24.198 1.00 29.35 650 LEU E N 1
ATOM 3418 C CA . LEU E 1 70 ? -3.624 64.427 24.691 1.00 26.48 650 LEU E CA 1
ATOM 3419 C C . LEU E 1 70 ? -4.777 64.431 23.676 1.00 25.68 650 LEU E C 1
ATOM 3420 O O . LEU E 1 70 ? -5.932 64.316 24.070 1.00 28.81 650 LEU E O 1
ATOM 3425 N N . VAL E 1 71 ? -4.484 64.567 22.376 1.00 22.26 651 VAL E N 1
ATOM 3426 C CA . VAL E 1 71 ? -5.580 64.486 21.397 1.00 22.31 651 VAL E CA 1
ATOM 3427 C C . VAL E 1 71 ? -6.282 63.106 21.499 1.00 24.51 651 VAL E C 1
ATOM 3428 O O . VAL E 1 71 ? -7.498 63.036 21.531 1.00 25.52 651 VAL E O 1
ATOM 3432 N N . LEU E 1 72 ? -5.506 62.021 21.627 1.00 25.44 652 LEU E N 1
ATOM 3433 C CA . LEU E 1 72 ? -6.078 60.674 21.609 1.00 24.96 652 LEU E CA 1
ATOM 3434 C C . LEU E 1 72 ? -7.064 60.454 22.754 1.00 27.41 652 LEU E C 1
ATOM 3435 O O . LEU E 1 72 ? -8.025 59.712 22.614 1.00 27.74 652 LEU E O 1
ATOM 3440 N N . LYS E 1 73 ? -6.827 61.099 23.888 1.00 26.67 653 LYS E N 1
ATOM 3441 C CA . LYS E 1 73 ? -7.713 60.900 25.016 1.00 28.73 653 LYS E CA 1
ATOM 3442 C C . LYS E 1 73 ? -9.139 61.426 24.778 1.00 29.61 653 LYS E C 1
ATOM 3443 O O . LYS E 1 73 ? -10.044 60.996 25.457 1.00 31.54 653 LYS E O 1
ATOM 3449 N N . PHE E 1 74 ? -9.343 62.300 23.782 1.00 28.61 654 PHE E N 1
ATOM 3450 C CA . PHE E 1 74 ? -10.690 62.820 23.456 1.00 29.97 654 PHE E CA 1
ATOM 3451 C C . PHE E 1 74 ? -11.375 62.004 22.373 1.00 30.61 654 PHE E C 1
ATOM 3452 O O . PHE E 1 74 ? -12.545 62.228 22.053 1.00 32.27 654 PHE E O 1
ATOM 3460 N N . LEU E 1 75 ? -10.642 61.061 21.799 1.00 29.67 655 LEU E N 1
ATOM 3461 C CA . LEU E 1 75 ? -11.182 60.323 20.662 1.00 38.07 655 LEU E CA 1
ATOM 3462 C C . LEU E 1 75 ? -11.531 58.887 21.047 1.00 41.58 655 LEU E C 1
ATOM 3463 O O . LEU E 1 75 ? -10.910 58.302 21.921 1.00 33.81 655 LEU E O 1
ATOM 3468 N N . GLN E 1 76 ? -12.564 58.344 20.420 1.00 34.16 656 GLN E N 1
ATOM 3469 C CA . GLN E 1 76 ? -12.940 56.950 20.642 1.00 36.17 656 GLN E CA 1
ATOM 3470 C C . GLN E 1 76 ? -12.205 56.062 19.612 1.00 35.66 656 GLN E C 1
ATOM 3471 O O . GLN E 1 76 ? -12.072 56.442 18.455 1.00 34.92 656 GLN E O 1
ATOM 3477 N N . LYS E 1 77 ? -11.725 54.899 20.038 1.00 39.93 657 LYS E N 1
ATOM 3478 C CA . LYS E 1 77 ? -10.973 53.989 19.171 1.00 47.47 657 LYS E CA 1
ATOM 3479 C C . LYS E 1 77 ? -11.805 52.776 18.789 1.00 52.00 657 LYS E C 1
ATOM 3480 O O . LYS E 1 77 ? -12.571 52.295 19.606 1.00 55.10 657 LYS E O 1
ATOM 3486 N N . PHE E 1 78 ? -11.640 52.269 17.562 1.00 50.76 658 PHE E N 1
ATOM 3487 C CA . PHE E 1 78 ? -12.338 51.045 17.140 1.00 58.25 658 PHE E CA 1
ATOM 3488 C C . PHE E 1 78 ? -11.613 50.188 16.074 1.00 56.31 658 PHE E C 1
ATOM 3489 O O . PHE E 1 78 ? -10.552 50.554 15.547 1.00 56.17 658 PHE E O 1
ATOM 3497 N N . LEU F 2 18 ? -20.335 55.081 12.288 1.00 74.46 504 LEU F N 1
ATOM 3498 C CA . LEU F 2 18 ? -20.507 56.535 12.367 1.00 80.14 504 LEU F CA 1
ATOM 3499 C C . LEU F 2 18 ? -19.521 57.298 11.470 1.00 75.69 504 LEU F C 1
ATOM 3500 O O . LEU F 2 18 ? -19.630 57.240 10.242 1.00 80.19 504 LEU F O 1
ATOM 3505 N N . ALA F 2 19 ? -18.572 58.013 12.082 1.00 60.61 505 ALA F N 1
ATOM 3506 C CA . ALA F 2 19 ? -17.667 58.907 11.347 1.00 62.14 505 ALA F CA 1
ATOM 3507 C C . ALA F 2 19 ? -16.180 58.821 11.782 1.00 52.58 505 ALA F C 1
ATOM 3508 O O . ALA F 2 19 ? -15.841 59.000 12.949 1.00 51.54 505 ALA F O 1
ATOM 3510 N N . GLU F 2 20 ? -15.299 58.559 10.829 1.00 35.36 506 GLU F N 1
ATOM 3511 C CA . GLU F 2 20 ? -13.882 58.429 11.115 1.00 35.27 506 GLU F CA 1
ATOM 3512 C C . GLU F 2 20 ? -13.254 59.787 11.390 1.00 28.65 506 GLU F C 1
ATOM 3513 O O . GLU F 2 20 ? -13.507 60.739 10.668 1.00 29.61 506 GLU F O 1
ATOM 3519 N N . HIS F 2 21 ? -12.447 59.874 12.440 1.00 25.93 507 HIS F N 1
ATOM 3520 C CA . HIS F 2 21 ? -11.704 61.114 12.744 1.00 22.96 507 HIS F CA 1
ATOM 3521 C C . HIS F 2 21 ? -10.270 60.977 12.228 1.00 35.61 507 HIS F C 1
ATOM 3522 O O . HIS F 2 21 ? -9.544 60.083 12.713 1.00 28.69 507 HIS F O 1
ATOM 3529 N N . GLN F 2 22 ? -9.848 61.823 11.270 1.00 25.72 508 GLN F N 1
ATOM 3530 C CA . GLN F 2 22 ? -8.460 61.743 10.769 1.00 28.57 508 GLN F CA 1
ATOM 3531 C C . GLN F 2 22 ? -7.508 62.458 11.723 1.00 25.14 508 GLN F C 1
ATOM 3532 O O . GLN F 2 22 ? -7.659 63.650 11.998 1.00 28.01 508 GLN F O 1
ATOM 3538 N N . LEU F 2 23 ? -6.544 61.726 12.254 1.00 19.87 509 LEU F N 1
ATOM 3539 C CA . LEU F 2 23 ? -5.497 62.343 13.038 1.00 17.68 509 LEU F CA 1
ATOM 3540 C C . LEU F 2 23 ? -4.226 62.318 12.167 1.00 22.23 509 LEU F C 1
ATOM 3541 O O . LEU F 2 23 ? -3.707 61.241 11.841 1.00 17.79 509 LEU F O 1
ATOM 3546 N N . ARG F 2 24 ? -3.755 63.502 11.797 1.00 15.62 510 ARG F N 1
ATOM 3547 C CA . ARG F 2 24 ? -2.607 63.675 10.910 1.00 19.77 510 ARG F CA 1
ATOM 3548 C C . ARG F 2 24 ? -1.482 64.488 11.538 1.00 20.99 510 ARG F C 1
ATOM 3549 O O . ARG F 2 24 ? -1.708 65.430 12.327 1.00 18.72 510 ARG F O 1
ATOM 3557 N N . PHE F 2 25 ? -0.255 64.145 11.178 1.00 19.78 511 PHE F N 1
ATOM 3558 C CA . PHE F 2 25 ? 0.895 64.932 11.635 1.00 16.56 511 PHE F CA 1
ATOM 3559 C C . PHE F 2 25 ? 1.648 65.450 10.433 1.00 17.16 511 PHE F C 1
ATOM 3560 O O . PHE F 2 25 ? 1.793 64.736 9.448 1.00 16.83 511 PHE F O 1
ATOM 3568 N N . THR F 2 26 ? 2.117 66.683 10.526 1.00 14.77 512 THR F N 1
ATOM 3569 C CA . THR F 2 26 ? 3.116 67.181 9.624 1.00 13.58 512 THR F CA 1
ATOM 3570 C C . THR F 2 26 ? 4.238 67.677 10.486 1.00 18.60 512 THR F C 1
ATOM 3571 O O . THR F 2 26 ? 4.053 68.602 11.276 1.00 18.44 512 THR F O 1
ATOM 3575 N N . CYS F 2 27 ? 5.404 67.071 10.320 1.00 17.97 513 CYS F N 1
ATOM 3576 C CA . CYS F 2 27 ? 6.599 67.502 11.024 1.00 17.02 513 CYS F CA 1
ATOM 3577 C C . CYS F 2 27 ? 7.575 68.261 10.118 1.00 20.00 513 CYS F C 1
ATOM 3578 O O . CYS F 2 27 ? 7.921 67.810 9.019 1.00 19.20 513 CYS F O 1
ATOM 3581 N N . ARG F 2 28 ? 8.008 69.437 10.566 1.00 22.29 514 ARG F N 1
ATOM 3582 C CA . ARG F 2 28 ? 8.999 70.222 9.814 1.00 19.41 514 ARG F CA 1
ATOM 3583 C C . ARG F 2 28 ? 10.397 69.784 10.197 1.00 28.54 514 ARG F C 1
ATOM 3584 O O . ARG F 2 28 ? 10.935 70.205 11.231 1.00 23.74 514 ARG F O 1
ATOM 3592 N N . VAL F 2 29 ? 10.989 68.930 9.376 1.00 23.93 515 VAL F N 1
ATOM 3593 C CA . VAL F 2 29 ? 12.354 68.531 9.586 1.00 26.14 515 VAL F CA 1
ATOM 3594 C C . VAL F 2 29 ? 13.300 69.584 9.028 1.00 27.56 515 VAL F C 1
ATOM 3595 O O . VAL F 2 29 ? 13.170 69.973 7.868 1.00 35.04 515 VAL F O 1
ATOM 3599 N N . HIS F 2 30 ? 14.248 70.040 9.842 1.00 30.59 516 HIS F N 1
ATOM 3600 C CA . HIS F 2 30 ? 15.189 71.060 9.406 1.00 36.67 516 HIS F CA 1
ATOM 3601 C C . HIS F 2 30 ? 16.555 70.459 9.062 1.00 37.52 516 HIS F C 1
ATOM 3602 O O . HIS F 2 30 ? 17.255 69.907 9.925 1.00 44.70 516 HIS F O 1
ATOM 3609 N N . LEU F 2 31 ? 16.919 70.558 7.787 1.00 60.09 517 LEU F N 1
ATOM 3610 C CA . LEU F 2 31 ? 18.240 70.144 7.321 1.00 57.23 517 LEU F CA 1
ATOM 3611 C C . LEU F 2 31 ? 19.147 71.346 7.171 1.00 69.38 517 LEU F C 1
ATOM 3612 O O . LEU F 2 31 ? 18.740 72.398 6.672 1.00 66.20 517 LEU F O 1
ATOM 3617 N N . HIS F 2 32 ? 20.390 71.175 7.598 1.00 71.26 518 HIS F N 1
ATOM 3618 C CA . HIS F 2 32 ? 21.375 72.245 7.573 1.00 75.44 518 HIS F CA 1
ATOM 3619 C C . HIS F 2 32 ? 22.518 71.843 6.651 1.00 78.59 518 HIS F C 1
ATOM 3620 O O . HIS F 2 32 ? 23.319 70.989 7.010 1.00 73.26 518 HIS F O 1
ATOM 3627 N N . ASP F 2 33 ? 22.590 72.434 5.460 1.00 87.02 519 ASP F N 1
ATOM 3628 C CA . ASP F 2 33 ? 23.477 71.893 4.421 1.00 89.82 519 ASP F CA 1
ATOM 3629 C C . ASP F 2 33 ? 24.174 72.931 3.553 1.00 95.09 519 ASP F C 1
ATOM 3630 O O . ASP F 2 33 ? 23.635 74.009 3.310 1.00 105.08 519 ASP F O 1
ATOM 3635 N N . THR F 2 34 ? 25.362 72.572 3.066 1.00 91.33 520 THR F N 1
ATOM 3636 C CA . THR F 2 34 ? 26.057 73.317 2.013 1.00 95.91 520 THR F CA 1
ATOM 3637 C C . THR F 2 34 ? 25.354 73.095 0.673 1.00 98.35 520 THR F C 1
ATOM 3638 O O . THR F 2 34 ? 25.546 73.844 -0.288 1.00 102.40 520 THR F O 1
ATOM 3642 N N . ARG F 2 35 ? 24.529 72.051 0.632 1.00 94.03 521 ARG F N 1
ATOM 3643 C CA . ARG F 2 35 ? 23.914 71.554 -0.596 1.00 89.37 521 ARG F CA 1
ATOM 3644 C C . ARG F 2 35 ? 22.721 72.388 -1.059 1.00 90.67 521 ARG F C 1
ATOM 3645 O O . ARG F 2 35 ? 21.950 72.894 -0.238 1.00 93.92 521 ARG F O 1
ATOM 3653 N N . LYS F 2 36 ? 22.571 72.520 -2.376 1.00 91.24 522 LYS F N 1
ATOM 3654 C CA . LYS F 2 36 ? 21.464 73.276 -2.960 1.00 95.56 522 LYS F CA 1
ATOM 3655 C C . LYS F 2 36 ? 20.120 72.763 -2.452 1.00 97.12 522 LYS F C 1
ATOM 3656 O O . LYS F 2 36 ? 19.932 71.553 -2.278 1.00 93.82 522 LYS F O 1
ATOM 3662 N N . GLU F 2 37 ? 19.182 73.679 -2.222 1.00 93.85 523 GLU F N 1
ATOM 3663 C CA . GLU F 2 37 ? 17.852 73.292 -1.759 1.00 90.82 523 GLU F CA 1
ATOM 3664 C C . GLU F 2 37 ? 17.078 72.546 -2.848 1.00 86.91 523 GLU F C 1
ATOM 3665 O O . GLU F 2 37 ? 16.005 72.004 -2.597 1.00 86.82 523 GLU F O 1
ATOM 3671 N N . GLN F 2 38 ? 17.633 72.516 -4.055 1.00 82.85 524 GLN F N 1
ATOM 3672 C CA . GLN F 2 38 ? 16.961 71.906 -5.192 1.00 75.91 524 GLN F CA 1
ATOM 3673 C C . GLN F 2 38 ? 17.102 70.389 -5.245 1.00 69.48 524 GLN F C 1
ATOM 3674 O O . GLN F 2 38 ? 16.174 69.687 -5.658 1.00 62.92 524 GLN F O 1
ATOM 3680 N N . GLU F 2 39 ? 18.256 69.875 -4.836 1.00 62.77 525 GLU F N 1
ATOM 3681 C CA . GLU F 2 39 ? 18.477 68.438 -4.917 1.00 53.48 525 GLU F CA 1
ATOM 3682 C C . GLU F 2 39 ? 17.984 67.725 -3.656 1.00 43.38 525 GLU F C 1
ATOM 3683 O O . GLU F 2 39 ? 18.277 66.551 -3.448 1.00 36.49 525 GLU F O 1
ATOM 3689 N N . THR F 2 40 ? 17.228 68.437 -2.825 1.00 38.55 526 THR F N 1
ATOM 3690 C CA . THR F 2 40 ? 16.887 67.944 -1.489 1.00 40.46 526 THR F CA 1
ATOM 3691 C C . THR F 2 40 ? 16.000 66.701 -1.538 1.00 35.58 526 THR F C 1
ATOM 3692 O O . THR F 2 40 ? 16.313 65.693 -0.891 1.00 33.34 526 THR F O 1
ATOM 3696 N N . ALA F 2 41 ? 14.910 66.763 -2.305 1.00 32.07 527 ALA F N 1
ATOM 3697 C CA . ALA F 2 41 ? 13.992 65.622 -2.394 1.00 29.15 527 ALA F CA 1
ATOM 3698 C C . ALA F 2 41 ? 14.732 64.414 -2.933 1.00 30.24 527 ALA F C 1
ATOM 3699 O O . ALA F 2 41 ? 14.553 63.302 -2.427 1.00 26.08 527 ALA F O 1
ATOM 3701 N N . LEU F 2 42 ? 15.589 64.639 -3.934 1.00 26.38 528 LEU F N 1
ATOM 3702 C CA . LEU F 2 42 ? 16.353 63.546 -4.522 1.00 26.58 528 LEU F CA 1
ATOM 3703 C C . LEU F 2 42 ? 17.324 62.925 -3.482 1.00 26.74 528 LEU F C 1
ATOM 3704 O O . LEU F 2 42 ? 17.400 61.703 -3.373 1.00 26.67 528 LEU F O 1
ATOM 3709 N N . ARG F 2 43 ? 18.023 63.749 -2.699 1.00 32.59 529 ARG F N 1
ATOM 3710 C CA . ARG F 2 43 ? 18.897 63.237 -1.619 1.00 31.32 529 ARG F CA 1
ATOM 3711 C C . ARG F 2 43 ? 18.100 62.406 -0.601 1.00 35.67 529 ARG F C 1
ATOM 3712 O O . ARG F 2 43 ? 18.530 61.330 -0.189 1.00 26.18 529 ARG F O 1
ATOM 3720 N N . VAL F 2 44 ? 16.927 62.899 -0.216 1.00 24.91 530 VAL F N 1
ATOM 3721 C CA . VAL F 2 44 ? 16.093 62.180 0.743 1.00 23.21 530 VAL F CA 1
ATOM 3722 C C . VAL F 2 44 ? 15.683 60.816 0.190 1.00 24.15 530 VAL F C 1
ATOM 3723 O O . VAL F 2 44 ? 15.827 59.792 0.853 1.00 21.99 530 VAL F O 1
ATOM 3727 N N . TYR F 2 45 ? 15.195 60.816 -1.043 1.00 22.13 531 TYR F N 1
ATOM 3728 C CA . TYR F 2 45 ? 14.806 59.586 -1.698 1.00 21.06 531 TYR F CA 1
ATOM 3729 C C . TYR F 2 45 ? 15.967 58.585 -1.733 1.00 22.44 531 TYR F C 1
ATOM 3730 O O . TYR F 2 45 ? 15.790 57.437 -1.400 1.00 23.41 531 TYR F O 1
ATOM 3739 N N . SER F 2 46 ? 17.156 59.023 -2.128 1.00 24.01 532 SER F N 1
ATOM 3740 C CA . SER F 2 46 ? 18.274 58.092 -2.265 1.00 27.71 532 SER F CA 1
ATOM 3741 C C . SER F 2 46 ? 18.672 57.539 -0.910 1.00 33.08 532 SER F C 1
ATOM 3742 O O . SER F 2 46 ? 18.885 56.350 -0.772 1.00 29.18 532 SER F O 1
ATOM 3745 N N . HIS F 2 47 ? 18.793 58.421 0.077 1.00 33.63 533 HIS F N 1
ATOM 3746 C CA . HIS F 2 47 ? 19.075 58.005 1.448 1.00 30.19 533 HIS F CA 1
ATOM 3747 C C . HIS F 2 47 ? 18.035 56.971 1.937 1.00 32.39 533 HIS F C 1
ATOM 3748 O O . HIS F 2 47 ? 18.395 55.874 2.350 1.00 26.91 533 HIS F O 1
ATOM 3755 N N . LEU F 2 48 ? 16.752 57.323 1.907 1.00 23.81 534 LEU F N 1
ATOM 3756 C CA . LEU F 2 48 ? 15.716 56.414 2.419 1.00 31.38 534 LEU F CA 1
ATOM 3757 C C . LEU F 2 48 ? 15.589 55.097 1.621 1.00 33.97 534 LEU F C 1
ATOM 3758 O O . LEU F 2 48 ? 15.346 54.035 2.193 1.00 25.98 534 LEU F O 1
ATOM 3763 N N . LYS F 2 49 ? 15.786 55.166 0.310 1.00 26.67 535 LYS F N 1
ATOM 3764 C CA . LYS F 2 49 ? 15.697 53.984 -0.521 1.00 29.77 535 LYS F CA 1
ATOM 3765 C C . LYS F 2 49 ? 16.792 52.999 -0.127 1.00 34.21 535 LYS F C 1
ATOM 3766 O O . LYS F 2 49 ? 16.584 51.784 -0.086 1.00 33.82 535 LYS F O 1
ATOM 3772 N N . SER F 2 50 ? 17.970 53.533 0.136 1.00 30.28 536 SER F N 1
ATOM 3773 C CA . SER F 2 50 ? 19.096 52.700 0.530 1.00 37.03 536 SER F CA 1
ATOM 3774 C C . SER F 2 50 ? 18.937 52.170 1.956 1.00 43.23 536 SER F C 1
ATOM 3775 O O . SER F 2 50 ? 19.233 51.014 2.225 1.00 51.90 536 SER F O 1
ATOM 3778 N N . VAL F 2 51 ? 18.471 53.020 2.866 1.00 33.37 537 VAL F N 1
ATOM 3779 C CA . VAL F 2 51 ? 18.333 52.653 4.283 1.00 33.58 537 VAL F CA 1
ATOM 3780 C C . VAL F 2 51 ? 17.136 51.709 4.589 1.00 37.54 537 VAL F C 1
ATOM 3781 O O . VAL F 2 51 ? 17.224 50.819 5.431 1.00 35.66 537 VAL F O 1
ATOM 3785 N N . LEU F 2 52 ? 16.027 51.885 3.883 1.00 37.87 538 LEU F N 1
ATOM 3786 C CA . LEU F 2 52 ? 14.835 51.081 4.130 1.00 38.23 538 LEU F CA 1
ATOM 3787 C C . LEU F 2 52 ? 14.548 50.133 2.969 1.00 37.81 538 LEU F C 1
ATOM 3788 O O . LEU F 2 52 ? 13.512 50.262 2.278 1.00 35.03 538 LEU F O 1
ATOM 3793 N N . LYS F 2 53 ? 15.455 49.183 2.762 1.00 42.71 539 LYS F N 1
ATOM 3794 C CA . LYS F 2 53 ? 15.428 48.305 1.586 1.00 45.14 539 LYS F CA 1
ATOM 3795 C C . LYS F 2 53 ? 14.131 47.526 1.424 1.00 46.84 539 LYS F C 1
ATOM 3796 O O . LYS F 2 53 ? 13.750 47.190 0.306 1.00 52.66 539 LYS F O 1
ATOM 3802 N N . ASP F 2 54 ? 13.475 47.230 2.548 1.00 44.59 540 ASP F N 1
ATOM 3803 C CA . ASP F 2 54 ? 12.260 46.410 2.591 1.00 44.48 540 ASP F CA 1
ATOM 3804 C C . ASP F 2 54 ? 10.934 47.201 2.556 1.00 41.59 540 ASP F C 1
ATOM 3805 O O . ASP F 2 54 ? 9.857 46.626 2.696 1.00 42.65 540 ASP F O 1
ATOM 3810 N N . HIS F 2 55 ? 11.012 48.514 2.403 1.00 36.19 541 HIS F N 1
ATOM 3811 C CA . HIS F 2 55 ? 9.814 49.345 2.334 1.00 33.07 541 HIS F CA 1
ATOM 3812 C C . HIS F 2 55 ? 9.572 49.841 0.910 1.00 29.17 541 HIS F C 1
ATOM 3813 O O . HIS F 2 55 ? 10.490 49.892 0.084 1.00 28.53 541 HIS F O 1
ATOM 3820 N N . CYS F 2 56 ? 8.336 50.234 0.650 1.00 26.78 542 CYS F N 1
ATOM 3821 C CA . CYS F 2 56 ? 7.981 50.917 -0.584 1.00 22.88 542 CYS F CA 1
ATOM 3822 C C . CYS F 2 56 ? 8.435 52.382 -0.474 1.00 23.96 542 CYS F C 1
ATOM 3823 O O . CYS F 2 56 ? 7.885 53.146 0.303 1.00 28.82 542 CYS F O 1
ATOM 3826 N N . VAL F 2 57 ? 9.453 52.750 -1.232 1.00 21.29 543 VAL F N 1
ATOM 3827 C CA . VAL F 2 57 ? 9.970 54.118 -1.281 1.00 20.78 543 VAL F CA 1
ATOM 3828 C C . VAL F 2 57 ? 9.861 54.652 -2.718 1.00 17.44 543 VAL F C 1
ATOM 3829 O O . VAL F 2 57 ? 10.311 53.996 -3.646 1.00 17.00 543 VAL F O 1
ATOM 3833 N N . GLN F 2 58 ? 9.294 55.837 -2.891 1.00 16.88 544 GLN F N 1
ATOM 3834 C CA . GLN F 2 58 ? 9.039 56.365 -4.222 1.00 18.07 544 GLN F CA 1
ATOM 3835 C C . GLN F 2 58 ? 9.533 57.809 -4.331 1.00 20.43 544 GLN F C 1
ATOM 3836 O O . GLN F 2 58 ? 9.616 58.542 -3.341 1.00 18.95 544 GLN F O 1
ATOM 3842 N N . HIS F 2 59 ? 9.874 58.185 -5.553 1.00 23.34 545 HIS F N 1
ATOM 3843 C CA . HIS F 2 59 ? 10.141 59.551 -5.914 1.00 22.50 545 HIS F CA 1
ATOM 3844 C C . HIS F 2 59 ? 9.097 59.871 -6.978 1.00 21.61 545 HIS F C 1
ATOM 3845 O O . HIS F 2 59 ? 9.156 59.330 -8.083 1.00 16.30 545 HIS F O 1
ATOM 3852 N N . LEU F 2 60 ? 8.141 60.727 -6.625 1.00 15.63 546 LEU F N 1
ATOM 3853 C CA . LEU F 2 60 ? 6.943 60.964 -7.417 1.00 18.20 546 LEU F CA 1
ATOM 3854 C C . LEU F 2 60 ? 7.243 62.061 -8.451 1.00 19.69 546 LEU F C 1
ATOM 3855 O O . LEU F 2 60 ? 8.187 62.837 -8.254 1.00 15.92 546 LEU F O 1
ATOM 3860 N N . PRO F 2 61 ? 6.417 62.163 -9.510 1.00 17.87 547 PRO F N 1
ATOM 3861 C CA . PRO F 2 61 ? 6.730 63.138 -10.589 1.00 18.73 547 PRO F CA 1
ATOM 3862 C C . PRO F 2 61 ? 6.661 64.613 -10.128 1.00 21.20 547 PRO F C 1
ATOM 3863 O O . PRO F 2 61 ? 7.244 65.457 -10.800 1.00 21.41 547 PRO F O 1
ATOM 3867 N N . ASP F 2 62 ? 5.978 64.912 -9.013 1.00 19.98 548 ASP F N 1
ATOM 3868 C CA . ASP F 2 62 ? 5.890 66.297 -8.518 1.00 24.54 548 ASP F CA 1
ATOM 3869 C C . ASP F 2 62 ? 7.072 66.621 -7.593 1.00 28.82 548 ASP F C 1
ATOM 3870 O O . ASP F 2 62 ? 7.153 67.727 -7.051 1.00 25.92 548 ASP F O 1
ATOM 3875 N N . GLY F 2 63 ? 7.984 65.657 -7.426 1.00 25.79 549 GLY F N 1
ATOM 3876 C CA . GLY F 2 63 ? 9.192 65.849 -6.635 1.00 19.25 549 GLY F CA 1
ATOM 3877 C C . GLY F 2 63 ? 9.050 65.361 -5.196 1.00 24.44 549 GLY F C 1
ATOM 3878 O O . GLY F 2 63 ? 9.984 65.328 -4.409 1.00 24.29 549 GLY F O 1
ATOM 3879 N N . SER F 2 64 ? 7.856 64.973 -4.832 1.00 15.95 550 SER F N 1
ATOM 3880 C CA . SER F 2 64 ? 7.661 64.550 -3.477 1.00 16.63 550 SER F CA 1
ATOM 3881 C C . SER F 2 64 ? 8.186 63.095 -3.295 1.00 20.74 550 SER F C 1
ATOM 3882 O O . SER F 2 64 ? 8.458 62.370 -4.264 1.00 21.97 550 SER F O 1
ATOM 3885 N N . VAL F 2 65 ? 8.379 62.699 -2.048 1.00 19.50 551 VAL F N 1
ATOM 3886 C CA . VAL F 2 65 ? 8.947 61.391 -1.684 1.00 21.74 551 VAL F CA 1
ATOM 3887 C C . VAL F 2 65 ? 7.976 60.663 -0.738 1.00 19.94 551 VAL F C 1
ATOM 3888 O O . VAL F 2 65 ? 7.336 61.300 0.089 1.00 17.17 551 VAL F O 1
ATOM 3892 N N . THR F 2 66 ? 7.830 59.346 -0.880 1.00 13.05 552 THR F N 1
ATOM 3893 C CA . THR F 2 66 ? 6.935 58.629 0.007 1.00 16.75 552 THR F CA 1
ATOM 3894 C C . THR F 2 66 ? 7.632 57.400 0.542 1.00 20.31 552 THR F C 1
ATOM 3895 O O . THR F 2 66 ? 8.515 56.849 -0.115 1.00 22.62 552 THR F O 1
ATOM 3899 N N . VAL F 2 67 ? 7.277 57.012 1.761 1.00 18.30 553 VAL F N 1
ATOM 3900 C CA . VAL F 2 67 ? 7.723 55.753 2.348 1.00 18.08 553 VAL F CA 1
ATOM 3901 C C . VAL F 2 67 ? 6.431 55.127 2.854 1.00 21.04 553 VAL F C 1
ATOM 3902 O O . VAL F 2 67 ? 5.758 55.673 3.741 1.00 17.42 553 VAL F O 1
ATOM 3906 N N . GLU F 2 68 ? 6.057 54.011 2.252 1.00 21.78 554 GLU F N 1
ATOM 3907 C CA . GLU F 2 68 ? 4.697 53.511 2.374 1.00 20.04 554 GLU F CA 1
ATOM 3908 C C . GLU F 2 68 ? 3.752 54.699 2.199 1.00 19.03 554 GLU F C 1
ATOM 3909 O O . GLU F 2 68 ? 3.838 55.407 1.203 1.00 16.38 554 GLU F O 1
ATOM 3915 N N . SER F 2 69 ? 2.889 54.965 3.162 1.00 17.34 555 SER F N 1
ATOM 3916 C CA . SER F 2 69 ? 1.936 56.064 2.972 1.00 21.93 555 SER F CA 1
ATOM 3917 C C . SER F 2 69 ? 2.345 57.373 3.658 1.00 19.48 555 SER F C 1
ATOM 3918 O O . SER F 2 69 ? 1.529 58.300 3.795 1.00 20.10 555 SER F O 1
ATOM 3921 N N . VAL F 2 70 ? 3.600 57.443 4.091 1.00 17.33 556 VAL F N 1
ATOM 3922 C CA . VAL F 2 70 ? 4.127 58.676 4.682 1.00 17.77 556 VAL F CA 1
ATOM 3923 C C . VAL F 2 70 ? 4.620 59.581 3.552 1.00 20.41 556 VAL F C 1
ATOM 3924 O O . VAL F 2 70 ? 5.371 59.114 2.667 1.00 13.10 556 VAL F O 1
ATOM 3928 N N . LEU F 2 71 ? 4.190 60.845 3.565 1.00 13.41 557 LEU F N 1
ATOM 3929 C CA . LEU F 2 71 ? 4.511 61.802 2.498 1.00 18.96 557 LEU F CA 1
ATOM 3930 C C . LEU F 2 71 ? 5.607 62.796 2.937 1.00 18.65 557 LEU F C 1
ATOM 3931 O O . LEU F 2 71 ? 5.502 63.379 4.008 1.00 17.76 557 LEU F O 1
ATOM 3936 N N . LEU F 2 72 ? 6.655 62.960 2.131 1.00 13.48 558 LEU F N 1
ATOM 3937 C CA . LEU F 2 72 ? 7.748 63.889 2.474 1.00 18.74 558 LEU F CA 1
ATOM 3938 C C . LEU F 2 72 ? 7.949 64.858 1.336 1.00 20.38 558 LEU F C 1
ATOM 3939 O O . LEU F 2 72 ? 8.122 64.436 0.192 1.00 19.80 558 LEU F O 1
ATOM 3944 N N . GLN F 2 73 ? 7.970 66.146 1.641 1.00 21.47 559 GLN F N 1
ATOM 3945 C CA . GLN F 2 73 ? 8.034 67.183 0.605 1.00 19.26 559 GLN F CA 1
ATOM 3946 C C . GLN F 2 73 ? 9.040 68.216 1.022 1.00 28.79 559 GLN F C 1
ATOM 3947 O O . GLN F 2 73 ? 9.022 68.684 2.158 1.00 24.93 559 GLN F O 1
ATOM 3953 N N . ALA F 2 74 ? 9.951 68.525 0.118 1.00 24.80 560 ALA F N 1
ATOM 3954 C CA . ALA F 2 74 ? 10.897 69.594 0.324 1.00 30.77 560 ALA F CA 1
ATOM 3955 C C . ALA F 2 74 ? 10.108 70.884 0.267 1.00 39.57 560 ALA F C 1
ATOM 3956 O O . ALA F 2 74 ? 9.294 71.078 -0.635 1.00 39.36 560 ALA F O 1
ATOM 3958 N N . ALA F 2 75 ? 10.287 71.738 1.263 1.00 42.06 561 ALA F N 1
ATOM 3959 C CA . ALA F 2 75 ? 9.519 72.967 1.286 1.00 47.89 561 ALA F CA 1
ATOM 3960 C C . ALA F 2 75 ? 10.083 73.965 0.282 1.00 53.36 561 ALA F C 1
ATOM 3961 O O . ALA F 2 75 ? 11.281 73.948 -0.018 1.00 49.75 561 ALA F O 1
ATOM 3963 N N . ALA F 2 76 ? 9.195 74.809 -0.242 1.00 61.81 562 ALA F N 1
ATOM 3964 C CA . ALA F 2 76 ? 9.549 75.918 -1.125 1.00 70.99 562 ALA F CA 1
ATOM 3965 C C . ALA F 2 76 ? 10.573 76.838 -0.452 1.00 80.66 562 ALA F C 1
ATOM 3966 O O . ALA F 2 76 ? 10.667 76.848 0.777 1.00 86.17 562 ALA F O 1
ATOM 3968 N N . PRO F 2 77 ? 11.352 77.597 -1.254 1.00 77.80 563 PRO F N 1
ATOM 3969 C CA . PRO F 2 77 ? 12.323 78.627 -0.853 1.00 73.37 563 PRO F CA 1
ATOM 3970 C C . PRO F 2 77 ? 12.166 79.197 0.555 1.00 68.35 563 PRO F C 1
ATOM 3971 O O . PRO F 2 77 ? 13.176 79.261 1.259 1.00 70.64 563 PRO F O 1
ATOM 3975 N N . LYS F 2 84 ? 16.763 74.899 4.976 1.00 43.18 570 LYS F N 1
ATOM 3976 C CA . LYS F 2 84 ? 16.079 73.813 4.262 1.00 45.26 570 LYS F CA 1
ATOM 3977 C C . LYS F 2 84 ? 15.095 72.943 5.083 1.00 48.35 570 LYS F C 1
ATOM 3978 O O . LYS F 2 84 ? 15.501 72.159 5.929 1.00 56.11 570 LYS F O 1
ATOM 3984 N N . VAL F 2 85 ? 13.807 73.036 4.775 1.00 33.24 571 VAL F N 1
ATOM 3985 C CA . VAL F 2 85 ? 12.772 72.345 5.554 1.00 29.38 571 VAL F CA 1
ATOM 3986 C C . VAL F 2 85 ? 12.202 71.193 4.740 1.00 29.36 571 VAL F C 1
ATOM 3987 O O . VAL F 2 85 ? 11.888 71.339 3.564 1.00 25.41 571 VAL F O 1
ATOM 3991 N N . LEU F 2 86 ? 12.117 70.031 5.366 1.00 20.74 572 LEU F N 1
ATOM 3992 C CA . LEU F 2 86 ? 11.521 68.859 4.750 1.00 28.67 572 LEU F CA 1
ATOM 3993 C C . LEU F 2 86 ? 10.252 68.529 5.541 1.00 26.35 572 LEU F C 1
ATOM 3994 O O . LEU F 2 86 ? 10.336 68.258 6.743 1.00 23.27 572 LEU F O 1
ATOM 3999 N N . LEU F 2 87 ? 9.096 68.598 4.885 1.00 17.83 573 LEU F N 1
ATOM 4000 C CA . LEU F 2 87 ? 7.811 68.383 5.549 1.00 25.62 573 LEU F CA 1
ATOM 4001 C C . LEU F 2 87 ? 7.479 66.894 5.538 1.00 21.62 573 LEU F C 1
ATOM 4002 O O . LEU F 2 87 ? 7.374 66.301 4.475 1.00 28.60 573 LEU F O 1
ATOM 4007 N N . VAL F 2 88 ? 7.316 66.282 6.702 1.00 19.07 574 VAL F N 1
ATOM 4008 C CA . VAL F 2 88 ? 7.056 64.832 6.745 1.00 16.42 574 VAL F CA 1
ATOM 4009 C C . VAL F 2 88 ? 5.682 64.606 7.327 1.00 17.50 574 VAL F C 1
ATOM 4010 O O . VAL F 2 88 ? 5.418 65.006 8.449 1.00 18.28 574 VAL F O 1
ATOM 4014 N N . SER F 2 89 ? 4.802 63.961 6.577 1.00 19.38 575 SER F N 1
ATOM 4015 C CA . SER F 2 89 ? 3.388 63.980 6.948 1.00 17.73 575 SER F CA 1
ATOM 4016 C C . SER F 2 89 ? 2.795 62.581 6.949 1.00 20.59 575 SER F C 1
ATOM 4017 O O . SER F 2 89 ? 3.009 61.826 6.001 1.00 16.38 575 SER F O 1
ATOM 4020 N N . TRP F 2 90 ? 2.045 62.241 7.996 1.00 17.41 576 TRP F N 1
ATOM 4021 C CA . TRP F 2 90 ? 1.437 60.915 8.108 1.00 15.62 576 TRP F CA 1
ATOM 4022 C C . TRP F 2 90 ? 0.155 60.940 8.886 1.00 24.02 576 TRP F C 1
ATOM 4023 O O . TRP F 2 90 ? -0.088 61.886 9.645 1.00 16.63 576 TRP F O 1
ATOM 4034 N N . THR F 2 91 ? -0.676 59.910 8.706 1.00 19.08 577 THR F N 1
ATOM 4035 C CA . THR F 2 91 ? -1.883 59.784 9.527 1.00 19.67 577 THR F CA 1
ATOM 4036 C C . THR F 2 91 ? -1.554 58.896 10.738 1.00 24.13 577 THR F C 1
ATOM 4037 O O . THR F 2 91 ? -0.524 58.200 10.776 1.00 19.86 577 THR F O 1
ATOM 4041 N N . TYR F 2 92 ? -2.434 58.903 11.721 1.00 20.84 578 TYR F N 1
ATOM 4042 C CA . TYR F 2 92 ? -2.212 58.080 12.907 1.00 21.17 578 TYR F CA 1
ATOM 4043 C C . TYR F 2 92 ? -2.004 56.586 12.623 1.00 21.90 578 TYR F C 1
ATOM 4044 O O . TYR F 2 92 ? -1.241 55.915 13.313 1.00 22.33 578 TYR F O 1
ATOM 4053 N N . GLN F 2 93 ? -2.634 56.054 11.588 1.00 22.50 579 GLN F N 1
ATOM 4054 C CA . GLN F 2 93 ? -2.439 54.639 11.322 1.00 23.68 579 GLN F CA 1
ATOM 4055 C C . GLN F 2 93 ? -0.996 54.324 10.891 1.00 26.89 579 GLN F C 1
ATOM 4056 O O . GLN F 2 93 ? -0.576 53.179 10.947 1.00 23.84 579 GLN F O 1
ATOM 4062 N N . ASP F 2 94 ? -0.230 55.350 10.534 1.00 23.60 580 ASP F N 1
ATOM 4063 C CA . ASP F 2 94 ? 1.176 55.160 10.157 1.00 28.24 580 ASP F CA 1
ATOM 4064 C C . ASP F 2 94 ? 2.091 55.772 11.208 1.00 25.74 580 ASP F C 1
ATOM 4065 O O . ASP F 2 94 ? 3.232 56.097 10.941 1.00 21.86 580 ASP F O 1
ATOM 4070 N N . GLU F 2 95 ? 1.557 55.954 12.403 1.00 23.95 581 GLU F N 1
ATOM 4071 C CA . GLU F 2 95 ? 2.303 56.582 13.495 1.00 27.12 581 GLU F CA 1
ATOM 4072 C C . GLU F 2 95 ? 3.715 56.020 13.696 1.00 29.20 581 GLU F C 1
ATOM 4073 O O . GLU F 2 95 ? 4.661 56.798 13.810 1.00 22.89 581 GLU F O 1
ATOM 4079 N N . GLU F 2 96 ? 3.878 54.691 13.718 1.00 25.56 582 GLU F N 1
ATOM 4080 C CA . GLU F 2 96 ? 5.198 54.144 14.046 1.00 29.47 582 GLU F CA 1
ATOM 4081 C C . GLU F 2 96 ? 6.228 54.523 12.987 1.00 29.98 582 GLU F C 1
ATOM 4082 O O . GLU F 2 96 ? 7.350 54.952 13.290 1.00 23.05 582 GLU F O 1
ATOM 4088 N N . LEU F 2 97 ? 5.847 54.356 11.733 1.00 24.88 583 LEU F N 1
ATOM 4089 C CA . LEU F 2 97 ? 6.755 54.675 10.645 1.00 21.37 583 LEU F CA 1
ATOM 4090 C C . LEU F 2 97 ? 7.023 56.201 10.563 1.00 18.85 583 LEU F C 1
ATOM 4091 O O . LEU F 2 97 ? 8.136 56.621 10.345 1.00 20.86 583 LEU F O 1
ATOM 4096 N N . GLY F 2 98 ? 6.003 57.028 10.720 1.00 18.02 584 GLY F N 1
ATOM 4097 C CA . GLY F 2 98 ? 6.225 58.466 10.658 1.00 16.47 584 GLY F CA 1
ATOM 4098 C C . GLY F 2 98 ? 7.225 58.907 11.714 1.00 24.29 584 GLY F C 1
ATOM 4099 O O . GLY F 2 98 ? 8.173 59.654 11.455 1.00 22.27 584 GLY F O 1
ATOM 4100 N N . SER F 2 99 ? 7.018 58.417 12.921 1.00 18.42 585 SER F N 1
ATOM 4101 C CA . SER F 2 99 ? 7.912 58.716 14.038 1.00 27.92 585 SER F CA 1
ATOM 4102 C C . SER F 2 99 ? 9.329 58.194 13.766 1.00 28.74 585 SER F C 1
ATOM 4103 O O . SER F 2 99 ? 10.321 58.883 13.964 1.00 26.03 585 SER F O 1
ATOM 4106 N N . PHE F 2 100 ? 9.418 56.963 13.290 1.00 25.66 586 PHE F N 1
ATOM 4107 C CA . PHE F 2 100 ? 10.704 56.427 12.871 1.00 23.28 586 PHE F CA 1
ATOM 4108 C C . PHE F 2 100 ? 11.415 57.317 11.844 1.00 33.92 586 PHE F C 1
ATOM 4109 O O . PHE F 2 100 ? 12.596 57.644 12.018 1.00 23.47 586 PHE F O 1
ATOM 4117 N N . LEU F 2 101 ? 10.713 57.718 10.776 1.00 26.45 587 LEU F N 1
ATOM 4118 C CA . LEU F 2 101 ? 11.319 58.561 9.723 1.00 23.61 587 LEU F CA 1
ATOM 4119 C C . LEU F 2 101 ? 11.801 59.913 10.257 1.00 24.81 587 LEU F C 1
ATOM 4120 O O . LEU F 2 101 ? 12.861 60.357 9.862 1.00 25.64 587 LEU F O 1
ATOM 4125 N N . THR F 2 102 ? 11.029 60.576 11.135 1.00 20.26 588 THR F N 1
ATOM 4126 C CA . THR F 2 102 ? 11.439 61.900 11.579 1.00 26.63 588 THR F CA 1
ATOM 4127 C C . THR F 2 102 ? 12.620 61.810 12.550 1.00 26.88 588 THR F C 1
ATOM 4128 O O . THR F 2 102 ? 13.488 62.679 12.548 1.00 31.14 588 THR F O 1
ATOM 4132 N N . SER F 2 103 ? 12.669 60.763 13.362 1.00 22.54 589 SER F N 1
ATOM 4133 C CA . SER F 2 103 ? 13.867 60.541 14.200 1.00 30.18 589 SER F CA 1
ATOM 4134 C C . SER F 2 103 ? 15.091 60.292 13.330 1.00 33.45 589 SER F C 1
ATOM 4135 O O . SER F 2 103 ? 16.164 60.840 13.590 1.00 28.54 589 SER F O 1
ATOM 4138 N N . LEU F 2 104 ? 14.919 59.475 12.290 1.00 25.68 590 LEU F N 1
ATOM 4139 C CA . LEU F 2 104 ? 16.029 59.134 11.398 1.00 30.26 590 LEU F CA 1
ATOM 4140 C C . LEU F 2 104 ? 16.532 60.380 10.674 1.00 31.65 590 LEU F C 1
ATOM 4141 O O . LEU F 2 104 ? 17.735 60.610 10.563 1.00 36.78 590 LEU F O 1
ATOM 4146 N N . LEU F 2 105 ? 15.601 61.208 10.220 1.00 23.95 591 LEU F N 1
ATOM 4147 C CA . LEU F 2 105 ? 15.984 62.344 9.398 1.00 27.21 591 LEU F CA 1
ATOM 4148 C C . LEU F 2 105 ? 16.606 63.452 10.252 1.00 28.51 591 LEU F C 1
ATOM 4149 O O . LEU F 2 105 ? 17.353 64.290 9.748 1.00 30.63 591 LEU F O 1
ATOM 4154 N N . LYS F 2 106 ? 16.323 63.426 11.544 1.00 32.90 592 LYS F N 1
ATOM 4155 C CA . LYS F 2 106 ? 16.936 64.368 12.469 1.00 36.23 592 LYS F CA 1
ATOM 4156 C C . LYS F 2 106 ? 18.468 64.248 12.478 1.00 38.96 592 LYS F C 1
ATOM 4157 O O . LYS F 2 106 ? 19.159 65.209 12.797 1.00 43.68 592 LYS F O 1
ATOM 4163 N N . LYS F 2 107 ? 19.006 63.080 12.122 1.00 31.80 593 LYS F N 1
ATOM 4164 C CA . LYS F 2 107 ? 20.471 62.913 12.073 1.00 38.34 593 LYS F CA 1
ATOM 4165 C C . LYS F 2 107 ? 21.085 63.418 10.757 1.00 47.11 593 LYS F C 1
ATOM 4166 O O . LYS F 2 107 ? 22.308 63.371 10.566 1.00 47.55 593 LYS F O 1
ATOM 4172 N N . GLY F 2 108 ? 20.229 63.921 9.866 1.00 50.04 594 GLY F N 1
ATOM 4173 C CA . GLY F 2 108 ? 20.662 64.579 8.644 1.00 47.96 594 GLY F CA 1
ATOM 4174 C C . GLY F 2 108 ? 20.885 63.624 7.486 1.00 42.60 594 GLY F C 1
ATOM 4175 O O . GLY F 2 108 ? 20.728 62.419 7.635 1.00 38.10 594 GLY F O 1
ATOM 4176 N N . LEU F 2 109 ? 21.256 64.179 6.337 1.00 42.59 595 LEU F N 1
ATOM 4177 C CA . LEU F 2 109 ? 21.467 63.405 5.112 1.00 44.63 595 LEU F CA 1
ATOM 4178 C C . LEU F 2 109 ? 22.955 63.124 4.942 1.00 51.58 595 LEU F C 1
ATOM 4179 O O . LEU F 2 109 ? 23.787 63.952 5.324 1.00 57.94 595 LEU F O 1
ATOM 4184 N N . PRO F 2 110 ? 23.290 61.954 4.373 1.00 57.81 596 PRO F N 1
ATOM 4185 C CA . PRO F 2 110 ? 24.658 61.431 4.188 1.00 63.32 596 PRO F CA 1
ATOM 4186 C C . PRO F 2 110 ? 25.643 62.414 3.548 1.00 67.81 596 PRO F C 1
ATOM 4187 O O . PRO F 2 110 ? 25.207 63.259 2.769 1.00 64.97 596 PRO F O 1
ATOM 4191 N N . LYS G 1 2 ? 14.416 51.955 -19.940 1.00 37.59 582 LYS G N 1
ATOM 4192 C CA . LYS G 1 2 ? 14.173 53.356 -20.341 1.00 35.48 582 LYS G CA 1
ATOM 4193 C C . LYS G 1 2 ? 15.384 54.277 -20.115 1.00 32.51 582 LYS G C 1
ATOM 4194 O O . LYS G 1 2 ? 15.885 54.382 -18.993 1.00 34.99 582 LYS G O 1
ATOM 4200 N N . PRO G 1 3 ? 15.845 54.973 -21.169 1.00 26.05 583 PRO G N 1
ATOM 4201 C CA . PRO G 1 3 ? 17.057 55.795 -20.996 1.00 25.85 583 PRO G CA 1
ATOM 4202 C C . PRO G 1 3 ? 16.830 57.040 -20.167 1.00 32.47 583 PRO G C 1
ATOM 4203 O O . PRO G 1 3 ? 15.703 57.526 -20.081 1.00 30.33 583 PRO G O 1
ATOM 4207 N N . LEU G 1 4 ? 17.902 57.543 -19.571 1.00 31.27 584 LEU G N 1
ATOM 4208 C CA . LEU G 1 4 ? 17.905 58.861 -18.972 1.00 28.28 584 LEU G CA 1
ATOM 4209 C C . LEU G 1 4 ? 17.896 59.907 -20.079 1.00 29.33 584 LEU G C 1
ATOM 4210 O O . LEU G 1 4 ? 18.458 59.686 -21.166 1.00 29.65 584 LEU G O 1
ATOM 4215 N N . LEU G 1 5 ? 17.228 61.027 -19.817 1.00 22.04 585 LEU G N 1
ATOM 4216 C CA . LEU G 1 5 ? 17.151 62.100 -20.800 1.00 22.28 585 LEU G CA 1
ATOM 4217 C C . LEU G 1 5 ? 17.985 63.326 -20.413 1.00 24.64 585 LEU G C 1
ATOM 4218 O O . LEU G 1 5 ? 18.196 63.609 -19.232 1.00 22.86 585 LEU G O 1
ATOM 4223 N N . SER G 1 6 ? 18.466 64.052 -21.417 1.00 24.30 586 SER G N 1
ATOM 4224 C CA . SER G 1 6 ? 19.160 65.292 -21.139 1.00 24.54 586 SER G CA 1
ATOM 4225 C C . SER G 1 6 ? 18.987 66.290 -22.260 1.00 28.63 586 SER G C 1
ATOM 4226 O O . SER G 1 6 ? 18.993 65.938 -23.439 1.00 26.21 586 SER G O 1
ATOM 4229 N N . GLY G 1 7 ? 18.830 67.551 -21.885 1.00 24.98 587 GLY G N 1
ATOM 4230 C CA . GLY G 1 7 ? 18.788 68.584 -22.880 1.00 25.77 587 GLY G CA 1
ATOM 4231 C C . GLY G 1 7 ? 17.729 69.619 -22.628 1.00 27.80 587 GLY G C 1
ATOM 4232 O O . GLY G 1 7 ? 17.178 69.724 -21.537 1.00 28.29 587 GLY G O 1
ATOM 4233 N N . SER G 1 8 ? 17.474 70.411 -23.656 1.00 26.48 588 SER G N 1
ATOM 4234 C CA . SER G 1 8 ? 16.574 71.536 -23.548 1.00 35.35 588 SER G CA 1
ATOM 4235 C C . SER G 1 8 ? 15.715 71.570 -24.807 1.00 41.21 588 SER G C 1
ATOM 4236 O O . SER G 1 8 ? 16.125 71.070 -25.869 1.00 41.98 588 SER G O 1
ATOM 4239 N N . ILE G 1 9 ? 14.508 72.109 -24.683 1.00 34.18 589 ILE G N 1
ATOM 4240 C CA . ILE G 1 9 ? 13.591 72.133 -25.799 1.00 26.50 589 ILE G CA 1
ATOM 4241 C C . ILE G 1 9 ? 13.529 73.544 -26.347 1.00 32.89 589 ILE G C 1
ATOM 4242 O O . ILE G 1 9 ? 12.950 74.421 -25.703 1.00 32.19 589 ILE G O 1
ATOM 4247 N N . PRO G 1 10 ? 14.088 73.768 -27.547 1.00 33.65 590 PRO G N 1
ATOM 4248 C CA . PRO G 1 10 ? 13.964 75.112 -28.117 1.00 36.57 590 PRO G CA 1
ATOM 4249 C C . PRO G 1 10 ? 12.529 75.291 -28.612 1.00 33.17 590 PRO G C 1
ATOM 4250 O O . PRO G 1 10 ? 12.063 74.559 -29.493 1.00 29.66 590 PRO G O 1
ATOM 4254 N N . VAL G 1 11 ? 11.823 76.223 -27.977 1.00 30.54 591 VAL G N 1
ATOM 4255 C CA . VAL G 1 11 ? 10.384 76.373 -28.135 1.00 33.83 591 VAL G CA 1
ATOM 4256 C C . VAL G 1 11 ? 9.997 76.692 -29.576 1.00 29.24 591 VAL G C 1
ATOM 4257 O O . VAL G 1 11 ? 9.046 76.126 -30.113 1.00 26.84 591 VAL G O 1
ATOM 4261 N N . GLU G 1 12 ? 10.760 77.581 -30.197 1.00 28.62 592 GLU G N 1
ATOM 4262 C CA . GLU G 1 12 ? 10.475 77.989 -31.557 1.00 36.76 592 GLU G CA 1
ATOM 4263 C C . GLU G 1 12 ? 10.577 76.772 -32.483 1.00 38.72 592 GLU G C 1
ATOM 4264 O O . GLU G 1 12 ? 9.669 76.503 -33.277 1.00 28.73 592 GLU G O 1
ATOM 4270 N N . GLN G 1 13 ? 11.654 76.007 -32.365 1.00 30.96 593 GLN G N 1
ATOM 4271 C CA . GLN G 1 13 ? 11.815 74.876 -33.265 1.00 34.25 593 GLN G CA 1
ATOM 4272 C C . GLN G 1 13 ? 10.816 73.756 -32.911 1.00 29.09 593 GLN G C 1
ATOM 4273 O O . GLN G 1 13 ? 10.370 73.012 -33.802 1.00 29.86 593 GLN G O 1
ATOM 4279 N N . PHE G 1 14 ? 10.426 73.670 -31.636 1.00 25.03 594 PHE G N 1
ATOM 4280 C CA . PHE G 1 14 ? 9.433 72.669 -31.220 1.00 24.58 594 PHE G CA 1
ATOM 4281 C C . PHE G 1 14 ? 8.058 72.945 -31.855 1.00 26.68 594 PHE G C 1
ATOM 4282 O O . PHE G 1 14 ? 7.459 72.053 -32.461 1.00 24.32 594 PHE G O 1
ATOM 4290 N N . VAL G 1 15 ? 7.574 74.183 -31.722 1.00 25.18 595 VAL G N 1
ATOM 4291 C CA . VAL G 1 15 ? 6.336 74.617 -32.374 1.00 23.48 595 VAL G CA 1
ATOM 4292 C C . VAL G 1 15 ? 6.386 74.383 -33.882 1.00 24.79 595 VAL G C 1
ATOM 4293 O O . VAL G 1 15 ? 5.441 73.866 -34.462 1.00 24.70 595 VAL G O 1
ATOM 4297 N N . GLN G 1 16 ? 7.501 74.708 -34.520 1.00 26.46 596 GLN G N 1
ATOM 4298 C CA . GLN G 1 16 ? 7.615 74.427 -35.957 1.00 36.24 596 GLN G CA 1
ATOM 4299 C C . GLN G 1 16 ? 7.498 72.930 -36.251 1.00 30.25 596 GLN G C 1
ATOM 4300 O O . GLN G 1 16 ? 6.907 72.547 -37.250 1.00 35.48 596 GLN G O 1
ATOM 4306 N N . THR G 1 17 ? 8.050 72.094 -35.380 1.00 26.24 597 THR G N 1
ATOM 4307 C CA . THR G 1 17 ? 7.915 70.667 -35.571 1.00 28.20 597 THR G CA 1
ATOM 4308 C C . THR G 1 17 ? 6.455 70.242 -35.443 1.00 24.83 597 THR G C 1
ATOM 4309 O O . THR G 1 17 ? 5.946 69.458 -36.254 1.00 25.85 597 THR G O 1
ATOM 4313 N N . LEU G 1 18 ? 5.792 70.780 -34.425 1.00 23.82 598 LEU G N 1
ATOM 4314 C CA . LEU G 1 18 ? 4.366 70.528 -34.209 1.00 24.20 598 LEU G CA 1
ATOM 4315 C C . LEU G 1 18 ? 3.578 70.925 -35.450 1.00 24.40 598 LEU G C 1
ATOM 4316 O O . LEU G 1 18 ? 2.745 70.165 -35.935 1.00 25.43 598 LEU G O 1
ATOM 4321 N N . GLU G 1 19 ? 3.853 72.106 -35.963 1.00 25.39 599 GLU G N 1
ATOM 4322 C CA . GLU G 1 19 ? 3.179 72.551 -37.175 1.00 33.99 599 GLU G CA 1
ATOM 4323 C C . GLU G 1 19 ? 3.457 71.641 -38.378 1.00 34.44 599 GLU G C 1
ATOM 4324 O O . GLU G 1 19 ? 2.550 71.403 -39.188 1.00 30.38 599 GLU G O 1
ATOM 4330 N N . LYS G 1 20 ? 4.676 71.110 -38.490 1.00 33.01 600 LYS G N 1
ATOM 4331 C CA . LYS G 1 20 ? 4.985 70.211 -39.610 1.00 35.60 600 LYS G CA 1
ATOM 4332 C C . LYS G 1 20 ? 4.138 68.949 -39.548 1.00 31.49 600 LYS G C 1
ATOM 4333 O O . LYS G 1 20 ? 3.821 68.371 -40.583 1.00 33.83 600 LYS G O 1
ATOM 4339 N N . HIS G 1 21 ? 3.764 68.536 -38.336 1.00 33.95 601 HIS G N 1
ATOM 4340 C CA . HIS G 1 21 ? 2.986 67.296 -38.144 1.00 31.47 601 HIS G CA 1
ATOM 4341 C C . HIS G 1 21 ? 1.489 67.585 -38.110 1.00 41.15 601 HIS G C 1
ATOM 4342 O O . HIS G 1 21 ? 0.702 66.724 -37.741 1.00 48.14 601 HIS G O 1
ATOM 4349 N N . GLY G 1 22 ? 1.097 68.796 -38.517 1.00 32.17 602 GLY G N 1
ATOM 4350 C CA . GLY G 1 22 ? -0.303 69.126 -38.717 1.00 31.46 602 GLY G CA 1
ATOM 4351 C C . GLY G 1 22 ? -1.059 69.826 -37.599 1.00 29.04 602 GLY G C 1
ATOM 4352 O O . GLY G 1 22 ? -2.190 70.241 -37.790 1.00 31.71 602 GLY G O 1
ATOM 4353 N N . PHE G 1 23 ? -0.437 69.988 -36.441 1.00 30.15 603 PHE G N 1
ATOM 4354 C CA . PHE G 1 23 ? -1.119 70.610 -35.308 1.00 26.11 603 PHE G CA 1
ATOM 4355 C C . PHE G 1 23 ? -1.434 72.042 -35.583 1.00 35.37 603 PHE G C 1
ATOM 4356 O O . PHE G 1 23 ? -0.602 72.836 -36.025 1.00 39.47 603 PHE G O 1
ATOM 4364 N N . SER G 1 24 ? -2.657 72.392 -35.282 1.00 30.77 604 SER G N 1
ATOM 4365 C CA . SER G 1 24 ? -3.152 73.684 -35.643 1.00 28.69 604 SER G CA 1
ATOM 4366 C C . SER G 1 24 ? -3.409 74.429 -34.351 1.00 28.86 604 SER G C 1
ATOM 4367 O O . SER G 1 24 ? -3.491 73.797 -33.291 1.00 27.99 604 SER G O 1
ATOM 4370 N N . ASP G 1 25 ? -3.499 75.751 -34.437 1.00 29.16 605 ASP G N 1
ATOM 4371 C CA . ASP G 1 25 ? -4.007 76.555 -33.342 1.00 41.61 605 ASP G CA 1
ATOM 4372 C C . ASP G 1 25 ? -3.061 76.529 -32.155 1.00 39.91 605 ASP G C 1
ATOM 4373 O O . ASP G 1 25 ? -3.489 76.366 -31.034 1.00 34.92 605 ASP G O 1
ATOM 4378 N N . ILE G 1 26 ? -1.771 76.656 -32.421 1.00 36.88 606 ILE G N 1
ATOM 4379 C CA . ILE G 1 26 ? -0.786 76.616 -31.366 1.00 30.21 606 ILE G CA 1
ATOM 4380 C C . ILE G 1 26 ? -0.502 78.010 -30.831 1.00 31.52 606 ILE G C 1
ATOM 4381 O O . ILE G 1 26 ? -0.238 78.937 -31.605 1.00 29.26 606 ILE G O 1
ATOM 4386 N N . LYS G 1 27 ? -0.591 78.152 -29.504 1.00 23.08 607 LYS G N 1
ATOM 4387 C CA . LYS G 1 27 ? -0.187 79.389 -28.840 1.00 26.69 607 LYS G CA 1
ATOM 4388 C C . LYS G 1 27 ? 0.896 79.144 -27.794 1.00 24.32 607 LYS G C 1
ATOM 4389 O O . LYS G 1 27 ? 0.909 78.117 -27.093 1.00 29.00 607 LYS G O 1
ATOM 4395 N N . VAL G 1 28 ? 1.796 80.105 -27.675 1.00 24.77 608 VAL G N 1
ATOM 4396 C CA . VAL G 1 28 ? 2.911 80.008 -26.763 1.00 24.39 608 VAL G CA 1
ATOM 4397 C C . VAL G 1 28 ? 2.816 81.159 -25.797 1.00 31.06 608 VAL G C 1
ATOM 4398 O O . VAL G 1 28 ? 2.699 82.302 -26.226 1.00 31.10 608 VAL G O 1
ATOM 4402 N N . GLU G 1 29 ? 2.882 80.899 -24.500 1.00 30.64 609 GLU G N 1
ATOM 4403 C CA . GLU G 1 29 ? 3.012 82.045 -23.610 1.00 39.32 609 GLU G CA 1
ATOM 4404 C C . GLU G 1 29 ? 4.223 81.918 -22.679 1.00 38.99 609 GLU G C 1
ATOM 4405 O O . GLU G 1 29 ? 4.692 80.811 -22.350 1.00 33.76 609 GLU G O 1
ATOM 4411 N N . ASP G 1 30 ? 4.768 83.070 -22.324 1.00 31.13 610 ASP G N 1
ATOM 4412 C CA . ASP G 1 30 ? 5.877 83.130 -21.396 1.00 33.61 610 ASP G CA 1
ATOM 4413 C C . ASP G 1 30 ? 5.332 82.798 -20.021 1.00 32.82 610 ASP G C 1
ATOM 4414 O O . ASP G 1 30 ? 4.240 83.229 -19.647 1.00 38.19 610 ASP G O 1
ATOM 4419 N N . THR G 1 31 ? 6.091 82.059 -19.246 1.00 32.26 611 THR G N 1
ATOM 4420 C CA . THR G 1 31 ? 5.721 81.866 -17.860 1.00 34.41 611 THR G CA 1
ATOM 4421 C C . THR G 1 31 ? 6.968 82.076 -17.052 1.00 35.23 611 THR G C 1
ATOM 4422 O O . THR G 1 31 ? 8.050 82.085 -17.628 1.00 35.60 611 THR G O 1
ATOM 4426 N N . ALA G 1 32 ? 6.827 82.228 -15.736 1.00 38.02 612 ALA G N 1
ATOM 4427 C CA . ALA G 1 32 ? 7.986 82.229 -14.856 1.00 39.00 612 ALA G CA 1
ATOM 4428 C C . ALA G 1 32 ? 8.800 80.986 -15.191 1.00 50.05 612 ALA G C 1
ATOM 4429 O O . ALA G 1 32 ? 8.246 79.886 -15.314 1.00 42.25 612 ALA G O 1
ATOM 4431 N N . LYS G 1 33 ? 10.100 81.194 -15.415 1.00 50.23 613 LYS G N 1
ATOM 4432 C CA . LYS G 1 33 ? 11.092 80.147 -15.765 1.00 44.05 613 LYS G CA 1
ATOM 4433 C C . LYS G 1 33 ? 10.759 79.213 -16.931 1.00 43.18 613 LYS G C 1
ATOM 4434 O O . LYS G 1 33 ? 11.306 78.113 -17.028 1.00 43.51 613 LYS G O 1
ATOM 4440 N N . GLY G 1 34 ? 9.914 79.652 -17.857 1.00 36.58 614 GLY G N 1
ATOM 4441 C CA . GLY G 1 34 ? 9.779 78.907 -19.089 1.00 31.95 614 GLY G CA 1
ATOM 4442 C C . GLY G 1 34 ? 8.744 79.401 -20.069 1.00 32.73 614 GLY G C 1
ATOM 4443 O O . GLY G 1 34 ? 8.533 80.603 -20.229 1.00 26.68 614 GLY G O 1
ATOM 4444 N N . HIS G 1 35 ? 8.117 78.444 -20.749 1.00 22.32 615 HIS G N 1
ATOM 4445 C CA . HIS G 1 35 ? 7.034 78.725 -21.669 1.00 25.91 615 HIS G CA 1
ATOM 4446 C C . HIS G 1 35 ? 6.000 77.617 -21.529 1.00 27.52 615 HIS G C 1
ATOM 4447 O O . HIS G 1 35 ? 6.329 76.486 -21.140 1.00 19.02 615 HIS G O 1
ATOM 4454 N N . ILE G 1 36 ? 4.757 77.939 -21.849 1.00 24.15 616 ILE G N 1
ATOM 4455 C CA . ILE G 1 36 ? 3.739 76.905 -22.027 1.00 21.72 616 ILE G CA 1
ATOM 4456 C C . ILE G 1 36 ? 3.324 76.910 -23.494 1.00 24.44 616 ILE G C 1
ATOM 4457 O O . ILE G 1 36 ? 3.107 77.983 -24.057 1.00 24.72 616 ILE G O 1
ATOM 4462 N N . VAL G 1 37 ? 3.243 75.726 -24.101 1.00 23.14 617 VAL G N 1
ATOM 4463 C CA . VAL G 1 37 ? 2.741 75.582 -25.465 1.00 21.52 617 VAL G CA 1
ATOM 4464 C C . VAL G 1 37 ? 1.342 74.996 -25.367 1.00 26.38 617 VAL G C 1
ATOM 4465 O O . VAL G 1 37 ? 1.138 73.899 -24.793 1.00 23.08 617 VAL G O 1
ATOM 4469 N N . LEU G 1 38 ? 0.387 75.736 -25.900 1.00 23.73 618 LEU G N 1
ATOM 4470 C CA . LEU G 1 38 ? -1.017 75.373 -25.830 1.00 32.94 618 LEU G CA 1
ATOM 4471 C C . LEU G 1 38 ? -1.445 74.862 -27.170 1.00 26.58 618 LEU G C 1
ATOM 4472 O O . LEU G 1 38 ? -1.434 75.602 -28.150 1.00 28.33 618 LEU G O 1
ATOM 4477 N N . LEU G 1 39 ? -1.827 73.593 -27.206 1.00 27.80 619 LEU G N 1
ATOM 4478 C CA . LEU G 1 39 ? -2.385 73.007 -28.424 1.00 32.65 619 LEU G CA 1
ATOM 4479 C C . LEU G 1 39 ? -3.863 73.030 -28.254 1.00 38.23 619 LEU G C 1
ATOM 4480 O O . LEU G 1 39 ? -4.442 72.123 -27.672 1.00 40.41 619 LEU G O 1
ATOM 4485 N N . GLN G 1 40 ? -4.481 74.093 -28.723 1.00 46.86 620 GLN G N 1
ATOM 4486 C CA . GLN G 1 40 ? -5.879 74.306 -28.426 1.00 62.48 620 GLN G CA 1
ATOM 4487 C C . GLN G 1 40 ? -6.742 73.280 -29.154 1.00 65.95 620 GLN G C 1
ATOM 4488 O O . GLN G 1 40 ? -7.674 72.736 -28.557 1.00 64.72 620 GLN G O 1
ATOM 4494 N N . GLU G 1 41 ? -6.387 72.975 -30.408 1.00 69.15 621 GLU G N 1
ATOM 4495 C CA . GLU G 1 41 ? -7.121 71.994 -31.223 1.00 77.20 621 GLU G CA 1
ATOM 4496 C C . GLU G 1 41 ? -6.998 70.573 -30.641 1.00 76.12 621 GLU G C 1
ATOM 4497 O O . GLU G 1 41 ? -7.791 69.684 -30.986 1.00 84.88 621 GLU G O 1
ATOM 4503 N N . ALA G 1 42 ? -6.046 70.355 -29.733 1.00 60.24 622 ALA G N 1
ATOM 4504 C CA . ALA G 1 42 ? -5.909 69.025 -29.142 1.00 52.60 622 ALA G CA 1
ATOM 4505 C C . ALA G 1 42 ? -6.027 68.985 -27.608 1.00 52.50 622 ALA G C 1
ATOM 4506 O O . ALA G 1 42 ? -5.647 67.979 -26.994 1.00 50.22 622 ALA G O 1
ATOM 4508 N N . GLU G 1 43 ? -6.572 70.054 -27.009 1.00 49.07 623 GLU G N 1
ATOM 4509 C CA . GLU G 1 43 ? -6.766 70.186 -25.542 1.00 43.74 623 GLU G CA 1
ATOM 4510 C C . GLU G 1 43 ? -5.533 69.786 -24.699 1.00 42.04 623 GLU G C 1
ATOM 4511 O O . GLU G 1 43 ? -5.647 69.103 -23.676 1.00 45.03 623 GLU G O 1
ATOM 4517 N N . THR G 1 44 ? -4.369 70.253 -25.128 1.00 33.75 624 THR G N 1
ATOM 4518 C CA . THR G 1 44 ? -3.090 69.824 -24.592 1.00 33.86 624 THR G CA 1
ATOM 4519 C C . THR G 1 44 ? -2.229 71.007 -24.177 1.00 28.33 624 THR G C 1
ATOM 4520 O O . THR G 1 44 ? -2.266 72.057 -24.838 1.00 29.08 624 THR G O 1
ATOM 4524 N N . LEU G 1 45 ? -1.492 70.841 -23.070 1.00 22.65 625 LEU G N 1
ATOM 4525 C CA . LEU G 1 45 ? -0.496 71.810 -22.611 1.00 20.77 625 LEU G CA 1
ATOM 4526 C C . LEU G 1 45 ? 0.858 71.158 -22.524 1.00 28.86 625 LEU G C 1
ATOM 4527 O O . LEU G 1 45 ? 0.967 70.040 -21.986 1.00 27.24 625 LEU G O 1
ATOM 4532 N N . ILE G 1 46 ? 1.893 71.865 -22.984 1.00 19.36 626 ILE G N 1
ATOM 4533 C CA . ILE G 1 46 ? 3.254 71.402 -22.778 1.00 19.91 626 ILE G CA 1
ATOM 4534 C C . ILE G 1 46 ? 4.052 72.470 -22.068 1.00 21.98 626 ILE G C 1
ATOM 4535 O O . ILE G 1 46 ? 4.332 73.519 -22.653 1.00 22.56 626 ILE G O 1
ATOM 4540 N N . GLN G 1 47 ? 4.339 72.241 -20.786 1.00 22.00 627 GLN G N 1
ATOM 4541 C CA . GLN G 1 47 ? 5.141 73.184 -20.013 1.00 19.84 627 GLN G CA 1
ATOM 4542 C C . GLN G 1 47 ? 6.606 72.886 -20.257 1.00 21.81 627 GLN G C 1
ATOM 4543 O O . GLN G 1 47 ? 7.088 71.778 -20.000 1.00 21.37 627 GLN G O 1
ATOM 4549 N N . ILE G 1 48 ? 7.309 73.893 -20.741 1.00 21.07 628 ILE G N 1
ATOM 4550 C CA . ILE G 1 48 ? 8.692 73.751 -21.134 1.00 20.85 628 ILE G CA 1
ATOM 4551 C C . ILE G 1 48 ? 9.551 74.601 -20.211 1.00 25.71 628 ILE G C 1
ATOM 4552 O O . ILE G 1 48 ? 9.533 75.834 -20.274 1.00 25.72 628 ILE G O 1
ATOM 4557 N N . GLU G 1 49 ? 10.291 73.928 -19.333 1.00 26.75 629 GLU G N 1
ATOM 4558 C CA . GLU G 1 49 ? 11.171 74.614 -18.366 1.00 28.54 629 GLU G CA 1
ATOM 4559 C C . GLU G 1 49 ? 12.572 74.046 -18.444 1.00 31.43 629 GLU G C 1
ATOM 4560 O O . GLU G 1 49 ? 12.795 73.064 -19.155 1.00 25.34 629 GLU G O 1
ATOM 4566 N N . GLU G 1 50 ? 13.531 74.655 -17.746 1.00 33.95 630 GLU G N 1
ATOM 4567 C CA . GLU G 1 50 ? 14.880 74.100 -17.787 1.00 32.85 630 GLU G CA 1
ATOM 4568 C C . GLU G 1 50 ? 14.895 72.687 -17.173 1.00 30.01 630 GLU G C 1
ATOM 4569 O O . GLU G 1 50 ? 14.490 72.480 -16.028 1.00 28.19 630 GLU G O 1
ATOM 4575 N N . ASP G 1 51 ? 15.368 71.725 -17.952 1.00 22.40 631 ASP G N 1
ATOM 4576 C CA . ASP G 1 51 ? 15.417 70.306 -17.535 1.00 21.42 631 ASP G CA 1
ATOM 4577 C C . ASP G 1 51 ? 14.081 69.677 -17.143 1.00 22.17 631 ASP G C 1
ATOM 4578 O O . ASP G 1 51 ? 14.053 68.725 -16.382 1.00 22.69 631 ASP G O 1
ATOM 4583 N N . SER G 1 52 ? 12.982 70.177 -17.706 1.00 18.92 632 SER G N 1
ATOM 4584 C CA . SER G 1 52 ? 11.654 69.722 -17.330 1.00 18.30 632 SER G CA 1
ATOM 4585 C C . SER G 1 52 ? 10.638 70.009 -18.441 1.00 23.95 632 SER G C 1
ATOM 4586 O O . SER G 1 52 ? 10.437 71.161 -18.827 1.00 26.82 632 SER G O 1
ATOM 4589 N N . THR G 1 53 ? 10.014 68.950 -18.949 1.00 23.50 633 THR G N 1
ATOM 4590 C CA . THR G 1 53 ? 8.945 69.068 -19.943 1.00 17.78 633 THR G CA 1
ATOM 4591 C C . THR G 1 53 ? 7.757 68.340 -19.350 1.00 16.82 633 THR G C 1
ATOM 4592 O O . THR G 1 53 ? 7.871 67.196 -18.916 1.00 20.01 633 THR G O 1
ATOM 4596 N N . HIS G 1 54 ? 6.627 69.008 -19.293 1.00 14.24 634 HIS G N 1
ATOM 4597 C CA . HIS G 1 54 ? 5.415 68.413 -18.708 1.00 14.45 634 HIS G CA 1
ATOM 4598 C C . HIS G 1 54 ? 4.315 68.453 -19.773 1.00 23.82 634 HIS G C 1
ATOM 4599 O O . HIS G 1 54 ? 3.883 69.511 -20.189 1.00 19.74 634 HIS G O 1
ATOM 4606 N N . ILE G 1 55 ? 3.908 67.290 -20.228 1.00 18.23 635 ILE G N 1
ATOM 4607 C CA . ILE G 1 55 ? 2.841 67.150 -21.197 1.00 18.67 635 ILE G CA 1
ATOM 4608 C C . ILE G 1 55 ? 1.539 66.825 -20.451 1.00 19.49 635 ILE G C 1
ATOM 4609 O O . ILE G 1 55 ? 1.451 65.797 -19.762 1.00 18.19 635 ILE G O 1
ATOM 4614 N N . ILE G 1 56 ? 0.545 67.698 -20.586 1.00 16.85 636 ILE G N 1
ATOM 4615 C CA . ILE G 1 56 ? -0.759 67.496 -19.935 1.00 21.11 636 ILE G CA 1
ATOM 4616 C C . ILE G 1 56 ? -1.840 67.379 -21.015 1.00 26.58 636 ILE G C 1
ATOM 4617 O O . ILE G 1 56 ? -2.007 68.297 -21.831 1.00 18.91 636 ILE G O 1
ATOM 4622 N N . CYS G 1 57 ? -2.505 66.231 -21.082 1.00 19.33 637 CYS G N 1
ATOM 4623 C CA . CYS G 1 57 ? -3.592 66.061 -22.053 1.00 20.80 637 CYS G CA 1
ATOM 4624 C C . CYS G 1 57 ? -4.639 65.092 -21.538 1.00 32.14 637 CYS G C 1
ATOM 4625 O O . CYS G 1 57 ? -4.549 64.587 -20.406 1.00 27.28 637 CYS G O 1
ATOM 4628 N N . ASP G 1 58 ? -5.631 64.838 -22.381 1.00 24.45 638 ASP G N 1
ATOM 4629 C CA . ASP G 1 58 ? -6.693 63.929 -22.032 1.00 26.83 638 ASP G CA 1
ATOM 4630 C C . ASP G 1 58 ? -6.198 62.491 -22.175 1.00 26.81 638 ASP G C 1
ATOM 4631 O O . ASP G 1 58 ? -5.126 62.242 -22.711 1.00 35.36 638 ASP G O 1
ATOM 4636 N N . ASN G 1 59 ? -7.012 61.547 -21.747 1.00 31.46 639 ASN G N 1
ATOM 4637 C CA . ASN G 1 59 ? -6.664 60.137 -21.852 1.00 30.81 639 ASN G CA 1
ATOM 4638 C C . ASN G 1 59 ? -6.803 59.618 -23.289 1.00 31.13 639 ASN G C 1
ATOM 4639 O O . ASN G 1 59 ? -7.716 58.878 -23.613 1.00 34.14 639 ASN G O 1
ATOM 4644 N N . ASP G 1 60 ? -5.841 60.012 -24.111 1.00 32.05 640 ASP G N 1
ATOM 4645 C CA . ASP G 1 60 ? -5.725 59.663 -25.512 1.00 41.01 640 ASP G CA 1
ATOM 4646 C C . ASP G 1 60 ? -4.284 59.197 -25.719 1.00 33.48 640 ASP G C 1
ATOM 4647 O O . ASP G 1 60 ? -3.356 59.998 -25.870 1.00 25.49 640 ASP G O 1
ATOM 4652 N N . GLU G 1 61 ? -4.091 57.893 -25.705 1.00 29.55 641 GLU G N 1
ATOM 4653 C CA . GLU G 1 61 ? -2.741 57.375 -25.629 1.00 28.24 641 GLU G CA 1
ATOM 4654 C C . GLU G 1 61 ? -1.961 57.660 -26.932 1.00 33.90 641 GLU G C 1
ATOM 4655 O O . GLU G 1 61 ? -0.774 57.993 -26.897 1.00 25.40 641 GLU G O 1
ATOM 4661 N N . MET G 1 62 ? -2.652 57.588 -28.065 1.00 29.57 642 MET G N 1
ATOM 4662 C CA . MET G 1 62 ? -2.059 57.918 -29.355 1.00 38.07 642 MET G CA 1
ATOM 4663 C C . MET G 1 62 ? -1.548 59.371 -29.368 1.00 26.87 642 MET G C 1
ATOM 4664 O O . MET G 1 62 ? -0.459 59.634 -29.820 1.00 27.83 642 MET G O 1
ATOM 4669 N N . LEU G 1 63 ? -2.336 60.299 -28.840 1.00 27.41 643 LEU G N 1
ATOM 4670 C CA . LEU G 1 63 ? -1.920 61.690 -28.762 1.00 24.22 643 LEU G CA 1
ATOM 4671 C C . LEU G 1 63 ? -0.700 61.850 -27.832 1.00 31.22 643 LEU G C 1
ATOM 4672 O O . LEU G 1 63 ? 0.287 62.507 -28.166 1.00 25.47 643 LEU G O 1
ATOM 4677 N N . ARG G 1 64 ? -0.764 61.230 -26.664 1.00 28.05 644 ARG G N 1
ATOM 4678 C CA . ARG G 1 64 ? 0.375 61.250 -25.749 1.00 25.18 644 ARG G CA 1
ATOM 4679 C C . ARG G 1 64 ? 1.667 60.750 -26.402 1.00 28.05 644 ARG G C 1
ATOM 4680 O O . ARG G 1 64 ? 2.717 61.374 -26.302 1.00 28.14 644 ARG G O 1
ATOM 4688 N N . VAL G 1 65 ? 1.564 59.607 -27.064 1.00 22.70 645 VAL G N 1
ATOM 4689 C CA . VAL G 1 65 ? 2.686 58.985 -27.721 1.00 21.32 645 VAL G CA 1
ATOM 4690 C C . VAL G 1 65 ? 3.252 59.870 -28.824 1.00 24.35 645 VAL G C 1
ATOM 4691 O O . VAL G 1 65 ? 4.471 60.013 -28.963 1.00 24.01 645 VAL G O 1
ATOM 4695 N N . ARG G 1 66 ? 2.370 60.464 -29.622 1.00 27.95 646 ARG G N 1
ATOM 4696 C CA . ARG G 1 66 ? 2.843 61.355 -30.669 1.00 25.74 646 ARG G CA 1
ATOM 4697 C C . ARG G 1 66 ? 3.594 62.553 -30.080 1.00 26.86 646 ARG G C 1
ATOM 4698 O O . ARG G 1 66 ? 4.691 62.891 -30.556 1.00 20.92 646 ARG G O 1
ATOM 4706 N N . LEU G 1 67 ? 3.043 63.180 -29.039 1.00 19.96 647 LEU G N 1
ATOM 4707 C CA . LEU G 1 67 ? 3.733 64.312 -28.404 1.00 20.19 647 LEU G CA 1
ATOM 4708 C C . LEU G 1 67 ? 5.021 63.865 -27.707 1.00 23.43 647 LEU G C 1
ATOM 4709 O O . LEU G 1 67 ? 6.033 64.559 -27.751 1.00 18.83 647 LEU G O 1
ATOM 4714 N N . ARG G 1 68 ? 4.982 62.715 -27.047 1.00 16.31 648 ARG G N 1
ATOM 4715 C CA . ARG G 1 68 ? 6.186 62.204 -26.401 1.00 24.08 648 ARG G CA 1
ATOM 4716 C C . ARG G 1 68 ? 7.321 62.048 -27.434 1.00 27.10 648 ARG G C 1
ATOM 4717 O O . ARG G 1 68 ? 8.462 62.507 -27.231 1.00 22.95 648 ARG G O 1
ATOM 4725 N N . ASP G 1 69 ? 6.983 61.434 -28.568 1.00 25.07 649 ASP G N 1
ATOM 4726 C CA . ASP G 1 69 ? 7.973 61.173 -29.609 1.00 26.16 649 ASP G CA 1
ATOM 4727 C C . ASP G 1 69 ? 8.544 62.484 -30.164 1.00 28.41 649 ASP G C 1
ATOM 4728 O O . ASP G 1 69 ? 9.744 62.573 -30.429 1.00 29.23 649 ASP G O 1
ATOM 4733 N N . LEU G 1 70 ? 7.689 63.494 -30.332 1.00 23.28 650 LEU G N 1
ATOM 4734 C CA . LEU G 1 70 ? 8.125 64.784 -30.850 1.00 24.69 650 LEU G CA 1
ATOM 4735 C C . LEU G 1 70 ? 9.059 65.479 -29.844 1.00 25.92 650 LEU G C 1
ATOM 4736 O O . LEU G 1 70 ? 10.042 66.111 -30.237 1.00 24.92 650 LEU G O 1
ATOM 4741 N N . VAL G 1 71 ? 8.748 65.351 -28.557 1.00 21.06 651 VAL G N 1
ATOM 4742 C CA . VAL G 1 71 ? 9.597 65.909 -27.524 1.00 26.13 651 VAL G CA 1
ATOM 4743 C C . VAL G 1 71 ? 10.934 65.189 -27.473 1.00 19.89 651 VAL G C 1
ATOM 4744 O O . VAL G 1 71 ? 11.969 65.857 -27.484 1.00 21.55 651 VAL G O 1
ATOM 4748 N N . LEU G 1 72 ? 10.904 63.850 -27.467 1.00 18.70 652 LEU G N 1
ATOM 4749 C CA . LEU G 1 72 ? 12.120 63.023 -27.367 1.00 23.79 652 LEU G CA 1
ATOM 4750 C C . LEU G 1 72 ? 13.148 63.333 -28.433 1.00 24.71 652 LEU G C 1
ATOM 4751 O O . LEU G 1 72 ? 14.332 63.214 -28.186 1.00 25.75 652 LEU G O 1
ATOM 4756 N N . LYS G 1 73 ? 12.683 63.708 -29.616 1.00 23.60 653 LYS G N 1
ATOM 4757 C CA . LYS G 1 73 ? 13.581 64.014 -30.716 1.00 33.09 653 LYS G CA 1
ATOM 4758 C C . LYS G 1 73 ? 14.525 65.158 -30.355 1.00 27.16 653 LYS G C 1
ATOM 4759 O O . LYS G 1 73 ? 15.588 65.258 -30.918 1.00 26.30 653 LYS G O 1
ATOM 4765 N N . PHE G 1 74 ? 14.102 66.030 -29.439 1.00 29.88 654 PHE G N 1
ATOM 4766 C CA . PHE G 1 74 ? 14.934 67.147 -29.009 1.00 30.94 654 PHE G CA 1
ATOM 4767 C C . PHE G 1 74 ? 15.877 66.811 -27.841 1.00 32.57 654 PHE G C 1
ATOM 4768 O O . PHE G 1 74 ? 16.640 67.665 -27.434 1.00 29.81 654 PHE G O 1
ATOM 4776 N N . LEU G 1 75 ? 15.847 65.590 -27.304 1.00 19.72 655 LEU G N 1
ATOM 4777 C CA . LEU G 1 75 ? 16.627 65.320 -26.084 1.00 34.23 655 LEU G CA 1
ATOM 4778 C C . LEU G 1 75 ? 17.657 64.233 -26.351 1.00 25.97 655 LEU G C 1
ATOM 4779 O O . LEU G 1 75 ? 17.423 63.357 -27.163 1.00 24.13 655 LEU G O 1
ATOM 4784 N N . GLN G 1 76 ? 18.784 64.286 -25.650 1.00 26.31 656 GLN G N 1
ATOM 4785 C CA . GLN G 1 76 ? 19.791 63.235 -25.743 1.00 26.98 656 GLN G CA 1
ATOM 4786 C C . GLN G 1 76 ? 19.394 62.075 -24.845 1.00 30.18 656 GLN G C 1
ATOM 4787 O O . GLN G 1 76 ? 18.830 62.266 -23.768 1.00 26.28 656 GLN G O 1
ATOM 4793 N N . LYS G 1 77 ? 19.692 60.867 -25.298 1.00 30.68 657 LYS G N 1
ATOM 4794 C CA . LYS G 1 77 ? 19.370 59.665 -24.557 1.00 30.60 657 LYS G CA 1
ATOM 4795 C C . LYS G 1 77 ? 20.643 59.095 -23.973 1.00 29.00 657 LYS G C 1
ATOM 4796 O O . LYS G 1 77 ? 21.627 58.938 -24.675 1.00 31.17 657 LYS G O 1
ATOM 4802 N N . PHE G 1 78 ? 20.617 58.783 -22.692 1.00 29.32 658 PHE G N 1
ATOM 4803 C CA . PHE G 1 78 ? 21.742 58.162 -22.026 1.00 32.38 658 PHE G CA 1
ATOM 4804 C C . PHE G 1 78 ? 21.232 56.944 -21.264 1.00 43.54 658 PHE G C 1
ATOM 4805 O O . PHE G 1 78 ? 22.014 56.053 -20.923 1.00 49.47 658 PHE G O 1
ATOM 4813 N N . VAL H 2 7 ? 29.500 51.228 -15.893 1.00 74.64 493 VAL H N 1
ATOM 4814 C CA . VAL H 2 7 ? 29.106 52.628 -15.709 1.00 74.33 493 VAL H CA 1
ATOM 4815 C C . VAL H 2 7 ? 27.607 52.864 -15.963 1.00 69.42 493 VAL H C 1
ATOM 4816 O O . VAL H 2 7 ? 27.145 52.778 -17.109 1.00 68.40 493 VAL H O 1
ATOM 4820 N N . SER H 2 8 ? 26.857 53.177 -14.902 1.00 62.34 494 SER H N 1
ATOM 4821 C CA . SER H 2 8 ? 25.408 53.430 -15.022 1.00 60.23 494 SER H CA 1
ATOM 4822 C C . SER H 2 8 ? 25.092 54.702 -15.817 1.00 51.75 494 SER H C 1
ATOM 4823 O O . SER H 2 8 ? 25.963 55.547 -16.056 1.00 49.23 494 SER H O 1
ATOM 4826 N N . SER H 2 9 ? 23.841 54.836 -16.240 1.00 49.28 495 SER H N 1
ATOM 4827 C CA . SER H 2 9 ? 23.436 56.028 -16.978 1.00 49.34 495 SER H CA 1
ATOM 4828 C C . SER H 2 9 ? 23.526 57.287 -16.110 1.00 44.71 495 SER H C 1
ATOM 4829 O O . SER H 2 9 ? 23.943 58.341 -16.590 1.00 37.66 495 SER H O 1
ATOM 4832 N N . GLU H 2 10 ? 23.147 57.173 -14.840 1.00 43.89 496 GLU H N 1
ATOM 4833 C CA . GLU H 2 10 ? 23.244 58.272 -13.886 1.00 41.53 496 GLU H CA 1
ATOM 4834 C C . GLU H 2 10 ? 24.699 58.767 -13.698 1.00 37.97 496 GLU H C 1
ATOM 4835 O O . GLU H 2 10 ? 24.946 59.987 -13.638 1.00 35.42 496 GLU H O 1
ATOM 4841 N N . GLN H 2 11 ? 25.640 57.819 -13.603 1.00 35.03 497 GLN H N 1
ATOM 4842 C CA . GLN H 2 11 ? 27.089 58.129 -13.492 1.00 42.36 497 GLN H CA 1
ATOM 4843 C C . GLN H 2 11 ? 27.661 58.775 -14.757 1.00 42.16 497 GLN H C 1
ATOM 4844 O O . GLN H 2 11 ? 28.502 59.664 -14.675 1.00 41.83 497 GLN H O 1
ATOM 4850 N N . ALA H 2 12 ? 27.206 58.328 -15.928 1.00 43.96 498 ALA H N 1
ATOM 4851 C CA . ALA H 2 12 ? 27.638 58.930 -17.193 1.00 41.03 498 ALA H CA 1
ATOM 4852 C C . ALA H 2 12 ? 27.232 60.406 -17.237 1.00 32.15 498 ALA H C 1
ATOM 4853 O O . ALA H 2 12 ? 28.061 61.268 -17.495 1.00 33.75 498 ALA H O 1
ATOM 4855 N N . LEU H 2 13 ? 25.970 60.704 -16.940 1.00 28.10 499 LEU H N 1
ATOM 4856 C CA . LEU H 2 13 ? 25.515 62.102 -16.935 1.00 26.02 499 LEU H CA 1
ATOM 4857 C C . LEU H 2 13 ? 26.267 62.938 -15.908 1.00 32.12 499 LEU H C 1
ATOM 4858 O O . LEU H 2 13 ? 26.669 64.082 -16.178 1.00 28.99 499 LEU H O 1
ATOM 4863 N N . LYS H 2 14 ? 26.439 62.376 -14.718 1.00 29.09 500 LYS H N 1
ATOM 4864 C CA . LYS H 2 14 ? 27.207 63.077 -13.693 1.00 30.64 500 LYS H CA 1
ATOM 4865 C C . LYS H 2 14 ? 28.626 63.397 -14.186 1.00 31.68 500 LYS H C 1
ATOM 4866 O O . LYS H 2 14 ? 29.087 64.525 -14.041 1.00 37.52 500 LYS H O 1
ATOM 4872 N N . GLU H 2 15 ? 29.309 62.435 -14.799 1.00 32.85 501 GLU H N 1
ATOM 4873 C CA . GLU H 2 15 ? 30.703 62.668 -15.217 1.00 34.21 501 GLU H CA 1
ATOM 4874 C C . GLU H 2 15 ? 30.766 63.685 -16.376 1.00 36.09 501 GLU H C 1
ATOM 4875 O O . GLU H 2 15 ? 31.701 64.480 -16.456 1.00 32.56 501 GLU H O 1
ATOM 4881 N N . LEU H 2 16 ? 29.777 63.640 -17.269 1.00 29.69 502 LEU H N 1
ATOM 4882 C CA . LEU H 2 16 ? 29.650 64.656 -18.315 1.00 31.73 502 LEU H CA 1
ATOM 4883 C C . LEU H 2 16 ? 29.360 66.043 -17.747 1.00 32.40 502 LEU H C 1
ATOM 4884 O O . LEU H 2 16 ? 29.731 67.046 -18.333 1.00 34.83 502 LEU H O 1
ATOM 4889 N N . GLY H 2 17 ? 28.689 66.091 -16.610 1.00 26.98 503 GLY H N 1
ATOM 4890 C CA . GLY H 2 17 ? 28.272 67.349 -16.032 1.00 31.63 503 GLY H CA 1
ATOM 4891 C C . GLY H 2 17 ? 26.940 67.819 -16.604 1.00 30.35 503 GLY H C 1
ATOM 4892 O O . GLY H 2 17 ? 26.640 69.007 -16.583 1.00 23.33 503 GLY H O 1
ATOM 4893 N N . LEU H 2 18 ? 26.139 66.898 -17.132 1.00 24.41 504 LEU H N 1
ATOM 4894 C CA . LEU H 2 18 ? 24.840 67.290 -17.697 1.00 24.65 504 LEU H CA 1
ATOM 4895 C C . LEU H 2 18 ? 23.705 66.955 -16.715 1.00 31.47 504 LEU H C 1
ATOM 4896 O O . LEU H 2 18 ? 23.753 65.929 -16.038 1.00 27.77 504 LEU H O 1
ATOM 4901 N N . ALA H 2 19 ? 22.701 67.818 -16.628 1.00 26.64 505 ALA H N 1
ATOM 4902 C CA . ALA H 2 19 ? 21.571 67.568 -15.740 1.00 29.61 505 ALA H CA 1
ATOM 4903 C C . ALA H 2 19 ? 20.579 66.590 -16.380 1.00 27.43 505 ALA H C 1
ATOM 4904 O O . ALA H 2 19 ? 20.365 66.573 -17.587 1.00 25.65 505 ALA H O 1
ATOM 4906 N N . GLU H 2 20 ? 19.982 65.741 -15.565 1.00 20.58 506 GLU H N 1
ATOM 4907 C CA . GLU H 2 20 ? 18.994 64.851 -16.098 1.00 19.16 506 GLU H CA 1
ATOM 4908 C C . GLU H 2 20 ? 17.717 65.657 -16.405 1.00 24.03 506 GLU H C 1
ATOM 4909 O O . GLU H 2 20 ? 17.379 66.569 -15.664 1.00 21.51 506 GLU H O 1
ATOM 4915 N N . HIS H 2 21 ? 17.068 65.367 -17.536 1.00 20.52 507 HIS H N 1
ATOM 4916 C CA . HIS H 2 21 ? 15.861 66.082 -17.973 1.00 15.33 507 HIS H CA 1
ATOM 4917 C C . HIS H 2 21 ? 14.640 65.280 -17.490 1.00 20.97 507 HIS H C 1
ATOM 4918 O O . HIS H 2 21 ? 14.542 64.092 -17.777 1.00 19.42 507 HIS H O 1
ATOM 4925 N N . GLN H 2 22 ? 13.724 65.896 -16.755 1.00 18.15 508 GLN H N 1
ATOM 4926 C CA . GLN H 2 22 ? 12.491 65.170 -16.382 1.00 16.07 508 GLN H CA 1
ATOM 4927 C C . GLN H 2 22 ? 11.412 65.342 -17.457 1.00 21.28 508 GLN H C 1
ATOM 4928 O O . GLN H 2 22 ? 10.947 66.466 -17.703 1.00 17.85 508 GLN H O 1
ATOM 4934 N N . LEU H 2 23 ? 11.007 64.248 -18.096 1.00 13.82 509 LEU H N 1
ATOM 4935 C CA . LEU H 2 23 ? 9.849 64.342 -18.967 1.00 15.33 509 LEU H CA 1
ATOM 4936 C C . LEU H 2 23 ? 8.639 63.774 -18.241 1.00 19.34 509 LEU H C 1
ATOM 4937 O O . LEU H 2 23 ? 8.585 62.574 -17.953 1.00 15.41 509 LEU H O 1
ATOM 4942 N N . ARG H 2 24 ? 7.676 64.637 -17.945 1.00 17.57 510 ARG H N 1
ATOM 4943 C CA . ARG H 2 24 ? 6.519 64.261 -17.130 1.00 21.69 510 ARG H CA 1
ATOM 4944 C C . ARG H 2 24 ? 5.263 64.278 -17.981 1.00 21.49 510 ARG H C 1
ATOM 4945 O O . ARG H 2 24 ? 5.131 65.124 -18.858 1.00 15.22 510 ARG H O 1
ATOM 4953 N N . PHE H 2 25 ? 4.380 63.313 -17.742 1.00 14.33 511 PHE H N 1
ATOM 4954 C CA . PHE H 2 25 ? 3.050 63.266 -18.339 1.00 14.75 511 PHE H CA 1
ATOM 4955 C C . PHE H 2 25 ? 2.005 63.410 -17.238 1.00 18.87 511 PHE H C 1
ATOM 4956 O O . PHE H 2 25 ? 2.135 62.837 -16.148 1.00 21.14 511 PHE H O 1
ATOM 4964 N N . THR H 2 26 ? 0.982 64.196 -17.502 1.00 17.19 512 THR H N 1
ATOM 4965 C CA . THR H 2 26 ? -0.231 64.131 -16.703 1.00 20.87 512 THR H CA 1
ATOM 4966 C C . THR H 2 26 ? -1.375 63.855 -17.686 1.00 22.11 512 THR H C 1
ATOM 4967 O O . THR H 2 26 ? -1.558 64.541 -18.706 1.00 21.65 512 THR H O 1
ATOM 4971 N N . CYS H 2 27 ? -2.105 62.796 -17.419 1.00 23.12 513 CYS H N 1
ATOM 4972 C CA . CYS H 2 27 ? -3.219 62.479 -18.270 1.00 22.65 513 CYS H CA 1
ATOM 4973 C C . CYS H 2 27 ? -4.532 62.620 -17.461 1.00 26.42 513 CYS H C 1
ATOM 4974 O O . CYS H 2 27 ? -4.600 62.194 -16.305 1.00 19.44 513 CYS H O 1
ATOM 4977 N N . ARG H 2 28 ? -5.559 63.222 -18.058 1.00 19.31 514 ARG H N 1
ATOM 4978 C CA . ARG H 2 28 ? -6.836 63.434 -17.367 1.00 20.33 514 ARG H CA 1
ATOM 4979 C C . ARG H 2 28 ? -7.797 62.296 -17.698 1.00 28.37 514 ARG H C 1
ATOM 4980 O O . ARG H 2 28 ? -8.283 62.175 -18.812 1.00 29.15 514 ARG H O 1
ATOM 4988 N N . VAL H 2 29 ? -8.035 61.434 -16.726 1.00 23.73 515 VAL H N 1
ATOM 4989 C CA . VAL H 2 29 ? -8.973 60.344 -16.876 1.00 23.25 515 VAL H CA 1
ATOM 4990 C C . VAL H 2 29 ? -10.365 60.836 -16.493 1.00 27.17 515 VAL H C 1
ATOM 4991 O O . VAL H 2 29 ? -10.545 61.428 -15.421 1.00 30.90 515 VAL H O 1
ATOM 4995 N N . HIS H 2 30 ? -11.342 60.646 -17.378 1.00 29.10 516 HIS H N 1
ATOM 4996 C CA . HIS H 2 30 ? -12.691 61.100 -17.087 1.00 26.91 516 HIS H CA 1
ATOM 4997 C C . HIS H 2 30 ? -13.562 59.917 -16.650 1.00 28.33 516 HIS H C 1
ATOM 4998 O O . HIS H 2 30 ? -13.808 58.989 -17.411 1.00 38.47 516 HIS H O 1
ATOM 5005 N N . LEU H 2 31 ? -13.997 59.947 -15.400 1.00 30.10 517 LEU H N 1
ATOM 5006 C CA . LEU H 2 31 ? -14.929 58.959 -14.879 1.00 30.36 517 LEU H CA 1
ATOM 5007 C C . LEU H 2 31 ? -16.356 59.460 -15.082 1.00 42.71 517 LEU H C 1
ATOM 5008 O O . LEU H 2 31 ? -16.653 60.649 -14.895 1.00 31.94 517 LEU H O 1
ATOM 5013 N N . HIS H 2 32 ? -17.234 58.541 -15.463 1.00 33.58 518 HIS H N 1
ATOM 5014 C CA . HIS H 2 32 ? -18.640 58.846 -15.601 1.00 41.16 518 HIS H CA 1
ATOM 5015 C C . HIS H 2 32 ? -19.413 57.849 -14.759 1.00 44.39 518 HIS H C 1
ATOM 5016 O O . HIS H 2 32 ? -19.649 56.726 -15.183 1.00 45.90 518 HIS H O 1
ATOM 5023 N N . ASP H 2 33 ? -19.751 58.251 -13.542 1.00 40.60 519 ASP H N 1
ATOM 5024 C CA . ASP H 2 33 ? -20.639 57.470 -12.701 1.00 45.23 519 ASP H CA 1
ATOM 5025 C C . ASP H 2 33 ? -21.277 58.414 -11.696 1.00 39.67 519 ASP H C 1
ATOM 5026 O O . ASP H 2 33 ? -20.899 59.580 -11.619 1.00 45.55 519 ASP H O 1
ATOM 5031 N N . THR H 2 34 ? -22.224 57.915 -10.910 1.00 46.50 520 THR H N 1
ATOM 5032 C CA . THR H 2 34 ? -22.987 58.784 -10.004 1.00 47.73 520 THR H CA 1
ATOM 5033 C C . THR H 2 34 ? -22.458 58.796 -8.556 1.00 51.29 520 THR H C 1
ATOM 5034 O O . THR H 2 34 ? -23.035 59.431 -7.664 1.00 48.70 520 THR H O 1
ATOM 5038 N N . ARG H 2 35 ? -21.354 58.094 -8.328 1.00 52.24 521 ARG H N 1
ATOM 5039 C CA . ARG H 2 35 ? -20.743 58.105 -7.018 1.00 53.66 521 ARG H CA 1
ATOM 5040 C C . ARG H 2 35 ? -20.237 59.517 -6.725 1.00 54.78 521 ARG H C 1
ATOM 5041 O O . ARG H 2 35 ? -19.886 60.279 -7.645 1.00 46.41 521 ARG H O 1
ATOM 5049 N N . LYS H 2 36 ? -20.240 59.869 -5.444 1.00 54.59 522 LYS H N 1
ATOM 5050 C CA . LYS H 2 36 ? -19.869 61.211 -5.016 1.00 50.70 522 LYS H CA 1
ATOM 5051 C C . LYS H 2 36 ? -18.376 61.505 -5.172 1.00 49.40 522 LYS H C 1
ATOM 5052 O O . LYS H 2 36 ? -17.523 60.649 -4.897 1.00 48.19 522 LYS H O 1
ATOM 5058 N N . GLU H 2 37 ? -18.081 62.733 -5.600 1.00 56.90 523 GLU H N 1
ATOM 5059 C CA . GLU H 2 37 ? -16.714 63.225 -5.776 1.00 52.44 523 GLU H CA 1
ATOM 5060 C C . GLU H 2 37 ? -15.798 62.903 -4.608 1.00 44.45 523 GLU H C 1
ATOM 5061 O O . GLU H 2 37 ? -14.605 62.640 -4.791 1.00 40.45 523 GLU H O 1
ATOM 5067 N N . GLN H 2 38 ? -16.356 62.934 -3.402 1.00 46.03 524 GLN H N 1
ATOM 5068 C CA . GLN H 2 38 ? -15.560 62.729 -2.187 1.00 44.41 524 GLN H CA 1
ATOM 5069 C C . GLN H 2 38 ? -14.893 61.355 -2.169 1.00 39.26 524 GLN H C 1
ATOM 5070 O O . GLN H 2 38 ? -13.834 61.185 -1.568 1.00 41.11 524 GLN H O 1
ATOM 5076 N N . GLU H 2 39 ? -15.522 60.379 -2.817 1.00 41.85 525 GLU H N 1
ATOM 5077 C CA . GLU H 2 39 ? -15.097 58.978 -2.708 1.00 38.64 525 GLU H CA 1
ATOM 5078 C C . GLU H 2 39 ? -14.135 58.513 -3.801 1.00 34.01 525 GLU H C 1
ATOM 5079 O O . GLU H 2 39 ? -13.705 57.365 -3.806 1.00 34.93 525 GLU H O 1
ATOM 5085 N N . THR H 2 40 ? -13.811 59.399 -4.731 1.00 44.70 526 THR H N 1
ATOM 5086 C CA . THR H 2 40 ? -13.044 59.007 -5.907 1.00 35.36 526 THR H CA 1
ATOM 5087 C C . THR H 2 40 ? -11.700 58.371 -5.522 1.00 34.98 526 THR H C 1
ATOM 5088 O O . THR H 2 40 ? -11.382 57.228 -5.946 1.00 26.43 526 THR H O 1
ATOM 5092 N N . ALA H 2 41 ? -10.922 59.061 -4.684 1.00 26.56 527 ALA H N 1
ATOM 5093 C CA . ALA H 2 41 ? -9.543 58.591 -4.422 1.00 29.09 527 ALA H CA 1
ATOM 5094 C C . ALA H 2 41 ? -9.569 57.227 -3.746 1.00 28.26 527 ALA H C 1
ATOM 5095 O O . ALA H 2 41 ? -8.809 56.320 -4.102 1.00 27.61 527 ALA H O 1
ATOM 5097 N N . LEU H 2 42 ? -10.461 57.093 -2.774 1.00 26.64 528 LEU H N 1
ATOM 5098 C CA . LEU H 2 42 ? -10.662 55.833 -2.080 1.00 24.67 528 LEU H CA 1
ATOM 5099 C C . LEU H 2 42 ? -11.072 54.706 -3.047 1.00 25.03 528 LEU H C 1
ATOM 5100 O O . LEU H 2 42 ? -10.589 53.581 -2.936 1.00 25.57 528 LEU H O 1
ATOM 5105 N N . ARG H 2 43 ? -11.976 54.991 -3.966 1.00 26.84 529 ARG H N 1
ATOM 5106 C CA . ARG H 2 43 ? -12.357 53.997 -4.967 1.00 27.60 529 ARG H CA 1
ATOM 5107 C C . ARG H 2 43 ? -11.151 53.607 -5.854 1.00 24.86 529 ARG H C 1
ATOM 5108 O O . ARG H 2 43 ? -10.919 52.435 -6.148 1.00 24.58 529 ARG H O 1
ATOM 5116 N N . VAL H 2 44 ? -10.376 54.598 -6.257 1.00 24.69 530 VAL H N 1
ATOM 5117 C CA . VAL H 2 44 ? -9.247 54.335 -7.126 1.00 21.40 530 VAL H CA 1
ATOM 5118 C C . VAL H 2 44 ? -8.215 53.495 -6.346 1.00 22.85 530 VAL H C 1
ATOM 5119 O O . VAL H 2 44 ? -7.777 52.440 -6.805 1.00 23.52 530 VAL H O 1
ATOM 5123 N N . TYR H 2 45 ? -7.836 53.956 -5.163 1.00 18.74 531 TYR H N 1
ATOM 5124 C CA . TYR H 2 45 ? -6.907 53.203 -4.326 1.00 17.63 531 TYR H CA 1
ATOM 5125 C C . TYR H 2 45 ? -7.339 51.757 -4.204 1.00 28.60 531 TYR H C 1
ATOM 5126 O O . TYR H 2 45 ? -6.550 50.852 -4.458 1.00 24.56 531 TYR H O 1
ATOM 5135 N N . SER H 2 46 ? -8.609 51.535 -3.853 1.00 25.42 532 SER H N 1
ATOM 5136 C CA . SER H 2 46 ? -9.007 50.179 -3.540 1.00 29.13 532 SER H CA 1
ATOM 5137 C C . SER H 2 46 ? -9.054 49.297 -4.798 1.00 29.92 532 SER H C 1
ATOM 5138 O O . SER H 2 46 ? -8.662 48.130 -4.736 1.00 23.60 532 SER H O 1
ATOM 5141 N N . HIS H 2 47 ? -9.500 49.843 -5.934 1.00 23.13 533 HIS H N 1
ATOM 5142 C CA . HIS H 2 47 ? -9.484 49.092 -7.189 1.00 32.25 533 HIS H CA 1
ATOM 5143 C C . HIS H 2 47 ? -8.036 48.753 -7.670 1.00 25.82 533 HIS H C 1
ATOM 5144 O O . HIS H 2 47 ? -7.763 47.621 -8.065 1.00 27.32 533 HIS H O 1
ATOM 5151 N N . LEU H 2 48 ? -7.119 49.715 -7.635 1.00 20.52 534 LEU H N 1
ATOM 5152 C CA . LEU H 2 48 ? -5.764 49.467 -8.139 1.00 18.30 534 LEU H CA 1
ATOM 5153 C C . LEU H 2 48 ? -4.961 48.557 -7.182 1.00 21.66 534 LEU H C 1
ATOM 5154 O O . LEU H 2 48 ? -4.144 47.752 -7.613 1.00 18.35 534 LEU H O 1
ATOM 5159 N N . LYS H 2 49 ? -5.229 48.671 -5.889 1.00 21.53 535 LYS H N 1
ATOM 5160 C CA . LYS H 2 49 ? -4.592 47.801 -4.909 1.00 24.44 535 LYS H CA 1
ATOM 5161 C C . LYS H 2 49 ? -5.072 46.355 -5.149 1.00 25.68 535 LYS H C 1
ATOM 5162 O O . LYS H 2 49 ? -4.300 45.436 -5.080 1.00 26.63 535 LYS H O 1
ATOM 5168 N N . SER H 2 50 ? -6.343 46.187 -5.472 1.00 25.12 536 SER H N 1
ATOM 5169 C CA . SER H 2 50 ? -6.882 44.876 -5.790 1.00 35.54 536 SER H CA 1
ATOM 5170 C C . SER H 2 50 ? -6.211 44.294 -7.042 1.00 33.07 536 SER H C 1
ATOM 5171 O O . SER H 2 50 ? -5.765 43.154 -7.049 1.00 26.93 536 SER H O 1
ATOM 5174 N N . VAL H 2 51 ? -6.147 45.079 -8.107 1.00 26.22 537 VAL H N 1
ATOM 5175 C CA . VAL H 2 51 ? -5.718 44.541 -9.398 1.00 30.32 537 VAL H CA 1
ATOM 5176 C C . VAL H 2 51 ? -4.191 44.417 -9.547 1.00 30.99 537 VAL H C 1
ATOM 5177 O O . VAL H 2 51 ? -3.677 43.405 -10.044 1.00 25.35 537 VAL H O 1
ATOM 5181 N N . LEU H 2 52 ? -3.473 45.465 -9.152 1.00 21.18 538 LEU H N 1
ATOM 5182 C CA . LEU H 2 52 ? -2.021 45.489 -9.287 1.00 20.58 538 LEU H CA 1
ATOM 5183 C C . LEU H 2 52 ? -1.287 44.722 -8.195 1.00 30.27 538 LEU H C 1
ATOM 5184 O O . LEU H 2 52 ? -0.639 45.315 -7.314 1.00 28.32 538 LEU H O 1
ATOM 5189 N N . LYS H 2 53 ? -1.359 43.393 -8.301 1.00 34.20 539 LYS H N 1
ATOM 5190 C CA . LYS H 2 53 ? -0.777 42.489 -7.313 1.00 38.39 539 LYS H CA 1
ATOM 5191 C C . LYS H 2 53 ? 0.689 42.825 -7.112 1.00 35.57 539 LYS H C 1
ATOM 5192 O O . LYS H 2 53 ? 1.377 43.175 -8.085 1.00 24.66 539 LYS H O 1
ATOM 5198 N N . ASP H 2 54 ? 1.131 42.771 -5.851 1.00 29.69 540 ASP H N 1
ATOM 5199 C CA . ASP H 2 54 ? 2.543 42.932 -5.481 1.00 26.50 540 ASP H CA 1
ATOM 5200 C C . ASP H 2 54 ? 3.132 44.281 -5.900 1.00 24.03 540 ASP H C 1
ATOM 5201 O O . ASP H 2 54 ? 4.352 44.411 -5.998 1.00 33.54 540 ASP H O 1
ATOM 5206 N N . HIS H 2 55 ? 2.289 45.259 -6.193 1.00 21.60 541 HIS H N 1
ATOM 5207 C CA . HIS H 2 55 ? 2.801 46.607 -6.460 1.00 19.80 541 HIS H CA 1
ATOM 5208 C C . HIS H 2 55 ? 2.645 47.381 -5.163 1.00 25.95 541 HIS H C 1
ATOM 5209 O O . HIS H 2 55 ? 1.726 47.096 -4.371 1.00 23.67 541 HIS H O 1
ATOM 5216 N N . CYS H 2 56 ? 3.568 48.309 -4.921 1.00 18.59 542 CYS H N 1
ATOM 5217 C CA . CYS H 2 56 ? 3.407 49.296 -3.849 1.00 25.58 542 CYS H CA 1
ATOM 5218 C C . CYS H 2 56 ? 2.270 50.232 -4.255 1.00 25.61 542 CYS H C 1
ATOM 5219 O O . CYS H 2 56 ? 2.378 50.933 -5.264 1.00 24.95 542 CYS H O 1
ATOM 5222 N N . VAL H 2 57 ? 1.172 50.200 -3.509 1.00 20.81 543 VAL H N 1
ATOM 5223 C CA . VAL H 2 57 ? 0.011 51.062 -3.767 1.00 22.29 543 VAL H CA 1
ATOM 5224 C C . VAL H 2 57 ? -0.351 51.783 -2.455 1.00 21.64 543 VAL H C 1
ATOM 5225 O O . VAL H 2 57 ? -0.514 51.145 -1.435 1.00 22.40 543 VAL H O 1
ATOM 5229 N N . GLN H 2 58 ? -0.449 53.108 -2.498 1.00 18.30 544 GLN H N 1
ATOM 5230 C CA . GLN H 2 58 ? -0.596 53.913 -1.294 1.00 18.81 544 GLN H CA 1
ATOM 5231 C C . GLN H 2 58 ? -1.753 54.887 -1.437 1.00 14.59 544 GLN H C 1
ATOM 5232 O O . GLN H 2 58 ? -2.044 55.372 -2.532 1.00 21.93 544 GLN H O 1
ATOM 5238 N N . HIS H 2 59 ? -2.364 55.187 -0.308 1.00 21.13 545 HIS H N 1
ATOM 5239 C CA . HIS H 2 59 ? -3.307 56.283 -0.136 1.00 18.06 545 HIS H CA 1
ATOM 5240 C C . HIS H 2 5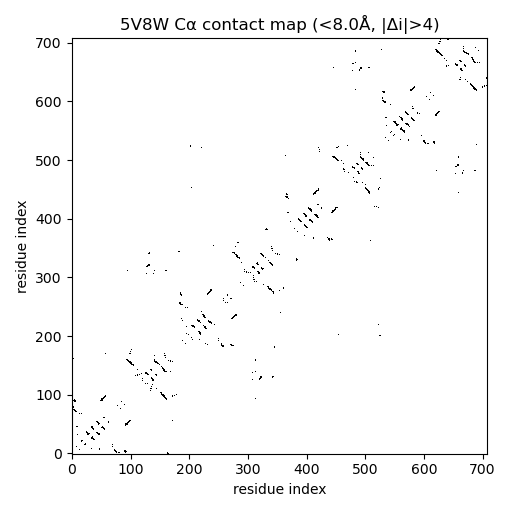9 ? -2.646 57.267 0.861 1.00 16.95 545 HIS H C 1
ATOM 5241 O O . HIS H 2 59 ? -2.518 56.979 2.054 1.00 19.02 545 HIS H O 1
ATOM 5248 N N . LEU H 2 60 ? -2.178 58.385 0.331 1.00 18.69 546 LEU H N 1
ATOM 5249 C CA . LEU H 2 60 ? -1.379 59.373 1.051 1.00 17.70 546 LEU H CA 1
ATOM 5250 C C . LEU H 2 60 ? -2.269 60.288 1.926 1.00 26.39 546 LEU H C 1
ATOM 5251 O O . LEU H 2 60 ? -3.474 60.388 1.666 1.00 19.86 546 LEU H O 1
ATOM 5256 N N . PRO H 2 61 ? -1.682 60.964 2.946 1.00 20.87 547 PRO H N 1
ATOM 5257 C CA . PRO H 2 61 ? -2.477 61.741 3.913 1.00 23.02 547 PRO H CA 1
ATOM 5258 C C . PRO H 2 61 ? -3.212 62.920 3.288 1.00 23.94 547 PRO H C 1
ATOM 5259 O O . PRO H 2 61 ? -4.156 63.425 3.878 1.00 25.89 547 PRO H O 1
ATOM 5263 N N . ASP H 2 62 ? -2.783 63.352 2.118 1.00 23.12 548 ASP H N 1
ATOM 5264 C CA . ASP H 2 62 ? -3.468 64.452 1.430 1.00 26.02 548 ASP H CA 1
ATOM 5265 C C . ASP H 2 62 ? -4.544 63.907 0.492 1.00 25.27 548 ASP H C 1
ATOM 5266 O O . ASP H 2 62 ? -5.105 64.643 -0.285 1.00 25.34 548 ASP H O 1
ATOM 5271 N N . GLY H 2 63 ? -4.800 62.599 0.542 1.00 22.36 549 GLY H N 1
ATOM 5272 C CA . GLY H 2 63 ? -5.809 62.011 -0.324 1.00 22.71 549 GLY H CA 1
ATOM 5273 C C . GLY H 2 63 ? -5.356 61.471 -1.696 1.00 26.72 549 GLY H C 1
ATOM 5274 O O . GLY H 2 63 ? -6.117 60.801 -2.386 1.00 24.56 549 GLY H O 1
ATOM 5275 N N . SER H 2 64 ? -4.129 61.726 -2.128 1.00 19.60 550 SER H N 1
ATOM 5276 C CA . SER H 2 64 ? -3.781 61.199 -3.453 1.00 18.58 550 SER H CA 1
ATOM 5277 C C . SER H 2 64 ? -3.407 59.739 -3.338 1.00 21.67 550 SER H C 1
ATOM 5278 O O . SER H 2 64 ? -3.268 59.189 -2.215 1.00 18.56 550 SER H O 1
ATOM 5281 N N . VAL H 2 65 ? -3.299 59.102 -4.494 1.00 20.20 551 VAL H N 1
ATOM 5282 C CA . VAL H 2 65 ? -3.045 57.668 -4.557 1.00 20.15 551 VAL H CA 1
ATOM 5283 C C . VAL H 2 65 ? -1.798 57.425 -5.375 1.00 21.58 551 VAL H C 1
ATOM 5284 O O . VAL H 2 65 ? -1.543 58.157 -6.332 1.00 18.22 551 VAL H O 1
ATOM 5288 N N . THR H 2 66 ? -0.974 56.450 -4.989 1.00 17.65 552 THR H N 1
ATOM 5289 C CA . THR H 2 66 ? 0.171 56.170 -5.835 1.00 17.88 552 THR H CA 1
ATOM 5290 C C . THR H 2 66 ? 0.244 54.691 -6.149 1.00 19.78 552 THR H C 1
ATOM 5291 O O . THR H 2 66 ? -0.188 53.867 -5.346 1.00 16.87 552 THR H O 1
ATOM 5295 N N . VAL H 2 67 ? 0.777 54.366 -7.329 1.00 21.11 553 VAL H N 1
ATOM 5296 C CA . VAL H 2 67 ? 1.102 52.992 -7.684 1.00 20.05 553 VAL H CA 1
ATOM 5297 C C . VAL H 2 67 ? 2.540 53.034 -8.128 1.00 18.78 553 VAL H C 1
ATOM 5298 O O . VAL H 2 67 ? 2.836 53.708 -9.109 1.00 15.20 553 VAL H O 1
ATOM 5302 N N . GLU H 2 68 ? 3.427 52.363 -7.388 1.00 15.87 554 GLU H N 1
ATOM 5303 C CA . GLU H 2 68 ? 4.849 52.637 -7.458 1.00 20.57 554 GLU H CA 1
ATOM 5304 C C . GLU H 2 68 ? 5.060 54.174 -7.490 1.00 25.70 554 GLU H C 1
ATOM 5305 O O . GLU H 2 68 ? 4.633 54.895 -6.557 1.00 15.58 554 GLU H O 1
ATOM 5311 N N . SER H 2 69 ? 5.697 54.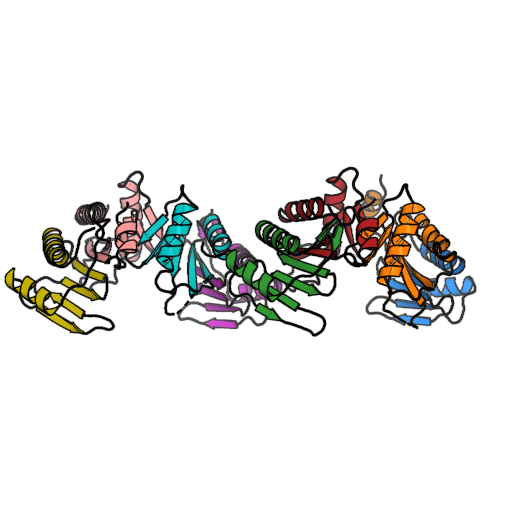687 -8.534 1.00 14.62 555 SER H N 1
ATOM 5312 C CA . SER H 2 69 ? 5.967 56.125 -8.583 1.00 18.49 555 SER H CA 1
ATOM 5313 C C . SER H 2 69 ? 5.004 56.870 -9.521 1.00 21.08 555 SER H C 1
ATOM 5314 O O . SER H 2 69 ? 5.297 57.985 -9.940 1.00 16.87 555 SER H O 1
ATOM 5317 N N . VAL H 2 70 ? 3.888 56.236 -9.874 1.00 14.50 556 VAL H N 1
ATOM 5318 C CA . VAL H 2 70 ? 2.830 56.909 -10.634 1.00 15.94 556 VAL H CA 1
ATOM 5319 C C . VAL H 2 70 ? 1.887 57.619 -9.639 1.00 16.75 556 VAL H C 1
ATOM 5320 O O . VAL H 2 70 ? 1.470 57.001 -8.692 1.00 16.05 556 VAL H O 1
ATOM 5324 N N . LEU H 2 71 ? 1.577 58.899 -9.854 1.00 14.37 557 LEU H N 1
ATOM 5325 C CA . LEU H 2 71 ? 0.784 59.705 -8.939 1.00 17.87 557 LEU H CA 1
ATOM 5326 C C . LEU H 2 71 ? -0.644 59.880 -9.465 1.00 23.83 557 LEU H C 1
ATOM 5327 O O . LEU H 2 71 ? -0.844 60.274 -10.629 1.00 17.17 557 LEU H O 1
ATOM 5332 N N . LEU H 2 72 ? -1.642 59.595 -8.623 1.00 19.56 558 LEU H N 1
ATOM 5333 C CA . LEU H 2 72 ? -3.029 59.801 -9.054 1.00 16.95 558 LEU H CA 1
ATOM 5334 C C . LEU H 2 72 ? -3.800 60.722 -8.096 1.00 20.51 558 LEU H C 1
ATOM 5335 O O . LEU H 2 72 ? -3.826 60.519 -6.874 1.00 19.38 558 LEU H O 1
ATOM 5340 N N . GLN H 2 73 ? -4.446 61.732 -8.663 1.00 18.95 559 GLN H N 1
ATOM 5341 C CA . GLN H 2 73 ? -5.082 62.772 -7.862 1.00 23.47 559 GLN H CA 1
ATOM 5342 C C . GLN H 2 73 ? -6.432 63.131 -8.423 1.00 29.53 559 GLN H C 1
ATOM 5343 O O . GLN H 2 73 ? -6.544 63.420 -9.611 1.00 28.29 559 GLN H O 1
ATOM 5349 N N . ALA H 2 74 ? -7.453 63.129 -7.570 1.00 26.50 560 ALA H N 1
ATOM 5350 C CA . ALA H 2 74 ? -8.779 63.587 -7.988 1.00 34.06 560 ALA H CA 1
ATOM 5351 C C . ALA H 2 74 ? -8.718 65.084 -8.271 1.00 35.72 560 ALA H C 1
ATOM 5352 O O . ALA H 2 74 ? -8.310 65.847 -7.409 1.00 41.00 560 ALA H O 1
ATOM 5354 N N . ALA H 2 75 ? -9.095 65.488 -9.483 1.00 29.07 561 ALA H N 1
ATOM 5355 C CA . ALA H 2 75 ? -9.114 66.912 -9.874 1.00 35.29 561 ALA H CA 1
ATOM 5356 C C . ALA H 2 75 ? -10.314 67.675 -9.290 1.00 42.10 561 ALA H C 1
ATOM 5357 O O . ALA H 2 75 ? -11.276 67.073 -8.779 1.00 43.69 561 ALA H O 1
ATOM 5359 N N . ALA H 2 76 ? -10.245 69.004 -9.367 1.00 44.53 562 ALA H N 1
ATOM 5360 C CA . ALA H 2 76 ? -11.355 69.855 -8.956 1.00 48.17 562 ALA H CA 1
ATOM 5361 C C . ALA H 2 76 ? -12.552 69.608 -9.889 1.00 51.02 562 ALA H C 1
ATOM 5362 O O . ALA H 2 76 ? -12.343 69.183 -11.041 1.00 46.86 562 ALA H O 1
ATOM 5364 N N . PRO H 2 77 ? -13.796 69.854 -9.396 1.00 55.30 563 PRO H N 1
ATOM 5365 C CA . PRO H 2 77 ? -15.054 69.691 -10.150 1.00 56.40 563 PRO H CA 1
ATOM 5366 C C . PRO H 2 77 ? -15.004 70.277 -11.552 1.00 57.05 563 PRO H C 1
ATOM 5367 O O . PRO H 2 77 ? -14.612 71.429 -11.712 1.00 64.10 563 PRO H O 1
ATOM 5371 N N . SER H 2 78 ? -15.386 69.495 -12.553 1.00 55.25 564 SER H N 1
ATOM 5372 C CA . SER H 2 78 ? -15.474 70.024 -13.905 1.00 71.99 564 SER H CA 1
ATOM 5373 C C . SER H 2 78 ? -16.827 70.712 -14.092 1.00 77.41 564 SER H C 1
ATOM 5374 O O . SER H 2 78 ? -17.714 70.613 -13.240 1.00 70.56 564 SER H O 1
ATOM 5377 N N . GLU H 2 79 ? -16.979 71.426 -15.199 1.00 87.43 565 GLU H N 1
ATOM 5378 C CA . GLU H 2 79 ? -18.233 72.121 -15.473 1.00 93.75 565 GLU H CA 1
ATOM 5379 C C . GLU H 2 79 ? -19.173 71.258 -16.306 1.00 88.94 565 GLU H C 1
ATOM 5380 O O . GLU H 2 79 ? -20.153 71.739 -16.891 1.00 91.73 565 GLU H O 1
ATOM 5386 N N . ASP H 2 80 ? -18.828 69.976 -16.360 1.00 74.99 566 ASP H N 1
ATOM 5387 C CA . ASP H 2 80 ? -19.740 68.916 -16.753 1.00 70.27 566 ASP H CA 1
ATOM 5388 C C . ASP H 2 80 ? -20.080 68.137 -15.476 1.00 49.12 566 ASP H C 1
ATOM 5389 O O . ASP H 2 80 ? -19.237 67.425 -14.935 1.00 46.90 566 ASP H O 1
ATOM 5394 N N . PRO H 2 81 ? -21.325 68.281 -14.994 1.00 52.54 567 PRO H N 1
ATOM 5395 C CA . PRO H 2 81 ? -21.796 67.572 -13.798 1.00 53.12 567 PRO H CA 1
ATOM 5396 C C . PRO H 2 81 ? -21.664 66.052 -13.919 1.00 59.34 567 PRO H C 1
ATOM 5397 O O . PRO H 2 81 ? -21.517 65.384 -12.898 1.00 54.92 567 PRO H O 1
ATOM 5401 N N . GLY H 2 82 ? -21.698 65.526 -15.145 1.00 58.47 568 GLY H N 1
ATOM 5402 C CA . GLY H 2 82 ? -21.622 64.091 -15.384 1.00 49.88 568 GLY H CA 1
ATOM 5403 C C . GLY H 2 82 ? -20.230 63.473 -15.329 1.00 53.45 568 GLY H C 1
ATOM 5404 O O . GLY H 2 82 ? -20.073 62.268 -15.514 1.00 50.60 568 GLY H O 1
ATOM 5405 N N . THR H 2 83 ? -19.214 64.279 -15.049 1.00 45.47 569 THR H N 1
ATOM 5406 C CA . THR H 2 83 ? -17.848 63.811 -15.205 1.00 41.96 569 THR H CA 1
ATOM 5407 C C . THR H 2 83 ? -16.991 64.159 -13.985 1.00 38.99 569 THR H C 1
ATOM 5408 O O . THR H 2 83 ? -17.126 65.230 -13.390 1.00 40.09 569 THR H O 1
ATOM 5412 N N . LYS H 2 84 ? -16.144 63.216 -13.608 1.00 35.53 570 LYS H N 1
ATOM 5413 C CA . LYS H 2 84 ? -15.181 63.394 -12.531 1.00 43.86 570 LYS H CA 1
ATOM 5414 C C . LYS H 2 84 ? -13.786 63.107 -13.083 1.00 30.72 570 LYS H C 1
ATOM 5415 O O . LYS H 2 84 ? -13.533 62.045 -13.642 1.00 37.48 570 LYS H O 1
ATOM 5421 N N . VAL H 2 85 ? -12.890 64.066 -12.935 1.00 31.50 571 VAL H N 1
ATOM 5422 C CA . VAL H 2 85 ? -11.554 63.943 -13.511 1.00 27.38 571 VAL H CA 1
ATOM 5423 C C . VAL H 2 85 ? -10.582 63.369 -12.510 1.00 28.48 571 VAL H C 1
ATOM 5424 O O . VAL H 2 85 ? -10.500 63.816 -11.383 1.00 28.77 571 VAL H O 1
ATOM 5428 N N . LEU H 2 86 ? -9.859 62.357 -12.950 1.00 24.84 572 LEU H N 1
ATOM 5429 C CA . LEU H 2 86 ? -8.745 61.819 -12.217 1.00 22.06 572 LEU H CA 1
ATOM 5430 C C . LEU H 2 86 ? -7.435 62.161 -12.969 1.00 24.88 572 LEU H C 1
ATOM 5431 O O . LEU H 2 86 ? -7.278 61.786 -14.139 1.00 26.11 572 LEU H O 1
ATOM 5436 N N . LEU H 2 87 ? -6.523 62.892 -12.323 1.00 20.22 573 LEU H N 1
ATOM 5437 C CA . LEU H 2 87 ? -5.202 63.177 -12.907 1.00 21.88 573 LEU H CA 1
ATOM 5438 C C . LEU H 2 87 ? -4.229 62.043 -12.609 1.00 26.87 573 LEU H C 1
ATOM 5439 O O . LEU H 2 87 ? -4.056 61.645 -11.451 1.00 30.47 573 LEU H O 1
ATOM 5444 N N . VAL H 2 88 ? -3.613 61.502 -13.658 1.00 23.11 574 VAL H N 1
ATOM 5445 C CA . VAL H 2 88 ? -2.668 60.400 -13.514 1.00 15.64 574 VAL H CA 1
ATOM 5446 C C . VAL H 2 88 ? -1.351 60.884 -14.080 1.00 25.11 574 VAL H C 1
ATOM 5447 O O . VAL H 2 88 ? -1.316 61.378 -15.208 1.00 18.00 574 VAL H O 1
ATOM 5451 N N . SER H 2 89 ? -0.274 60.788 -13.303 1.00 14.92 575 SER H N 1
ATOM 5452 C CA . SER H 2 89 ? 0.967 61.440 -13.716 1.00 16.50 575 SER H CA 1
ATOM 5453 C C . SER H 2 89 ? 2.161 60.535 -13.503 1.00 20.66 575 SER H C 1
ATOM 5454 O O . SER H 2 89 ? 2.244 59.802 -12.505 1.00 15.80 575 SER H O 1
ATOM 5457 N N . TRP H 2 90 ? 3.089 60.586 -14.434 1.00 14.80 576 TRP H N 1
ATOM 5458 C CA . TRP H 2 90 ? 4.275 59.771 -14.313 1.00 19.01 576 TRP H CA 1
ATOM 5459 C C . TRP H 2 90 ? 5.407 60.425 -15.068 1.00 20.68 576 TRP H C 1
ATOM 5460 O O . TRP H 2 90 ? 5.170 61.298 -15.907 1.00 18.36 576 TRP H O 1
ATOM 5471 N N . THR H 2 91 ? 6.641 60.030 -14.761 1.00 15.95 577 THR H N 1
ATOM 5472 C CA . THR H 2 91 ? 7.764 60.424 -15.628 1.00 19.58 577 THR H CA 1
ATOM 5473 C C . THR H 2 91 ? 8.008 59.376 -16.711 1.00 22.11 577 THR H C 1
ATOM 5474 O O . THR H 2 91 ? 7.482 58.258 -16.670 1.00 23.16 577 THR H O 1
ATOM 5478 N N . TYR H 2 92 ? 8.859 59.736 -17.657 1.00 22.75 578 TYR H N 1
ATOM 5479 C CA . TYR H 2 92 ? 9.129 58.878 -18.795 1.00 19.12 578 TYR H CA 1
ATOM 5480 C C . TYR H 2 92 ? 9.636 57.509 -18.365 1.00 22.41 578 TYR H C 1
ATOM 5481 O O . TYR H 2 92 ? 9.325 56.503 -19.000 1.00 33.44 578 TYR H O 1
ATOM 5490 N N . GLN H 2 93 ? 10.424 57.469 -17.294 1.00 18.82 579 GLN H N 1
ATOM 5491 C CA . GLN H 2 93 ? 11.010 56.200 -16.864 1.00 24.42 579 GLN H CA 1
ATOM 5492 C C . GLN H 2 93 ? 9.911 55.233 -16.396 1.00 26.89 579 GLN H C 1
ATOM 5493 O O . GLN H 2 93 ? 10.095 54.030 -16.465 1.00 26.72 579 GLN H O 1
ATOM 5499 N N . ASP H 2 94 ? 8.754 55.763 -15.988 1.00 16.11 580 ASP H N 1
ATOM 5500 C CA . ASP H 2 94 ? 7.635 54.926 -15.538 1.00 21.17 580 ASP H CA 1
ATOM 5501 C C . ASP H 2 94 ? 6.497 54.876 -16.574 1.00 16.29 580 ASP H C 1
ATOM 5502 O O . ASP H 2 94 ? 5.364 54.555 -16.250 1.00 18.35 580 ASP H O 1
ATOM 5507 N N . GLU H 2 95 ? 6.826 55.151 -17.822 1.00 17.39 581 GLU H N 1
ATOM 5508 C CA . GLU H 2 95 ? 5.804 55.288 -18.874 1.00 19.57 581 GLU H CA 1
ATOM 5509 C C . GLU H 2 95 ? 4.992 54.020 -19.147 1.00 20.28 581 GLU H C 1
ATOM 5510 O O . GLU H 2 95 ? 3.827 54.084 -19.528 1.00 23.17 581 GLU H O 1
ATOM 5516 N N . GLU H 2 96 ? 5.636 52.867 -19.007 1.00 17.77 582 GLU H N 1
ATOM 5517 C CA . GLU H 2 96 ? 4.975 51.612 -19.313 1.00 18.19 582 GLU H CA 1
ATOM 5518 C C . GLU H 2 96 ? 3.830 51.352 -18.284 1.00 18.34 582 GLU H C 1
ATOM 5519 O O . GLU H 2 96 ? 2.676 51.104 -18.674 1.00 17.12 582 GLU H O 1
ATOM 5525 N N . LEU H 2 97 ? 4.157 51.429 -17.003 1.00 17.11 583 LEU H N 1
ATOM 5526 C CA . LEU H 2 97 ? 3.155 51.351 -15.952 1.00 17.67 583 LEU H CA 1
ATOM 5527 C C . LEU H 2 97 ? 2.135 52.475 -16.032 1.00 17.82 583 LEU H C 1
ATOM 5528 O O . LEU H 2 97 ? 0.941 52.248 -15.850 1.00 18.25 583 LEU H O 1
ATOM 5533 N N . GLY H 2 98 ? 2.601 53.681 -16.329 1.00 17.92 584 GLY H N 1
ATOM 5534 C CA . GLY H 2 98 ? 1.715 54.829 -16.353 1.00 18.17 584 GLY H CA 1
ATOM 5535 C C . GLY H 2 98 ? 0.650 54.655 -17.410 1.00 19.40 584 GLY H C 1
ATOM 5536 O O . GLY H 2 98 ? -0.530 54.810 -17.115 1.00 19.41 584 GLY H O 1
ATOM 5537 N N . SER H 2 99 ? 1.043 54.330 -18.639 1.00 19.23 585 SER H N 1
ATOM 5538 C CA . SER H 2 99 ? 0.026 54.231 -19.682 1.00 25.15 585 SER H CA 1
ATOM 5539 C C . SER H 2 99 ? -0.823 52.999 -19.450 1.00 20.40 585 SER H C 1
ATOM 5540 O O . SER H 2 99 ? -1.995 52.989 -19.821 1.00 17.84 585 SER H O 1
ATOM 5543 N N . PHE H 2 100 ? -0.255 51.969 -18.821 1.00 21.15 586 PHE H N 1
ATOM 5544 C CA . PHE H 2 100 ? -1.064 50.806 -18.484 1.00 19.80 586 PHE H CA 1
ATOM 5545 C C . PHE H 2 100 ? -2.216 51.223 -17.569 1.00 20.14 586 PHE H C 1
ATOM 5546 O O . PHE H 2 100 ? -3.364 50.887 -17.799 1.00 22.81 586 PHE H O 1
ATOM 5554 N N . LEU H 2 101 ? -1.887 51.946 -16.514 1.00 21.25 587 LEU H N 1
ATOM 5555 C CA . LEU H 2 101 ? -2.886 52.395 -15.545 1.00 17.39 587 LEU H CA 1
ATOM 5556 C C . LEU H 2 101 ? -3.960 53.248 -16.197 1.00 18.31 587 LEU H C 1
ATOM 5557 O O . LEU H 2 101 ? -5.133 53.101 -15.912 1.00 21.31 587 LEU H O 1
ATOM 5562 N N . THR H 2 102 ? -3.571 54.120 -17.105 1.00 20.14 588 THR H N 1
ATOM 5563 C CA . THR H 2 102 ? -4.580 54.987 -17.680 1.00 22.92 588 THR H CA 1
ATOM 5564 C C . THR H 2 102 ? -5.461 54.219 -18.646 1.00 25.96 588 THR H C 1
ATOM 5565 O O . THR H 2 102 ? -6.629 54.566 -18.794 1.00 22.09 588 THR H O 1
ATOM 5569 N N . SER H 2 103 ? -4.932 53.171 -19.286 1.00 20.29 589 SER H N 1
ATOM 5570 C CA . SER H 2 103 ? -5.785 52.414 -20.213 1.00 29.22 589 SER H CA 1
ATOM 5571 C C . SER H 2 103 ? -6.722 51.583 -19.388 1.00 25.91 589 SER H C 1
ATOM 5572 O O . SER H 2 103 ? -7.851 51.308 -19.779 1.00 25.38 589 SER H O 1
ATOM 5575 N N . LEU H 2 104 ? -6.227 51.167 -18.228 1.00 21.50 590 LEU H N 1
ATOM 5576 C CA . LEU H 2 104 ? -7.047 50.380 -17.327 1.00 23.90 590 LEU H CA 1
ATOM 5577 C C . LEU H 2 104 ? -8.236 51.189 -16.774 1.00 23.52 590 LEU H C 1
ATOM 5578 O O . LEU H 2 104 ? -9.366 50.719 -16.741 1.00 30.42 590 LEU H O 1
ATOM 5583 N N . LEU H 2 105 ? -7.951 52.407 -16.349 1.00 21.57 591 LEU H N 1
ATOM 5584 C CA . LEU H 2 105 ? -8.916 53.296 -15.704 1.00 23.89 591 LEU H CA 1
ATOM 5585 C C . LEU H 2 105 ? -9.940 53.857 -16.694 1.00 28.24 591 LEU H C 1
ATOM 5586 O O . LEU H 2 105 ? -11.036 54.227 -16.320 1.00 31.44 591 LEU H O 1
ATOM 5591 N N . LYS H 2 106 ? -9.567 53.930 -17.959 1.00 28.19 592 LYS H N 1
ATOM 5592 C CA . LYS H 2 106 ? -10.496 54.392 -18.976 1.00 35.22 592 LYS H CA 1
ATOM 5593 C C . LYS H 2 106 ? -11.720 53.451 -19.083 1.00 34.01 592 LYS H C 1
ATOM 5594 O O . LYS H 2 106 ? -12.789 53.873 -19.509 1.00 33.28 592 LYS H O 1
ATOM 5600 N N . LYS H 2 107 ? -11.585 52.194 -18.655 1.00 31.55 593 LYS H N 1
ATOM 5601 C CA . LYS H 2 107 ? -12.752 51.324 -18.544 1.00 34.32 593 LYS H CA 1
ATOM 5602 C C . LYS H 2 107 ? -13.649 51.735 -17.374 1.00 42.34 593 LYS H C 1
ATOM 5603 O O . LYS H 2 107 ? -14.725 51.186 -17.195 1.00 40.78 593 LYS H O 1
ATOM 5609 N N . GLY H 2 108 ? -13.202 52.676 -16.559 1.00 44.02 594 GLY H N 1
ATOM 5610 C CA . GLY H 2 108 ? -13.993 53.105 -15.423 1.00 47.37 594 GLY H CA 1
ATOM 5611 C C . GLY H 2 108 ? -13.668 52.319 -14.162 1.00 45.36 594 GLY H C 1
ATOM 5612 O O . GLY H 2 108 ? -12.839 51.400 -14.183 1.00 41.98 594 GLY H O 1
ATOM 5613 N N . LEU H 2 109 ? -14.309 52.707 -13.061 1.00 41.25 595 LEU H N 1
ATOM 5614 C CA . LEU H 2 109 ? -14.133 52.064 -11.764 1.00 40.80 595 LEU H CA 1
ATOM 5615 C C . LEU H 2 109 ? -15.288 51.133 -11.518 1.00 41.55 595 LEU H C 1
ATOM 5616 O O . LEU H 2 109 ? -16.332 51.277 -12.160 1.00 46.40 595 LEU H O 1
ATOM 5621 N N . PRO H 2 110 ? -15.111 50.180 -10.577 1.00 44.68 596 PRO H N 1
ATOM 5622 C CA . PRO H 2 110 ? -16.231 49.356 -10.101 1.00 50.84 596 PRO H CA 1
ATOM 5623 C C . PRO H 2 110 ? -17.391 50.241 -9.685 1.00 55.55 596 PRO H C 1
ATOM 5624 O O . PRO H 2 110 ? -17.164 51.335 -9.139 1.00 50.21 596 PRO H O 1
ATOM 5628 N N . GLN H 2 111 ? -18.609 49.782 -9.948 1.00 64.40 597 GLN H N 1
ATOM 5629 C CA . GLN H 2 111 ? -19.795 50.579 -9.687 1.00 62.47 597 GLN H CA 1
ATOM 5630 C C . GLN H 2 111 ? -20.974 49.663 -9.411 1.00 55.49 597 GLN H C 1
ATOM 5631 O O . GLN H 2 111 ? -20.778 48.487 -9.126 1.00 53.89 597 GLN H O 1
#

Organism: Homo sapiens (NCBI:txid9606)

InterPro domains:
  IPR001279 Metallo-beta-lactamase [PF16661] (85-237)
  IPR022712 Beta-Casp domain [PF10996] (308-424)
  IPR022712 Beta-Casp domain [SM01027] (305-433)
  IPR027074 Integrator complex subunit 9 [PTHR46094] (1-657)
  IPR036866 Ribonuclease Z/Hydroxyacylglutathione hydrolase-like [G3DSA:3.60.15.10] (79-267)
  IPR036866 Ribonuclease Z/Hydroxyacylglutathione hydrolase-like [SSF56281] (1-559)
  IPR048660 Integrator complex subunit 9-like, C-terminal domain [PF21382] (587-657)

Foldseek 3Di:
DFDKAAFDDPVVLVVVCVVVPFPPWDWADDPAWIWIAGPAQRWIWTGDHRDTDIDGHPDVVVVVVSVVSVRVRIDTD/DDDVVVQVVVVHDDDWAKDKDWAKAFALDDVLVVLVQLQVQCCVVVVVWDWDQDPVSWIDTHNWTWDWDPCDPRGMTIIIIMDTPVCVVVSVVSSVVCVVPGDD/DFDKDAFDDVVVLVVVCVVVPFPPWDWDADVQGIWIFGPVQGWIFDGGHRDTDIDGHPDVVVVVVSVVSRRVRIDTD/DDPVVVCVVVVHDDDWAKDKDKAKAFAQDDPLVVLVQLQVVCVVPVPPWDWDQDPVRWIDTNNWTKDWDPDDPDRGITIIIIMDTPVCVVVSVVVRVVCNVHGD/DFDKADADPVVVLVVVVVVVPFDPWDWADDPAWIWIAGPVQRWTWTHHVVDTDIDGHPDVVVVVVSVVSVRVRIDTD/DDDDWAKDKDKADADDPDDLVCVLVLLQVQCCVVVVPWDWDQDPVRWIDTHNWTWDCDPPNIIIIMDTPVCVVVSVVVSVVCNVPTD/DFDKDDFDDPVVLVVLCVVVPQPDWDWDDDVQFIWIQRPVQQWIWTGHHVDIDIDHDPDVVVVVVSVVSRRVRIDTD/DDPVVVCVVVVHDDDWAKDKDKAKAFDDDDLVCVLVQLQVQCPVPVPPWDWDQDPVGWIDTNNKTKDWDDDDPPPRITIIIIMDTPVCVVVRVVSRVVCNVPTDD

Sequence (708 aa):
KPLLSGSIPVEQFVQTLEKHGFSDIKVEDTAKGHIVLLQEAETLIQIEEDSTHIICDNDEMLRVRLRDLVLKFLQKFVSSEQALKELGLAEHQLRFTCRVHLHDTRKEQETALRVYSHLKSVLKDHCVQHLPDGSVTVESVLLQAAAPSDPGTKVLLVSWTYQDEELGSFLTSLLKKGLPQKPLLSGSIPVEQFVQTLEKHGFSDIKVEDTAKGHIVLLQEAETLIQIEEDSTHIICDNDEMLRVRLRDLVLKFLQKFVSSEQALKELGLAEHQLRFTCRVHLHDTRKEQETALRVYSHLKSVLKDHCVQHLPDGSVTVESVLLQAAAPSEDPGTKVLLVSWTYQDEELGSFLTSLLKKGLPKPLLSGSIPVEQFVQTLEKHGFSDIKVEDTAKGHIVLLQEAETLIQIEEDSTHIICDNDEMLRVRLRDLVLKFLQKFLAEHQLRFTCRVHLHDTRKEQETALRVYSHLKSVLKDHCVQHLPDGSVTVESVLLQAAAPKVLLVSWTYQDEELGSFLTSLLKKGLPKPLLSGSIPVEQFVQTLEKHGFSDIKVEDTAKGHIVLLQEAETLIQIEEDSTHIICDNDEMLRVRLRDLVLKFLQKFVSSEQALKELGLAEHQLRFTCRVHLHDTRKEQETALRVYSHLKSVLKDHCVQHLPDGSVTVESVLLQAAAPSEDPGTKVLLVSWTYQDEELGSFLTSLLKKGLPQ

Secondary structure (DSSP, 8-state):
---EE----HHHHHHHHHHTT--S-EEEE-SSSEEEEETGGGEEEEEETTEEEEEEES-HHHHHHHHHHHHTTSEE-/--HHHHHHTTTPPPPEEEEEEEEEEE--S-HHHHHHHHHHHHHHH-TTS-EEE-TTS-EEETTEEEEE-S---TTEEEEEEEEEGGGHHHHHHHHHHHTT----/---EEE---HHHHHHHHHHTT--S-EEE--TTEEEEE-SGGG-EEEEETTEEEEEEES-HHHHHHHHHHHHTTEEE-/--HHHHHHHHTPPPPEEEEEEEEEEE--S-HHHHHHHHHHHHHHHSTTS-EEE-TTS-EEETTEEEEEPSPPS-TTEEEEEEEEEGGGHHHHHHHHHHHHT---/---EE----HHHHHHHHHHTT--S-EEEE-SSSEEEEETGGGEEEEEETTEEEEEEES-HHHHHHHHHHHHHTSEE-/--PPEEEEEEEEE---SS-TTSHHHHHHHHHHHH-TTS-EEE-TTS-EEETTEEEEEPP--EEEEEEEGGGHHHHHHHHHHHTT---/---EE----HHHHHHHHHHTT--SEEEEEETTEEEEEEGGGTEEEEEETTEEEEEEES-HHHHHHHHHHHHTTSEE-/--HHHHHHHHTPPPPEEEEEEEEEE-SSS-GGGHHHHHHHHHHHHSTTS-EEE-TTS-EEETTEEEEEPP--SSTT-EEEEEEEEGGGHHHHHHHHHHHTT----

GO terms:
  GO:0032039 integrator complex (C, IDA)
  GO:0016180 snRNA processing (P, IDA)
  GO:0034472 snRNA 3'-end processing (P, IDA)
  GO:0005634 nucleus (C, IDA)
  GO:0005737 cytoplasm (C, IDA)
  GO:0160232 INTAC complex (C, IDA)
  GO:0160240 RNA polymerase II transcription initiation surveillance (P, IDA)
  GO:0005737 cytoplasm (C, EXP)
  GO:0005515 protein binding (F, IPI)
  GO:0005829 cytosol (C, IDA)
  GO:0030512 negative regulation of transforming growth factor beta receptor signaling pathway (P, IMP)
  GO:0005654 nucleoplasm (C, TAS)
  GO:0005654 nucleoplasm (C, IDA)
  GO:0034243 regulation of transcription elongation by RNA polymerase II (P, IDA)

Nearest PDB structures (foldseek):
  5v8w-assembly1_A  TM=9.964E-01  e=7.553E-12  Homo sapiens
  5v8w-assembly4_G  TM=9.726E-01  e=8.494E-12  Homo sapiens
  7bfq-assembly1_A  TM=9.722E-01  e=2.745E-11  Homo sapiens
  7ycx-assembly1_I  TM=9.459E-01  e=2.018E-10  Homo sapiens
  7cun-assembly1_I  TM=9.437E-01  e=4.864E-10  Homo sapiens